Protein AF-0000000074750709 (afdb_homodimer)

InterPro domains:
  IPR011761 ATP-grasp fold [PS50975] (80-317)
  IPR013815 ATP-grasp fold, subdomain 1 [G3DSA:3.30.1490.20] (66-162)

Nearest PDB structures (foldseek):
  7txv-assembly1_A  TM=6.844E-01  e=3.856E-15  Synechocystis sp. PCC 6714
  3q1k-assembly1_A  TM=7.632E-01  e=1.292E-10  Salmonella enterica subsp. enterica serovar Typhimurium
  3v4z-assembly1_A  TM=7.269E-01  e=1.292E-10  Yersinia pestis CO92
  7u9k-assembly1_A  TM=7.324E-01  e=1.849E-09  Staphylococcus aureus subsp. aureus NCTC 8325
  3i12-assembly2_C  TM=7.316E-01  e=2.191E-09  Salmonella enterica subsp. enterica serovar Typhimurium

Secondary structure (DSSP, 8-state):
--HHHHTHHHHHHHHHHHHHTT-EEEEETTTTEEEEE-TTT--EEEEETTEETTSBHHHHHHHHSHHHHHHHHGGGB---EEEE-TTSHHHHTTS-TT-SHHHHHHHHHHH-SSEEEEESS-STTTT-EEESSHHHHHHHHHHHHTT-SEEEEEE---EEEEEEEEEETTEEEEEEEEEPPEEE--SSS-HHHHHHHHHHHS-HHHHHHHHHHHTT--HHHHH--PPTT-EEES-S---GGGT-EEE----HHHHHHHHHHHHHHHHHHT-SEEEEEEEEETTTEEEEEEEESB---HHHHHHHTHHHHHHHHHHHHHHHHHHTT-/--HHHHTHHHHHHHHHHHHHTT-EEEEETTTTEEEEE-TTT--EEEEETTEETTSBHHHHHHHH-HHHHHHHHGGGB---EEEE-TTSHHHHTTS-TT-SHHHHHHHHHHH-SSEEEEESS-STTTT-EEESSHHHHHHHHHHHHTT-SEEEEEE---EEEEEEEEEETTEEEEEEEEEPPEEE--SSS-HHHHHHHHHHHS-HHHHHHHHHHHTT--HHHHH--PPTT-EEES-S---GGGT-EEE----HHHHHHHHHHHHHHHHHHT-SEEEEEEEEETTTEEEEEEEESB---HHHHHHHTHHHHHHHHHHHHHHHHHHTT-

Organism: NCBI:txid2562239

Radius of gyration: 26.51 Å; Cα contacts (8 Å, |Δi|>4): 1324; chains: 2; bounding box: 54×86×64 Å

pLDDT: mean 90.53, std 8.43, range [32.75, 98.56]

Structure (mmCIF, N/CA/C/O backbone):
data_AF-0000000074750709-model_v1
#
loop_
_entity.id
_entity.type
_entity.pdbx_description
1 polymer 'ATP-grasp domain-containing protein'
#
loop_
_atom_site.group_PDB
_atom_site.id
_atom_site.type_symbol
_atom_site.label_atom_id
_atom_site.label_alt_id
_atom_site.label_comp_id
_atom_site.label_asym_id
_atom_site.label_entity_id
_atom_site.label_seq_id
_atom_site.pdbx_PDB_ins_code
_atom_site.Cartn_x
_atom_site.Cartn_y
_atom_site.Cartn_z
_atom_site.occupancy
_atom_site.B_iso_or_equiv
_atom_site.auth_seq_id
_atom_site.auth_comp_id
_atom_site.auth_asym_id
_atom_site.auth_atom_id
_atom_site.pdbx_PDB_model_num
ATOM 1 N N . MET A 1 1 ? 17.312 18.312 -7.789 1 32.75 1 MET A N 1
ATOM 2 C CA . MET A 1 1 ? 18.125 17.594 -6.82 1 32.75 1 MET A CA 1
ATOM 3 C C . MET A 1 1 ? 18.172 16.094 -7.16 1 32.75 1 MET A C 1
ATOM 5 O O . MET A 1 1 ? 17.188 15.531 -7.621 1 32.75 1 MET A O 1
ATOM 9 N N . ALA A 1 2 ? 19.234 15.516 -7.309 1 42.94 2 ALA A N 1
ATOM 10 C CA . ALA A 1 2 ? 19.391 14.094 -7.578 1 42.94 2 ALA A CA 1
ATOM 11 C C . ALA A 1 2 ? 18.531 13.258 -6.637 1 42.94 2 ALA A C 1
ATOM 13 O O . ALA A 1 2 ? 18.344 13.617 -5.473 1 42.94 2 ALA A O 1
ATOM 14 N N . PRO A 1 3 ? 17.562 12.281 -7.137 1 49.88 3 PRO A N 1
ATOM 15 C CA . PRO A 1 3 ? 16.719 11.406 -6.32 1 49.88 3 PRO A CA 1
ATOM 16 C C . PRO A 1 3 ? 17.312 11.125 -4.945 1 49.88 3 PRO A C 1
ATOM 18 O O . PRO A 1 3 ? 16.594 11.086 -3.947 1 49.88 3 PRO A O 1
ATOM 21 N N . GLN A 1 4 ? 18.734 11.031 -4.953 1 53.09 4 GLN A N 1
ATOM 22 C CA . GLN A 1 4 ? 19.516 10.68 -3.771 1 53.09 4 GLN A CA 1
ATOM 23 C C . GLN A 1 4 ? 19.516 11.812 -2.752 1 53.09 4 GLN A C 1
ATOM 25 O O . GLN A 1 4 ? 19.656 11.57 -1.551 1 53.09 4 GLN A O 1
ATOM 30 N N . GLU A 1 5 ? 18.906 12.922 -3.182 1 63.31 5 GLU A N 1
ATOM 31 C CA . GLU A 1 5 ? 19.125 14.047 -2.279 1 63.31 5 GLU A CA 1
ATOM 32 C C . GLU A 1 5 ? 17.891 14.289 -1.409 1 63.31 5 GLU A C 1
ATOM 34 O O . GLU A 1 5 ? 18 14.789 -0.289 1 63.31 5 GLU A O 1
ATOM 39 N N . ALA A 1 6 ? 16.812 13.805 -1.814 1 67 6 ALA A N 1
ATOM 40 C CA . ALA A 1 6 ? 15.594 14.219 -1.112 1 67 6 ALA A CA 1
ATOM 41 C C . ALA A 1 6 ? 15.508 13.555 0.259 1 67 6 ALA A C 1
ATOM 43 O O . ALA A 1 6 ? 15.031 14.164 1.221 1 67 6 ALA A O 1
ATOM 44 N N . ARG A 1 7 ? 16 12.398 0.382 1 84.12 7 ARG A N 1
ATOM 45 C CA . ARG A 1 7 ? 15.891 11.68 1.646 1 84.12 7 ARG A CA 1
ATOM 46 C C . ARG A 1 7 ? 17.25 11.555 2.318 1 84.12 7 ARG A C 1
ATOM 48 O O . ARG A 1 7 ? 17.469 10.664 3.148 1 84.12 7 ARG A O 1
ATOM 55 N N . ARG A 1 8 ? 18.109 12.445 1.964 1 87.5 8 ARG A N 1
ATOM 56 C CA . ARG A 1 8 ? 19.484 12.32 2.426 1 87.5 8 ARG A CA 1
ATOM 57 C C . ARG A 1 8 ? 19.562 12.414 3.947 1 87.5 8 ARG A C 1
ATOM 59 O O . ARG A 1 8 ? 20.219 11.586 4.59 1 87.5 8 ARG A O 1
ATOM 66 N N . ASN A 1 9 ? 18.859 13.445 4.488 1 92.94 9 ASN A N 1
ATOM 67 C CA . ASN A 1 9 ? 18.906 13.617 5.938 1 92.94 9 ASN A CA 1
ATOM 68 C C . ASN A 1 9 ? 18.312 12.414 6.668 1 92.94 9 ASN A C 1
ATOM 70 O O . ASN A 1 9 ? 18.859 11.977 7.684 1 92.94 9 ASN A O 1
ATOM 74 N N . PHE A 1 10 ? 17.281 11.875 6.18 1 95.81 10 PHE A N 1
ATOM 75 C CA . PHE A 1 10 ? 16.641 10.703 6.77 1 95.81 10 PHE A CA 1
ATOM 76 C C . PHE A 1 10 ? 17.578 9.508 6.75 1 95.81 10 PHE A C 1
ATOM 78 O O . PHE A 1 10 ? 17.797 8.867 7.781 1 95.81 10 PHE A O 1
ATOM 85 N N . VAL A 1 11 ? 18.141 9.219 5.566 1 96.12 11 VAL A N 1
ATOM 86 C CA . VAL A 1 11 ? 19 8.055 5.371 1 96.12 11 VAL A CA 1
ATOM 87 C C . VAL A 1 11 ? 20.25 8.18 6.242 1 96.12 11 VAL A C 1
ATOM 89 O O . VAL A 1 11 ? 20.656 7.219 6.902 1 96.12 11 VAL A O 1
ATOM 92 N N . GLN A 1 12 ? 20.781 9.359 6.262 1 96.06 12 GLN A N 1
ATOM 93 C CA . GLN A 1 12 ? 21.969 9.594 7.078 1 96.06 12 GLN A CA 1
ATOM 94 C C . GLN A 1 12 ? 21.672 9.406 8.562 1 96.06 12 GLN A C 1
ATOM 96 O O . GLN A 1 12 ? 22.5 8.898 9.312 1 96.06 12 GLN A O 1
ATOM 101 N N . THR A 1 13 ? 20.5 9.859 8.953 1 97.69 13 THR A N 1
ATOM 102 C CA . THR A 1 13 ? 20.094 9.711 10.352 1 97.69 13 THR A CA 1
ATOM 103 C C . THR A 1 13 ? 19.984 8.234 10.727 1 97.69 13 THR A C 1
ATOM 105 O O . THR A 1 13 ? 20.469 7.816 11.781 1 97.69 13 THR A O 1
ATOM 108 N N . ILE A 1 14 ? 19.375 7.41 9.883 1 97.94 14 ILE A N 1
ATOM 109 C CA . ILE A 1 14 ? 19.203 5.984 10.156 1 97.94 14 ILE A CA 1
ATOM 110 C C . ILE A 1 14 ? 20.578 5.312 10.188 1 97.94 14 ILE A C 1
ATOM 112 O O . ILE A 1 14 ? 20.844 4.465 11.039 1 97.94 14 ILE A O 1
ATOM 116 N N . ALA A 1 15 ? 21.469 5.695 9.258 1 97.81 15 ALA A N 1
ATOM 117 C CA . ALA A 1 15 ? 22.828 5.16 9.227 1 97.81 15 ALA A CA 1
ATOM 118 C C . ALA A 1 15 ? 23.578 5.484 10.516 1 97.81 15 ALA A C 1
ATOM 120 O O . ALA A 1 15 ? 24.297 4.637 11.047 1 97.81 15 ALA A O 1
ATOM 121 N N . SER A 1 16 ? 23.391 6.695 10.945 1 98 16 SER A N 1
ATOM 122 C CA . SER A 1 16 ? 24.047 7.117 12.188 1 98 16 SER A CA 1
ATOM 123 C C . SER A 1 16 ? 23.516 6.32 13.383 1 98 16 SER A C 1
ATOM 125 O O . SER A 1 16 ? 24.281 5.984 14.289 1 98 16 SER A O 1
ATOM 127 N N . VAL A 1 17 ? 22.219 6.055 13.398 1 97.94 17 VAL A N 1
ATOM 128 C CA . VAL A 1 17 ? 21.625 5.227 14.445 1 97.94 17 VAL A CA 1
ATOM 129 C C . VAL A 1 17 ? 22.25 3.832 14.414 1 97.94 17 VAL A C 1
ATOM 131 O O . VAL A 1 17 ? 22.625 3.289 15.461 1 97.94 17 VAL A O 1
ATOM 134 N N . ALA A 1 18 ? 22.344 3.25 13.227 1 98 18 ALA A N 1
ATOM 135 C CA . ALA A 1 18 ? 22.938 1.929 13.078 1 98 18 ALA A CA 1
ATOM 136 C C . ALA A 1 18 ? 24.375 1.921 13.586 1 98 18 ALA A C 1
ATOM 138 O O . ALA A 1 18 ? 24.781 1.006 14.312 1 98 18 ALA A O 1
ATOM 139 N N . GLU A 1 19 ? 25.125 2.955 13.25 1 97.5 19 GLU A N 1
ATOM 140 C CA . GLU A 1 19 ? 26.516 3.072 13.68 1 97.5 19 GLU A CA 1
ATOM 141 C C . GLU A 1 19 ? 26.625 3.174 15.195 1 97.5 19 GLU A C 1
ATOM 143 O O . GLU A 1 19 ? 27.438 2.488 15.812 1 97.5 19 GLU A O 1
ATOM 148 N N . LYS A 1 20 ? 25.844 4 15.766 1 97.69 20 LYS A N 1
ATOM 149 C CA . LYS A 1 20 ? 25.844 4.215 17.203 1 97.69 20 LYS A CA 1
ATOM 150 C C . LYS A 1 20 ? 25.641 2.906 17.953 1 97.69 20 LYS A C 1
ATOM 152 O O . LYS A 1 20 ? 26.203 2.699 19.031 1 97.69 20 LYS A O 1
ATOM 157 N N . HIS A 1 21 ? 24.891 1.977 17.406 1 97.25 21 HIS A N 1
ATOM 158 C CA . HIS A 1 21 ? 24.5 0.77 18.125 1 97.25 21 HIS A CA 1
ATOM 159 C C . HIS A 1 21 ? 25.219 -0.457 17.562 1 97.25 21 HIS A C 1
ATOM 161 O O . HIS A 1 21 ? 24.859 -1.591 17.906 1 97.25 21 HIS A O 1
ATOM 167 N N . GLY A 1 22 ? 26.109 -0.248 16.609 1 96.44 22 GLY A N 1
ATOM 168 C CA . GLY A 1 22 ? 26.875 -1.342 16.047 1 96.44 22 GLY A CA 1
ATOM 169 C C . GLY A 1 22 ? 26.062 -2.27 15.18 1 96.44 22 GLY A C 1
ATOM 170 O O . GLY A 1 22 ? 26.266 -3.484 15.188 1 96.44 22 GLY A O 1
ATOM 171 N N . LEU A 1 23 ? 25.109 -1.728 14.547 1 96.81 23 LEU A N 1
ATOM 172 C CA . LEU A 1 23 ? 24.234 -2.506 13.672 1 96.81 23 LEU A CA 1
ATOM 173 C C . LEU A 1 23 ? 24.719 -2.432 12.219 1 96.81 23 LEU A C 1
ATOM 175 O O . LEU A 1 23 ? 25.328 -1.446 11.82 1 96.81 23 LEU A O 1
ATOM 179 N N . GLU A 1 24 ? 24.438 -3.473 11.484 1 96.81 24 GLU A N 1
ATOM 180 C CA . GLU A 1 24 ? 24.719 -3.457 10.055 1 96.81 24 GLU A CA 1
ATOM 181 C C . GLU A 1 24 ? 23.641 -2.68 9.297 1 96.81 24 GLU A C 1
ATOM 183 O O . GLU A 1 24 ? 22.438 -2.871 9.531 1 96.81 24 GLU A O 1
ATOM 188 N N . PHE A 1 25 ? 24.094 -1.83 8.461 1 96.81 25 PHE A N 1
ATOM 189 C CA . PHE A 1 25 ? 23.188 -0.99 7.688 1 96.81 25 PHE A CA 1
ATOM 190 C C . PHE A 1 25 ? 23.344 -1.271 6.195 1 96.81 25 PHE A C 1
ATOM 192 O O . PHE A 1 25 ? 24.453 -1.35 5.68 1 96.81 25 PHE A O 1
ATOM 199 N N . SER A 1 26 ? 22.188 -1.518 5.473 1 94.06 26 SER A N 1
ATOM 200 C CA . SER A 1 26 ? 22.188 -1.658 4.02 1 94.06 26 SER A CA 1
ATOM 201 C C . SER A 1 26 ? 21.062 -0.844 3.389 1 94.06 26 SER A C 1
ATOM 203 O O . SER A 1 26 ? 20.047 -0.577 4.031 1 94.06 26 SER A O 1
ATOM 205 N N . SER A 1 27 ? 21.297 -0.394 2.209 1 92.56 27 SER A N 1
ATOM 206 C CA . SER A 1 27 ? 20.359 0.423 1.447 1 92.56 27 SER A CA 1
ATOM 207 C C . SER A 1 27 ? 20.156 -0.131 0.041 1 92.56 27 SER A C 1
ATOM 209 O O . SER A 1 27 ? 21.125 -0.532 -0.617 1 92.56 27 SER A O 1
ATOM 211 N N . HIS A 1 28 ? 18.891 -0.271 -0.298 1 87.06 28 HIS A N 1
ATOM 212 C CA . HIS A 1 28 ? 18.531 -0.757 -1.625 1 87.06 28 HIS A CA 1
ATOM 213 C C . HIS A 1 28 ? 17.578 0.213 -2.328 1 87.06 28 HIS A C 1
ATOM 215 O O . HIS A 1 28 ? 17 1.094 -1.69 1 87.06 28 HIS A O 1
ATOM 221 N N . SER A 1 29 ? 17.484 0.107 -3.701 1 84.81 29 SER A N 1
ATOM 222 C CA . SER A 1 29 ? 16.531 0.856 -4.52 1 84.81 29 SER A CA 1
ATOM 223 C C . SER A 1 29 ? 16.672 2.357 -4.293 1 84.81 29 SER A C 1
ATOM 225 O O . SER A 1 29 ? 15.703 3.035 -3.957 1 84.81 29 SER A O 1
ATOM 227 N N . HIS A 1 30 ? 17.891 2.885 -4.41 1 81.62 30 HIS A N 1
ATOM 228 C CA . HIS A 1 30 ? 18.188 4.305 -4.246 1 81.62 30 HIS A CA 1
ATOM 229 C C . HIS A 1 30 ? 17.734 4.809 -2.879 1 81.62 30 HIS A C 1
ATOM 231 O O . HIS A 1 30 ? 17.062 5.832 -2.783 1 81.62 30 HIS A O 1
ATOM 237 N N . ASP A 1 31 ? 17.891 3.998 -1.829 1 87.19 31 ASP A N 1
ATOM 238 C CA . ASP A 1 31 ? 17.719 4.332 -0.419 1 87.19 31 ASP A CA 1
ATOM 239 C C . ASP A 1 31 ? 16.25 4.277 -0.015 1 87.19 31 ASP A C 1
ATOM 241 O O . ASP A 1 31 ? 15.883 4.742 1.066 1 87.19 31 ASP A O 1
ATOM 245 N N . TRP A 1 32 ? 15.445 3.693 -0.905 1 89.38 32 TRP A N 1
ATOM 246 C CA . TRP A 1 32 ? 14.039 3.598 -0.542 1 89.38 32 TRP A CA 1
ATOM 247 C C . TRP A 1 32 ? 13.797 2.424 0.399 1 89.38 32 TRP A C 1
ATOM 249 O O . TRP A 1 32 ? 12.805 2.404 1.138 1 89.38 32 TRP A O 1
ATOM 259 N N . ILE A 1 33 ? 14.68 1.478 0.326 1 92.75 33 ILE A N 1
ATOM 260 C CA . ILE A 1 33 ? 14.641 0.341 1.24 1 92.75 33 ILE A CA 1
ATOM 261 C C . ILE A 1 33 ? 15.883 0.353 2.131 1 92.75 33 ILE A C 1
ATOM 263 O O . ILE A 1 33 ? 17.016 0.261 1.638 1 92.75 33 ILE A O 1
ATOM 267 N N . LEU A 1 34 ? 15.672 0.489 3.391 1 95.94 34 LEU A N 1
ATOM 268 C CA . LEU A 1 34 ? 16.766 0.416 4.359 1 95.94 34 LEU A CA 1
ATOM 269 C C . LEU A 1 34 ? 16.609 -0.812 5.254 1 95.94 34 LEU A C 1
ATOM 271 O O . LEU A 1 34 ? 15.5 -1.152 5.668 1 95.94 34 LEU A O 1
ATOM 275 N N . GLN A 1 35 ? 17.625 -1.505 5.445 1 95.25 35 GLN A N 1
ATOM 276 C CA . GLN A 1 35 ? 17.625 -2.643 6.359 1 95.25 35 GLN A CA 1
ATOM 277 C C . GLN A 1 35 ? 18.688 -2.484 7.434 1 95.25 35 GLN A C 1
ATOM 279 O O . GLN A 1 35 ? 19.797 -2.006 7.156 1 95.25 35 GLN A O 1
ATOM 284 N N . VAL A 1 36 ? 18.344 -2.707 8.609 1 96.38 36 VAL A N 1
ATOM 285 C CA . VAL A 1 36 ? 19.219 -2.668 9.781 1 96.38 36 VAL A CA 1
ATOM 286 C C . VAL A 1 36 ? 19.234 -4.031 10.469 1 96.38 36 VAL A C 1
ATOM 288 O O . VAL A 1 36 ? 18.172 -4.582 10.773 1 96.38 36 VAL A O 1
ATOM 291 N N . ARG A 1 37 ? 20.406 -4.543 10.742 1 94.94 37 ARG A N 1
ATOM 292 C CA . ARG A 1 37 ? 20.531 -5.891 11.289 1 94.94 37 ARG A CA 1
ATOM 293 C C . ARG A 1 37 ? 21.438 -5.914 12.508 1 94.94 37 ARG A C 1
ATOM 295 O O . ARG A 1 37 ? 22.484 -5.266 12.508 1 94.94 37 ARG A O 1
ATOM 302 N N . ASP A 1 38 ? 20.969 -6.578 13.5 1 94.56 38 ASP A N 1
ATOM 303 C CA . ASP A 1 38 ? 21.812 -6.879 14.664 1 94.56 38 ASP A CA 1
ATOM 304 C C . ASP A 1 38 ? 22.547 -8.203 14.484 1 94.56 38 ASP A C 1
ATOM 306 O O . ASP A 1 38 ? 21.953 -9.273 14.648 1 94.56 38 ASP A O 1
ATOM 310 N N . LYS A 1 39 ? 23.766 -8.188 14.336 1 90.81 39 LYS A N 1
ATOM 311 C CA . LYS A 1 39 ? 24.547 -9.398 14.062 1 90.81 39 LYS A CA 1
ATOM 312 C C . LYS A 1 39 ? 24.562 -10.328 15.273 1 90.81 39 LYS A C 1
ATOM 314 O O . LYS A 1 39 ? 24.688 -11.539 15.125 1 90.81 39 LYS A O 1
ATOM 319 N N . VAL A 1 40 ? 24.453 -9.719 16.406 1 91.44 40 VAL A N 1
ATOM 320 C CA . VAL A 1 40 ? 24.547 -10.5 17.625 1 91.44 40 VAL A CA 1
ATOM 321 C C . VAL A 1 40 ? 23.281 -11.336 17.797 1 91.44 40 VAL A C 1
ATOM 323 O O . VAL A 1 40 ? 23.344 -12.555 17.969 1 91.44 40 VAL A O 1
ATOM 326 N N . SER A 1 41 ? 22.109 -10.789 17.656 1 89.81 41 SER A N 1
ATOM 327 C CA . SER A 1 41 ? 20.828 -11.484 17.844 1 89.81 41 SER A CA 1
ATOM 328 C C . SER A 1 41 ? 20.344 -12.109 16.547 1 89.81 41 SER A C 1
ATOM 330 O O . SER A 1 41 ? 19.5 -13.008 16.562 1 89.81 41 SER A O 1
ATOM 332 N N . GLY A 1 42 ? 20.844 -11.555 15.461 1 88.94 42 GLY A N 1
ATOM 333 C CA . GLY A 1 42 ? 20.375 -12.008 14.164 1 88.94 42 GLY A CA 1
ATOM 334 C C . GLY A 1 42 ? 19.094 -11.32 13.719 1 88.94 42 GLY A C 1
ATOM 335 O O . GLY A 1 42 ? 18.625 -11.523 12.594 1 88.94 42 GLY A O 1
ATOM 336 N N . LYS A 1 43 ? 18.578 -10.477 14.516 1 91.06 43 LYS A N 1
ATOM 337 C CA . LYS A 1 43 ? 17.328 -9.781 14.195 1 91.06 43 LYS A CA 1
ATOM 338 C C . LYS A 1 43 ? 17.562 -8.695 13.148 1 91.06 43 LYS A C 1
ATOM 340 O O . LYS A 1 43 ? 18.594 -8.016 13.172 1 91.06 43 LYS A O 1
ATOM 345 N N . GLN A 1 44 ? 16.641 -8.609 12.25 1 92.81 44 GLN A N 1
ATOM 346 C CA . GLN A 1 44 ? 16.703 -7.613 11.18 1 92.81 44 GLN A CA 1
ATOM 347 C C . GLN A 1 44 ? 15.367 -6.887 11.039 1 92.81 44 GLN A C 1
ATOM 349 O O . GLN A 1 44 ? 14.305 -7.48 11.234 1 92.81 44 GLN A O 1
ATOM 354 N N . CYS A 1 45 ? 15.461 -5.598 10.75 1 94.94 45 CYS A N 1
ATOM 355 C CA . CYS A 1 45 ? 14.258 -4.836 10.422 1 94.94 45 CYS A CA 1
ATOM 356 C C . CYS A 1 45 ? 14.469 -4.012 9.156 1 94.94 45 CYS A C 1
ATOM 358 O O . CYS A 1 45 ? 15.602 -3.805 8.727 1 94.94 45 CYS A O 1
ATOM 360 N N . SER A 1 46 ? 13.367 -3.674 8.625 1 96.94 46 SER A N 1
ATOM 361 C CA . SER A 1 46 ? 13.398 -2.867 7.406 1 96.94 46 SER A CA 1
ATOM 362 C C . SER A 1 46 ? 12.633 -1.561 7.59 1 96.94 46 SER A C 1
ATOM 364 O O . SER A 1 46 ? 11.812 -1.437 8.508 1 96.94 46 SER A O 1
ATOM 366 N N . ILE A 1 47 ? 13.062 -0.627 6.836 1 97.44 47 ILE A N 1
ATOM 367 C CA . ILE A 1 47 ? 12.312 0.602 6.598 1 97.44 47 ILE A CA 1
ATOM 368 C C . ILE A 1 47 ? 12.039 0.761 5.105 1 97.44 47 ILE A C 1
ATOM 370 O O . ILE A 1 47 ? 12.961 0.746 4.293 1 97.44 47 ILE A O 1
ATOM 374 N N . PHE A 1 48 ? 10.836 0.829 4.73 1 96 48 PHE A N 1
ATOM 375 C CA . PHE A 1 48 ? 10.43 1.085 3.355 1 96 48 PHE A CA 1
ATOM 376 C C . PHE A 1 48 ? 9.883 2.502 3.207 1 96 48 PHE A C 1
ATOM 378 O O . PHE A 1 48 ? 8.797 2.812 3.707 1 96 48 PHE A O 1
ATOM 385 N N . GLY A 1 49 ? 10.617 3.346 2.473 1 92.56 49 GLY A N 1
ATOM 386 C CA . GLY A 1 49 ? 10.312 4.766 2.535 1 92.56 49 GLY A CA 1
ATOM 387 C C . GLY A 1 49 ? 10.508 5.359 3.918 1 92.56 49 GLY A C 1
ATOM 388 O O . GLY A 1 49 ? 11.648 5.535 4.371 1 92.56 49 GLY A O 1
ATOM 389 N N . TYR A 1 50 ? 9.328 5.586 4.598 1 95.62 50 TYR A N 1
ATOM 390 C CA . TYR A 1 50 ? 9.367 6.094 5.965 1 95.62 50 TYR A CA 1
ATOM 391 C C . TYR A 1 50 ? 8.602 5.172 6.906 1 95.62 50 TYR A C 1
ATOM 393 O O . TYR A 1 50 ? 8.336 5.531 8.055 1 95.62 50 TYR A O 1
ATOM 401 N N . THR A 1 51 ? 8.195 3.99 6.363 1 96.88 51 THR A N 1
ATOM 402 C CA . THR A 1 51 ? 7.445 3.002 7.129 1 96.88 51 THR A CA 1
ATOM 403 C C . THR A 1 51 ? 8.391 2.037 7.84 1 96.88 51 THR A C 1
ATOM 405 O O . THR A 1 51 ? 9.172 1.334 7.191 1 96.88 51 THR A O 1
ATOM 408 N N . PHE A 1 52 ? 8.312 1.982 9.156 1 97.94 52 PHE A N 1
ATOM 409 C CA . PHE A 1 52 ? 9.195 1.155 9.961 1 97.94 52 PHE A CA 1
ATOM 410 C C . PHE A 1 52 ? 8.547 -0.188 10.273 1 97.94 52 PHE A C 1
ATOM 412 O O . PHE A 1 52 ? 7.336 -0.259 10.508 1 97.94 52 PHE A O 1
ATOM 419 N N . ASP A 1 53 ? 9.312 -1.222 10.383 1 97.38 53 ASP A N 1
ATOM 420 C CA . ASP A 1 53 ? 8.852 -2.547 10.789 1 97.38 53 ASP A CA 1
ATOM 421 C C . ASP A 1 53 ? 8.367 -2.533 12.242 1 97.38 53 ASP A C 1
ATOM 423 O O . ASP A 1 53 ? 7.766 -3.506 12.703 1 97.38 53 ASP A O 1
ATOM 427 N N . ALA A 1 54 ? 8.539 -1.433 12.914 1 96.25 54 ALA A N 1
ATOM 428 C CA . ALA A 1 54 ? 7.973 -1.302 14.258 1 96.25 54 ALA A CA 1
ATOM 429 C C . ALA A 1 54 ? 6.449 -1.385 14.211 1 96.25 54 ALA A C 1
ATOM 431 O O . ALA A 1 54 ? 5.809 -1.714 15.219 1 96.25 54 ALA A O 1
ATOM 432 N N . ASN A 1 55 ? 5.836 -1.102 13.062 1 97.38 55 ASN A N 1
ATOM 433 C CA . ASN A 1 55 ? 4.387 -1.09 12.922 1 97.38 55 ASN A CA 1
ATOM 434 C C . ASN A 1 55 ? 3.869 -2.406 12.352 1 97.38 55 ASN A C 1
ATOM 436 O O . ASN A 1 55 ? 4.52 -3.018 11.5 1 97.38 55 ASN A O 1
ATOM 440 N N . PRO A 1 56 ? 2.668 -2.822 12.852 1 96.31 56 PRO A N 1
ATOM 441 C CA . PRO A 1 56 ? 1.996 -3.951 12.203 1 96.31 56 PRO A CA 1
ATOM 442 C C . PRO A 1 56 ? 1.502 -3.613 10.797 1 96.31 56 PRO A C 1
ATOM 444 O O . PRO A 1 56 ? 1.063 -2.488 10.547 1 96.31 56 PRO A O 1
ATOM 447 N N . ALA A 1 57 ? 1.484 -4.562 9.953 1 97.12 57 ALA A N 1
ATOM 448 C CA . ALA A 1 57 ? 1.253 -4.355 8.531 1 97.12 57 ALA A CA 1
ATOM 449 C C . ALA A 1 57 ? -0.174 -3.881 8.266 1 97.12 57 ALA A C 1
ATOM 451 O O . ALA A 1 57 ? -0.388 -2.916 7.527 1 97.12 57 ALA A O 1
ATOM 452 N N . ALA A 1 58 ? -1.158 -4.547 8.844 1 96.69 58 ALA A N 1
ATOM 453 C CA . ALA A 1 58 ? -2.547 -4.18 8.578 1 96.69 58 ALA A CA 1
ATOM 454 C C . ALA A 1 58 ? -2.861 -2.789 9.125 1 96.69 58 ALA A C 1
ATOM 456 O O . ALA A 1 58 ? -3.629 -2.039 8.516 1 96.69 58 ALA A O 1
ATOM 457 N N . ALA A 1 59 ? -2.273 -2.459 10.234 1 96 59 ALA A N 1
ATOM 458 C CA . ALA A 1 59 ? -2.457 -1.131 10.812 1 96 59 ALA A CA 1
ATOM 459 C C . ALA A 1 59 ? -1.964 -0.043 9.867 1 96 59 ALA A C 1
ATOM 461 O O . ALA A 1 59 ? -2.637 0.973 9.672 1 96 59 ALA A O 1
ATOM 462 N N . VAL A 1 60 ? -0.818 -0.298 9.281 1 96.69 60 VAL A N 1
ATOM 463 C CA . VAL A 1 60 ? -0.275 0.678 8.344 1 96.69 60 VAL A CA 1
ATOM 464 C C . VAL A 1 60 ? -1.187 0.783 7.121 1 96.69 60 VAL A C 1
ATOM 466 O O . VAL A 1 60 ? -1.397 1.876 6.59 1 96.69 60 VAL A O 1
ATOM 469 N N . GLU A 1 61 ? -1.698 -0.34 6.68 1 95.31 61 GLU A N 1
ATOM 470 C CA . GLU A 1 61 ? -2.621 -0.314 5.547 1 95.31 61 GLU A CA 1
ATOM 471 C C . GLU A 1 61 ? -3.863 0.513 5.867 1 95.31 61 GLU A C 1
ATOM 473 O O . GLU A 1 61 ? -4.359 1.252 5.016 1 95.31 61 GLU A O 1
ATOM 478 N N . ILE A 1 62 ? -4.355 0.393 7.055 1 94.12 62 ILE A N 1
ATOM 479 C CA . ILE A 1 62 ? -5.496 1.187 7.5 1 94.12 62 ILE A CA 1
ATOM 480 C C . ILE A 1 62 ? -5.148 2.672 7.438 1 94.12 62 ILE A C 1
ATOM 482 O O . ILE A 1 62 ? -5.922 3.477 6.918 1 94.12 62 ILE A O 1
ATOM 486 N N . CYS A 1 63 ? -3.971 3.018 7.84 1 94.62 63 CYS A N 1
ATOM 487 C CA . CYS A 1 63 ? -3.549 4.414 7.902 1 94.62 63 CYS A CA 1
ATOM 488 C C . CYS A 1 63 ? -3.383 4.992 6.504 1 94.62 63 CYS A C 1
ATOM 490 O O . CYS A 1 63 ? -3.527 6.199 6.305 1 94.62 63 CYS A O 1
ATOM 492 N N . LYS A 1 64 ? -3.119 4.148 5.562 1 92.62 64 LYS A N 1
ATOM 493 C CA . LYS A 1 64 ? -2.885 4.617 4.199 1 92.62 64 LYS A CA 1
ATOM 494 C C . LYS A 1 64 ? -4.188 5.051 3.537 1 92.62 64 LYS A C 1
ATOM 496 O O . LYS A 1 64 ? -4.176 5.844 2.59 1 92.62 64 LYS A O 1
ATOM 501 N N . GLU A 1 65 ? -5.254 4.547 4.035 1 90.31 65 GLU A N 1
ATOM 502 C CA . GLU A 1 65 ? -6.555 4.887 3.465 1 90.31 65 GLU A CA 1
ATOM 503 C C . GLU A 1 65 ? -7.352 5.781 4.406 1 90.31 65 GLU A C 1
ATOM 505 O O . GLU A 1 65 ? -7.84 5.324 5.441 1 90.31 65 GLU A O 1
ATOM 510 N N . LYS A 1 66 ? -7.621 6.969 3.98 1 87.69 66 LYS A N 1
ATOM 511 C CA . LYS A 1 66 ? -8.273 7.977 4.812 1 87.69 66 LYS A CA 1
ATOM 512 C C . LYS A 1 66 ? -9.641 7.496 5.289 1 87.69 66 LYS A C 1
ATOM 514 O O . LYS A 1 66 ? -9.992 7.688 6.453 1 87.69 66 LYS A O 1
ATOM 519 N N . ALA A 1 67 ? -10.375 6.859 4.457 1 87.5 67 ALA A N 1
ATOM 520 C CA . ALA A 1 67 ? -11.703 6.375 4.832 1 87.5 67 ALA A CA 1
ATOM 521 C C . ALA A 1 67 ? -11.602 5.223 5.828 1 87.5 67 ALA A C 1
ATOM 523 O O . ALA A 1 67 ? -12.398 5.137 6.766 1 87.5 67 ALA A O 1
ATOM 524 N N . ALA A 1 68 ? -10.641 4.34 5.605 1 91.38 68 ALA A N 1
ATOM 525 C CA . ALA A 1 68 ? -10.438 3.242 6.547 1 91.38 68 ALA A CA 1
ATOM 526 C C . ALA A 1 68 ? -10.07 3.768 7.934 1 91.38 68 ALA A C 1
ATOM 528 O O . ALA A 1 68 ? -10.602 3.295 8.945 1 91.38 68 ALA A O 1
ATOM 529 N N . THR A 1 69 ? -9.18 4.754 7.934 1 91.5 69 THR A N 1
ATOM 530 C CA . THR A 1 69 ? -8.773 5.371 9.188 1 91.5 69 THR A CA 1
ATOM 531 C C . THR A 1 69 ? -9.984 5.969 9.914 1 91.5 69 THR A C 1
ATOM 533 O O . THR A 1 69 ? -10.18 5.723 11.102 1 91.5 69 THR A O 1
ATOM 536 N N . SER A 1 70 ? -10.797 6.699 9.203 1 89.75 70 SER A N 1
ATOM 537 C CA . SER A 1 70 ? -11.969 7.348 9.789 1 89.75 70 SER A CA 1
ATOM 538 C C . SER A 1 70 ? -12.945 6.324 10.344 1 89.75 70 SER A C 1
ATOM 540 O O . SER A 1 70 ? -13.539 6.535 11.398 1 89.75 70 SER A O 1
ATOM 542 N N . LEU A 1 71 ? -13.094 5.246 9.68 1 88.75 71 LEU A N 1
ATOM 543 C CA . LEU A 1 71 ? -14.016 4.199 10.117 1 88.75 71 LEU A CA 1
ATOM 544 C C . LEU A 1 71 ? -13.547 3.572 11.422 1 88.75 71 LEU A C 1
ATOM 546 O O . LEU A 1 71 ? -14.352 3.336 12.328 1 88.75 71 LEU A O 1
ATOM 550 N N . VAL A 1 72 ? -12.25 3.322 11.492 1 90.62 72 VAL A N 1
ATOM 551 C CA . VAL A 1 72 ? -11.695 2.674 12.68 1 90.62 72 VAL A CA 1
ATOM 552 C C . VAL A 1 72 ? -11.711 3.646 13.852 1 90.62 72 VAL A C 1
ATOM 554 O O . VAL A 1 72 ? -11.945 3.242 15 1 90.62 72 VAL A O 1
ATOM 557 N N . LEU A 1 73 ? -11.516 4.949 13.469 1 90.12 73 LEU A N 1
ATOM 558 C CA . LEU A 1 73 ? -11.484 5.961 14.516 1 90.12 73 LEU A CA 1
ATOM 559 C C . LEU A 1 73 ? -12.898 6.363 14.93 1 90.12 73 LEU A C 1
ATOM 561 O O . LEU A 1 73 ? -13.094 6.977 15.984 1 90.12 73 LEU A O 1
ATOM 565 N N . ASP A 1 74 ? -13.867 5.91 14.125 1 73.88 74 ASP A N 1
ATOM 566 C CA . ASP A 1 74 ? -15.273 6.215 14.367 1 73.88 74 ASP A CA 1
ATOM 567 C C . ASP A 1 74 ? -15.477 7.707 14.609 1 73.88 74 ASP A C 1
ATOM 569 O O . ASP A 1 74 ? -15.125 8.531 13.766 1 73.88 74 ASP A O 1
ATOM 573 N N . SER A 1 75 ? -15.789 8.008 15.867 1 65.5 75 SER A N 1
ATOM 574 C CA . SER A 1 75 ? -16.25 9.359 16.172 1 65.5 75 SER A CA 1
ATOM 575 C C . SER A 1 75 ? -15.078 10.297 16.438 1 65.5 75 SER A C 1
ATOM 577 O O . SER A 1 75 ? -15.258 11.508 16.578 1 65.5 75 SER A O 1
ATOM 579 N N . HIS A 1 76 ? -13.922 9.836 16.297 1 73.38 76 HIS A N 1
ATOM 580 C CA . HIS A 1 76 ? -12.836 10.734 16.688 1 73.38 76 HIS A CA 1
ATOM 581 C C . HIS A 1 76 ? -12.141 11.32 15.469 1 73.38 76 HIS A C 1
ATOM 583 O O . HIS A 1 76 ? -11.281 12.195 15.602 1 73.38 76 HIS A O 1
ATOM 589 N N . GLY A 1 77 ? -12.555 10.891 14.328 1 75.62 77 GLY A N 1
ATOM 590 C CA . GLY A 1 77 ? -11.93 11.414 13.125 1 75.62 77 GLY A CA 1
ATOM 591 C C . GLY A 1 77 ? -12.883 12.195 12.242 1 75.62 77 GLY A C 1
ATOM 592 O O . GLY A 1 77 ? -14.094 12.164 12.453 1 75.62 77 GLY A O 1
ATOM 593 N N . VAL A 1 78 ? -12.336 13.078 11.406 1 81.75 78 VAL A N 1
ATOM 594 C CA . VAL A 1 78 ? -13.148 13.656 10.344 1 81.75 78 VAL A CA 1
ATOM 595 C C . VAL A 1 78 ? -13.805 12.531 9.531 1 81.75 78 VAL A C 1
ATOM 597 O O . VAL A 1 78 ? -13.141 11.562 9.156 1 81.75 78 V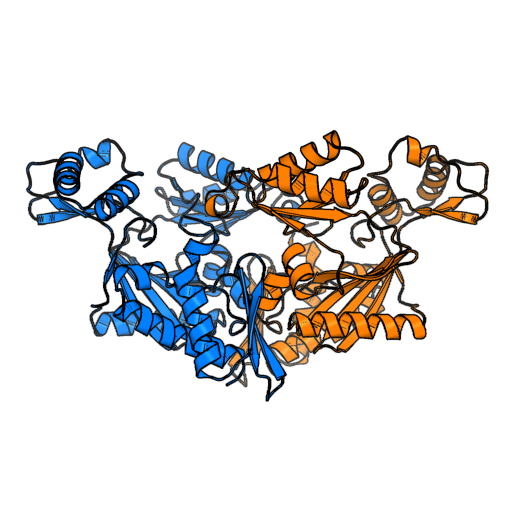AL A O 1
ATOM 600 N N . ALA A 1 79 ? -15.07 12.664 9.352 1 80.31 79 ALA A N 1
ATOM 601 C CA . ALA A 1 79 ? -15.812 11.625 8.648 1 80.31 79 ALA A CA 1
ATOM 602 C C . ALA A 1 79 ? -15.43 11.586 7.172 1 80.31 79 ALA A C 1
ATOM 604 O O . ALA A 1 79 ? -15.688 12.531 6.43 1 80.31 79 ALA A O 1
ATOM 605 N N . HIS A 1 80 ? -14.844 10.562 6.73 1 88 80 HIS A N 1
ATOM 606 C CA . HIS A 1 80 ? -14.531 10.312 5.328 1 88 80 HIS A CA 1
ATOM 607 C C . HIS A 1 80 ? -15.391 9.195 4.754 1 88 80 HIS A C 1
ATOM 609 O O . HIS A 1 80 ? -15.531 8.133 5.371 1 88 80 HIS A O 1
ATOM 615 N N . HIS A 1 81 ? -15.953 9.477 3.605 1 88.19 81 HIS A N 1
ATOM 616 C CA . HIS A 1 81 ? -16.766 8.477 2.914 1 88.19 81 HIS A CA 1
ATOM 617 C C . HIS A 1 81 ? -16.031 7.93 1.69 1 88.19 81 HIS A C 1
ATOM 619 O O . HIS A 1 81 ? -15.531 8.695 0.863 1 88.19 81 HIS A O 1
ATOM 625 N N . VAL A 1 82 ? -16.094 6.66 1.568 1 89.25 82 VAL A N 1
ATOM 626 C CA . VAL A 1 82 ? -15.32 6.008 0.516 1 89.25 82 VAL A CA 1
ATOM 627 C C . VAL A 1 82 ? -16.234 5.68 -0.666 1 89.25 82 VAL A C 1
ATOM 629 O O . VAL A 1 82 ? -17.375 5.25 -0.479 1 89.25 82 VAL A O 1
ATOM 632 N N . PHE A 1 83 ? -15.742 5.91 -1.789 1 89.12 83 PHE A N 1
ATOM 633 C CA . PHE A 1 83 ? -16.391 5.516 -3.031 1 89.12 83 PHE A CA 1
ATOM 634 C C . PHE A 1 83 ? -15.406 4.832 -3.971 1 89.12 83 PHE A C 1
ATOM 636 O O . PHE A 1 83 ? -14.258 5.262 -4.09 1 89.12 83 PHE A O 1
ATOM 643 N N . LEU A 1 84 ? -15.836 3.762 -4.598 1 88.94 84 LEU A N 1
ATOM 644 C CA . LEU A 1 84 ? -14.961 2.949 -5.441 1 88.94 84 LEU A CA 1
ATOM 645 C C . LEU A 1 84 ? -15.266 3.18 -6.918 1 88.94 84 LEU A C 1
ATOM 647 O O . LEU A 1 84 ? -16.406 3.449 -7.289 1 88.94 84 LEU A O 1
ATOM 651 N N . SER A 1 85 ? -14.266 3.045 -7.672 1 87.81 85 SER A N 1
ATOM 652 C CA . SER A 1 85 ? -14.414 3.24 -9.109 1 87.81 85 SER A CA 1
ATOM 653 C C . SER A 1 85 ? -15.117 2.055 -9.758 1 87.81 85 SER A C 1
ATOM 655 O O . SER A 1 85 ? -14.68 0.912 -9.617 1 87.81 85 SER A O 1
ATOM 657 N N . PRO A 1 86 ? -16.141 2.309 -10.484 1 86 86 PRO A N 1
ATOM 658 C CA . PRO A 1 86 ? -16.781 1.22 -11.219 1 86 86 PRO A CA 1
ATOM 659 C C . PRO A 1 86 ? -15.945 0.728 -12.398 1 86 86 PRO A C 1
ATOM 661 O O . PRO A 1 86 ? -16.234 -0.323 -12.977 1 86 86 PRO A O 1
ATOM 664 N N . ALA A 1 87 ? -14.961 1.486 -12.773 1 78.75 87 ALA A N 1
ATOM 665 C CA . ALA A 1 87 ? -14.164 1.171 -13.953 1 78.75 87 ALA A CA 1
ATOM 666 C C . ALA A 1 87 ? -13.055 0.185 -13.617 1 78.75 87 ALA A C 1
ATOM 668 O O . ALA A 1 87 ? -12.469 -0.43 -14.508 1 78.75 87 ALA A O 1
ATOM 669 N N . ASN A 1 88 ? -12.773 0.055 -12.344 1 77.25 88 ASN A N 1
ATOM 670 C CA . ASN A 1 88 ? -11.75 -0.89 -11.914 1 77.25 88 ASN A CA 1
ATOM 671 C C . ASN A 1 88 ? -12.32 -2.295 -11.742 1 77.25 88 ASN A C 1
ATOM 673 O O . ASN A 1 88 ? -13.289 -2.49 -11.008 1 77.25 88 ASN A O 1
ATOM 677 N N . PRO A 1 89 ? -11.695 -3.283 -12.43 1 73 89 PRO A N 1
ATOM 678 C CA . PRO A 1 89 ? -12.273 -4.629 -12.398 1 73 89 PRO A CA 1
ATOM 679 C C . PRO A 1 89 ? -12.312 -5.223 -10.992 1 73 89 PRO A C 1
ATOM 681 O O . PRO A 1 89 ? -13.18 -6.043 -10.688 1 73 89 PRO A O 1
ATOM 684 N N . PHE A 1 90 ? -11.453 -4.832 -10.164 1 71.69 90 PHE A N 1
ATOM 685 C CA . PHE A 1 90 ? -11.406 -5.375 -8.812 1 71.69 90 PHE A CA 1
ATOM 686 C C . PHE A 1 90 ? -12.469 -4.723 -7.93 1 71.69 90 PHE A C 1
ATOM 688 O O . PHE A 1 90 ? -13.164 -5.406 -7.176 1 71.69 90 PHE A O 1
ATOM 695 N N . THR A 1 91 ? -12.641 -3.428 -8.141 1 77.69 91 THR A N 1
ATOM 696 C CA . THR A 1 91 ? -13.555 -2.711 -7.262 1 77.69 91 THR A CA 1
ATOM 697 C C . THR A 1 91 ? -14.969 -2.719 -7.824 1 77.69 91 THR A C 1
ATOM 699 O O . THR A 1 91 ? -15.938 -2.535 -7.086 1 77.69 91 THR A O 1
ATOM 702 N N . ALA A 1 92 ? -15.086 -3.021 -9.086 1 77.69 92 ALA A N 1
ATOM 703 C CA . ALA A 1 92 ? -16.391 -2.992 -9.742 1 77.69 92 ALA A CA 1
ATOM 704 C C . ALA A 1 92 ? -17.391 -3.904 -9.023 1 77.69 92 ALA A C 1
ATOM 706 O O . ALA A 1 92 ? -18.562 -3.568 -8.898 1 77.69 92 ALA A O 1
ATOM 707 N N . ASN A 1 93 ? -16.891 -4.977 -8.516 1 74.25 93 ASN A N 1
ATOM 708 C CA . ASN A 1 93 ? -17.766 -5.957 -7.871 1 74.25 93 ASN A CA 1
ATOM 709 C C . ASN A 1 93 ? -18.266 -5.457 -6.52 1 74.25 93 ASN A C 1
ATOM 711 O O . ASN A 1 93 ? -19.234 -5.996 -5.973 1 74.25 93 ASN A O 1
ATOM 715 N N . TYR A 1 94 ? -17.625 -4.395 -6.055 1 76.06 94 TYR A N 1
ATOM 716 C CA . TYR A 1 94 ? -18 -3.85 -4.754 1 76.06 94 TYR A CA 1
ATOM 717 C C . TYR A 1 94 ? -18.891 -2.613 -4.914 1 76.06 94 TYR A C 1
ATOM 719 O O . TYR A 1 94 ? -19.391 -2.08 -3.928 1 76.06 94 TYR A O 1
ATOM 727 N N . VAL A 1 95 ? -19.047 -2.193 -6.129 1 80.44 95 VAL A N 1
ATOM 728 C CA . VAL A 1 95 ? -19.875 -1.028 -6.414 1 80.44 95 VAL A CA 1
ATOM 729 C C . VAL A 1 95 ? -21.328 -1.468 -6.641 1 80.44 95 VAL A C 1
ATOM 731 O O . VAL A 1 95 ? -21.594 -2.379 -7.43 1 80.44 95 VAL A O 1
ATOM 734 N N . PRO A 1 96 ? -22.219 -0.867 -5.949 1 77.62 96 PRO A N 1
ATOM 735 C CA . PRO A 1 96 ? -23.625 -1.224 -6.16 1 77.62 96 PRO A CA 1
ATOM 736 C C . PRO A 1 96 ? -24.078 -1.029 -7.609 1 77.62 96 PRO A C 1
ATOM 738 O O . PRO A 1 96 ? -23.5 -0.218 -8.336 1 77.62 96 PRO A O 1
ATOM 741 N N . LYS A 1 97 ? -25.172 -1.755 -7.973 1 82.81 97 LYS A N 1
ATOM 742 C CA . LYS A 1 97 ? -25.734 -1.665 -9.32 1 82.81 97 LYS A CA 1
ATOM 743 C C . LYS A 1 97 ? -26.219 -0.252 -9.617 1 82.81 97 LYS A C 1
ATOM 745 O O . LYS A 1 97 ? -26.25 0.171 -10.773 1 82.81 97 LYS A O 1
ATOM 750 N N . GLY A 1 98 ? -26.578 0.488 -8.57 1 80.94 98 GLY A N 1
ATOM 751 C CA . GLY A 1 98 ? -27.047 1.854 -8.742 1 80.94 98 GLY A CA 1
ATOM 752 C C . GLY A 1 98 ? -25.922 2.846 -8.977 1 80.94 98 GLY A C 1
ATOM 753 O O . GLY A 1 98 ? -26.172 4.012 -9.289 1 80.94 98 GLY A O 1
ATOM 754 N N . GLY A 1 99 ? -24.781 2.363 -8.906 1 82.81 99 GLY A N 1
ATOM 755 C CA . GLY A 1 99 ? -23.625 3.205 -9.18 1 82.81 99 GLY A CA 1
ATOM 756 C C . GLY A 1 99 ? -23.125 3.943 -7.957 1 82.81 99 GLY A C 1
ATOM 757 O O . GLY A 1 99 ? -23.578 3.682 -6.84 1 82.81 99 GLY A O 1
ATOM 758 N N . MET A 1 100 ? -22.141 4.758 -8.188 1 83.81 100 MET A N 1
ATOM 759 C CA . MET A 1 100 ? -21.469 5.418 -7.074 1 83.81 100 MET A CA 1
ATOM 760 C C . MET A 1 100 ? -21.969 6.848 -6.906 1 83.81 100 MET A C 1
ATOM 762 O O . MET A 1 100 ? -21.828 7.438 -5.836 1 83.81 100 MET A O 1
ATOM 766 N N . TRP A 1 101 ? -22.656 7.355 -7.844 1 87.25 101 TRP A N 1
ATOM 767 C CA . TRP A 1 101 ? -22.953 8.781 -7.828 1 87.25 101 TRP A CA 1
ATOM 768 C C . TRP A 1 101 ? -24.078 9.094 -6.836 1 87.25 101 TRP A C 1
ATOM 770 O O . TRP A 1 101 ? -24.031 10.117 -6.152 1 87.25 101 TRP A O 1
ATOM 780 N N . ALA A 1 102 ? -25.047 8.234 -6.719 1 87.06 102 ALA A N 1
ATOM 781 C CA . ALA A 1 102 ? -26.141 8.469 -5.762 1 87.06 102 ALA A CA 1
ATOM 782 C C . ALA A 1 102 ? -25.594 8.555 -4.336 1 87.06 102 ALA A C 1
ATOM 784 O O . ALA A 1 102 ? -25.891 9.508 -3.613 1 87.06 102 ALA A O 1
ATOM 785 N N . PRO A 1 103 ? -24.781 7.648 -4.004 1 86.56 103 PRO A N 1
ATOM 786 C CA . PRO A 1 103 ? -24.188 7.766 -2.676 1 86.56 103 PRO A CA 1
ATOM 787 C C . PRO A 1 103 ? -23.328 9.031 -2.521 1 86.56 103 PRO A C 1
ATOM 789 O O . PRO A 1 103 ? -23.312 9.633 -1.445 1 86.56 103 PRO A O 1
ATOM 792 N N . VAL A 1 104 ? -22.672 9.445 -3.508 1 87.44 104 VAL A N 1
ATOM 793 C CA . VAL A 1 104 ? -21.891 10.68 -3.463 1 87.44 104 VAL A CA 1
ATOM 794 C C . VAL A 1 104 ? -22.812 11.875 -3.25 1 87.44 104 VAL A C 1
ATOM 796 O O . VAL A 1 104 ? -22.531 12.742 -2.422 1 87.44 104 VAL A O 1
ATOM 799 N N . GLN A 1 105 ? -23.875 11.789 -3.947 1 90 105 GLN A N 1
ATOM 800 C CA . GLN A 1 105 ? -24.844 12.859 -3.816 1 90 105 GLN A CA 1
ATOM 801 C C . GLN A 1 105 ? -25.422 12.906 -2.406 1 90 105 GLN A C 1
ATOM 803 O O . GLN A 1 105 ? -25.625 13.984 -1.847 1 90 105 GLN A O 1
ATOM 808 N N . GLU A 1 106 ? -25.672 11.805 -1.937 1 90.75 106 GLU A N 1
ATOM 809 C CA . GLU A 1 106 ? -26.203 11.734 -0.581 1 90.75 106 GLU A CA 1
ATOM 810 C C . GLU A 1 106 ? -25.25 12.375 0.425 1 90.75 106 GLU A C 1
ATOM 812 O O . GLU A 1 106 ? -25.672 13.133 1.297 1 90.75 106 GLU A O 1
ATOM 817 N N . VAL A 1 107 ? -24.031 12.125 0.276 1 88.94 107 VAL A N 1
ATOM 818 C CA . VAL A 1 107 ? -23.016 12.656 1.178 1 88.94 107 VAL A CA 1
ATOM 819 C C . VAL A 1 107 ? -22.922 14.172 1.002 1 88.94 107 VAL A C 1
ATOM 821 O O . VAL A 1 107 ? -22.875 14.914 1.984 1 88.94 107 VAL A O 1
ATOM 824 N N . VAL A 1 108 ? -22.922 14.578 -0.179 1 90.44 108 VAL A N 1
ATOM 825 C CA . VAL A 1 108 ? -22.812 16 -0.469 1 90.44 108 VAL A CA 1
ATOM 826 C C . VAL A 1 108 ? -24.047 16.734 0.042 1 90.44 108 VAL A C 1
ATOM 828 O O . VAL A 1 108 ? -23.938 17.828 0.624 1 90.44 108 VAL A O 1
ATOM 831 N N . ASN A 1 109 ? -25.141 16.109 -0.142 1 90.88 109 ASN A N 1
ATOM 832 C CA . ASN A 1 109 ? -26.391 16.734 0.314 1 90.88 109 ASN A CA 1
ATOM 833 C C . ASN A 1 109 ? -26.453 16.812 1.837 1 90.88 109 ASN A C 1
ATOM 835 O O . ASN A 1 109 ? -26.984 17.766 2.393 1 90.88 109 ASN A O 1
ATOM 839 N N . LYS A 1 110 ? -25.969 15.844 2.41 1 91.62 110 LYS A N 1
ATOM 840 C CA . LYS A 1 110 ? -25.953 15.797 3.871 1 91.62 110 LYS A CA 1
ATOM 841 C C . LYS A 1 110 ? -25.062 16.891 4.453 1 91.62 110 LYS A C 1
ATOM 843 O O . LYS A 1 110 ? -25.422 17.531 5.441 1 91.62 110 LYS A O 1
ATOM 848 N N . HIS A 1 111 ? -23.953 17.172 3.898 1 90.88 111 HIS A N 1
ATOM 849 C CA . HIS A 1 111 ? -22.953 18.062 4.473 1 90.88 111 HIS A CA 1
ATOM 850 C C . HIS A 1 111 ? -23.031 19.453 3.83 1 90.88 111 HIS A C 1
ATOM 852 O O . HIS A 1 111 ? -22.625 20.438 4.441 1 90.88 111 HIS A O 1
ATOM 858 N N . GLY A 1 112 ? -23.453 19.484 2.57 1 93.44 112 GLY A N 1
ATOM 859 C CA . GLY A 1 112 ? -23.438 20.719 1.815 1 93.44 112 GLY A CA 1
ATOM 860 C C . GLY A 1 112 ? -22.047 21.094 1.312 1 93.44 112 GLY A C 1
ATOM 861 O O . GLY A 1 112 ? -21.062 20.5 1.74 1 93.44 112 GLY A O 1
ATOM 862 N N . PHE A 1 113 ? -22.031 22.047 0.434 1 94.06 113 PHE A N 1
ATOM 863 C CA . PHE A 1 113 ? -20.75 22.562 -0.066 1 94.06 113 PHE A CA 1
ATOM 864 C C . PHE A 1 113 ? -20.172 23.594 0.896 1 94.06 113 PHE A C 1
ATOM 866 O O . PHE A 1 113 ? -20.906 24.281 1.604 1 94.06 113 PHE A O 1
ATOM 873 N N . PRO A 1 114 ? -18.875 23.766 0.984 1 94.25 114 PRO A N 1
ATOM 874 C CA . PRO A 1 114 ? -17.875 23.047 0.207 1 94.25 114 PRO A CA 1
ATOM 875 C C . PRO A 1 114 ? -17.578 21.656 0.774 1 94.25 114 PRO A C 1
ATOM 877 O O . PRO A 1 114 ? -17.781 21.422 1.967 1 94.25 114 PRO A O 1
ATOM 880 N N . ILE A 1 115 ? -17.141 20.734 -0.086 1 95.31 115 ILE A N 1
ATOM 881 C CA . ILE A 1 115 ? -16.656 19.406 0.3 1 95.31 115 ILE A CA 1
ATOM 882 C C . ILE A 1 115 ? -15.227 19.219 -0.185 1 95.31 115 ILE A C 1
ATOM 884 O O . ILE A 1 115 ? -14.734 19.984 -1.02 1 95.31 115 ILE A O 1
ATOM 888 N N . VAL A 1 116 ? -14.594 18.281 0.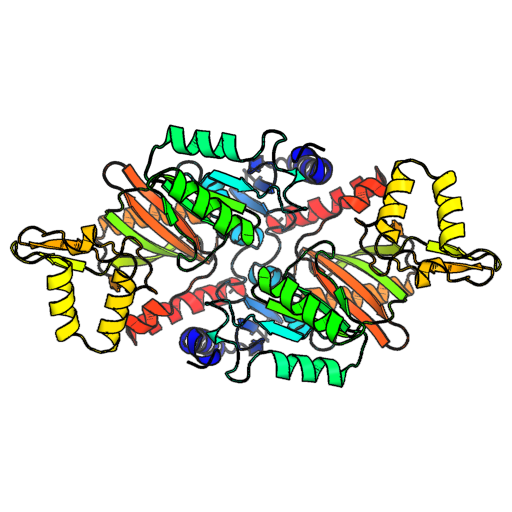39 1 94.94 116 VAL A N 1
ATOM 889 C CA . VAL A 1 116 ? -13.25 17.906 -0.045 1 94.94 116 VAL A CA 1
ATOM 890 C C . VAL A 1 116 ? -13.281 16.531 -0.699 1 94.94 116 VAL A C 1
ATOM 892 O O . VAL A 1 116 ? -13.82 15.578 -0.133 1 94.94 116 VAL A O 1
ATOM 895 N N . VAL A 1 117 ? -12.805 16.438 -1.912 1 95.06 117 VAL A N 1
ATOM 896 C CA . VAL A 1 117 ? -12.648 15.18 -2.646 1 95.06 117 VAL A CA 1
ATOM 897 C C . VAL A 1 117 ? -11.164 14.836 -2.764 1 95.06 117 VAL A C 1
ATOM 899 O O . VAL A 1 117 ? -10.352 15.664 -3.178 1 95.06 117 VAL A O 1
ATOM 902 N N . LYS A 1 118 ? -10.812 13.656 -2.359 1 93.88 118 LYS A N 1
ATOM 903 C CA . LYS A 1 118 ? -9.398 13.297 -2.346 1 93.88 118 LYS A CA 1
ATOM 904 C C . LYS A 1 118 ? -9.195 11.812 -2.617 1 93.88 118 LYS A C 1
ATOM 906 O O . LYS A 1 118 ? -10.109 11.008 -2.396 1 93.88 118 LYS A O 1
ATOM 911 N N . PRO A 1 119 ? -8.055 11.453 -3.186 1 92.19 119 PRO A N 1
ATOM 912 C CA . PRO A 1 119 ? -7.766 10.023 -3.328 1 92.19 119 PRO A CA 1
ATOM 913 C C . PRO A 1 119 ? -7.754 9.289 -1.991 1 92.19 119 PRO A C 1
ATOM 915 O O . PRO A 1 119 ? -7.512 9.898 -0.947 1 92.19 119 PRO A O 1
ATOM 918 N N . LEU A 1 120 ? -8.047 7.965 -2.086 1 88.38 120 LEU A N 1
ATOM 919 C CA . LEU A 1 120 ? -8.039 7.168 -0.865 1 88.38 120 LEU A CA 1
ATOM 920 C C . LEU A 1 120 ? -6.637 7.121 -0.258 1 88.38 120 LEU A C 1
ATOM 922 O O . LEU A 1 120 ? -6.48 7.211 0.962 1 88.38 120 LEU A O 1
ATOM 926 N N . LYS A 1 121 ? -5.777 6.934 -1.282 1 85.19 121 LYS A N 1
ATOM 927 C CA . LYS A 1 121 ? -4.367 6.898 -0.907 1 85.19 121 LYS A CA 1
ATOM 928 C C . LYS A 1 121 ? -3.613 8.094 -1.487 1 85.19 121 LYS A C 1
ATOM 930 O O . LYS A 1 121 ? -3.965 8.594 -2.557 1 85.19 121 LYS A O 1
ATOM 935 N N . GLY A 1 122 ? -2.777 8.742 -0.758 1 78.75 122 GLY A N 1
ATOM 936 C CA . GLY A 1 122 ? -1.998 9.852 -1.28 1 78.75 122 GLY A CA 1
ATOM 937 C C . GLY A 1 122 ? -1.206 10.586 -0.21 1 78.75 122 GLY A C 1
ATOM 938 O O . GLY A 1 122 ? -1.447 10.398 0.984 1 78.75 122 GLY A O 1
ATOM 939 N N . THR A 1 123 ? -0.268 11.297 -0.79 1 72.31 123 THR A N 1
ATOM 940 C CA . THR A 1 123 ? 0.627 12.047 0.084 1 72.31 123 THR A CA 1
ATOM 941 C C . THR A 1 123 ? 0.776 13.484 -0.402 1 72.31 123 THR A C 1
ATOM 943 O O . THR A 1 123 ? 0.575 13.766 -1.584 1 72.31 123 THR A O 1
ATOM 946 N N . GLY A 1 124 ? 0.963 14.398 0.501 1 74.56 124 GLY A N 1
ATOM 947 C CA . GLY A 1 124 ? 1.355 15.758 0.155 1 74.56 124 GLY A CA 1
ATOM 948 C C . GLY A 1 124 ? 0.207 16.594 -0.377 1 74.56 124 GLY A C 1
ATOM 949 O O . GLY A 1 124 ? 0.426 17.609 -1.027 1 74.56 124 GLY A O 1
ATOM 950 N N . GLY A 1 125 ? -0.991 16.047 -0.325 1 78.56 125 GLY A N 1
ATOM 951 C CA . GLY A 1 125 ? -2.143 16.812 -0.774 1 78.56 125 GLY A CA 1
ATOM 952 C C . GLY A 1 125 ? -2.365 16.734 -2.271 1 78.56 125 GLY A C 1
ATOM 953 O O . GLY A 1 125 ? -3.215 17.438 -2.818 1 78.56 125 GLY A O 1
ATOM 954 N N . LEU A 1 126 ? -1.633 15.883 -2.893 1 77.44 126 LEU A N 1
ATOM 955 C CA . LEU A 1 126 ? -1.798 15.711 -4.332 1 77.44 126 LEU A CA 1
ATOM 956 C C . LEU A 1 126 ? -3.205 15.227 -4.664 1 77.44 126 LEU A C 1
ATOM 958 O O . LEU A 1 126 ? -3.709 14.289 -4.039 1 77.44 126 LEU A O 1
ATOM 962 N N . ASP A 1 127 ? -3.891 15.906 -5.527 1 87.38 127 ASP A N 1
ATOM 963 C CA . ASP A 1 127 ? -5.207 15.594 -6.074 1 87.38 127 ASP A CA 1
ATOM 964 C C . ASP A 1 127 ? -6.301 15.797 -5.027 1 87.38 127 ASP A C 1
ATOM 966 O O . ASP A 1 127 ? -7.379 15.211 -5.129 1 87.38 127 ASP A O 1
ATOM 970 N N . VAL A 1 128 ? -5.91 16.5 -3.992 1 90.31 128 VAL A N 1
ATOM 971 C CA . VAL A 1 128 ? -6.934 16.922 -3.039 1 90.31 128 VAL A CA 1
ATOM 972 C C . VAL A 1 128 ? -7.637 18.172 -3.555 1 90.31 128 VAL A C 1
ATOM 974 O O . VAL A 1 128 ? -6.988 19.188 -3.826 1 90.31 128 VAL A O 1
ATOM 977 N N . THR A 1 129 ? -8.969 18.125 -3.629 1 91.94 129 THR A N 1
ATOM 978 C CA . THR A 1 129 ? -9.727 19.219 -4.223 1 91.94 129 THR A CA 1
ATOM 979 C C . THR A 1 129 ? -10.812 19.703 -3.271 1 91.94 129 THR A C 1
ATOM 981 O O . THR A 1 129 ? -11.602 18.906 -2.762 1 91.94 129 THR A O 1
ATOM 984 N N . LYS A 1 130 ? -10.781 20.984 -3.021 1 92.94 130 LYS A N 1
ATOM 985 C CA . LYS A 1 130 ? -11.93 21.625 -2.391 1 92.94 130 LYS A CA 1
ATOM 986 C C . LYS A 1 130 ? -12.992 21.984 -3.424 1 92.94 130 LYS A C 1
ATOM 988 O O . LYS A 1 130 ? -12.805 22.922 -4.207 1 92.94 130 LYS A O 1
ATOM 993 N N . ALA A 1 131 ? -14.102 21.25 -3.406 1 94.31 131 ALA A N 1
ATOM 994 C CA . ALA A 1 131 ? -15.18 21.5 -4.359 1 94.31 131 ALA A CA 1
ATOM 995 C C . ALA A 1 131 ? -16.266 22.391 -3.75 1 94.31 131 ALA A C 1
ATOM 997 O O . ALA A 1 131 ? -16.781 22.094 -2.668 1 94.31 131 ALA A O 1
ATOM 998 N N . THR A 1 132 ? -16.625 23.453 -4.473 1 93.19 132 THR A N 1
ATOM 999 C CA . THR A 1 132 ? -17.594 24.406 -3.959 1 93.19 132 THR A CA 1
ATOM 1000 C C . THR A 1 132 ? -18.938 24.25 -4.68 1 93.19 132 THR A C 1
ATOM 1002 O O . THR A 1 132 ? -19.922 24.875 -4.312 1 93.19 132 THR A O 1
ATOM 1005 N N . CYS A 1 133 ? -18.953 23.438 -5.691 1 94 133 CYS A N 1
ATOM 1006 C CA . CYS A 1 133 ? -20.172 23.156 -6.449 1 94 133 CYS A CA 1
ATOM 1007 C C . CYS A 1 133 ? -20.078 21.781 -7.121 1 94 133 CYS A C 1
ATOM 1009 O O . CYS A 1 133 ? -19.047 21.125 -7.055 1 94 133 CYS A O 1
ATOM 1011 N N . TRP A 1 134 ? -21.156 21.406 -7.773 1 94.06 134 TRP A N 1
ATOM 1012 C CA . TRP A 1 134 ? -21.234 20.062 -8.367 1 94.06 134 TRP A CA 1
ATOM 1013 C C . TRP A 1 134 ? -20.266 19.922 -9.523 1 94.06 134 TRP A C 1
ATOM 1015 O O . TRP A 1 134 ? -19.656 18.875 -9.711 1 94.06 134 TRP A O 1
ATOM 1025 N N . ARG A 1 135 ? -20.109 20.922 -10.336 1 93.81 135 ARG A N 1
ATOM 1026 C CA . ARG A 1 135 ? -19.172 20.875 -11.445 1 93.81 135 ARG A CA 1
ATOM 1027 C C . ARG A 1 135 ? -17.766 20.531 -10.969 1 93.81 135 ARG A C 1
ATOM 1029 O O . ARG A 1 135 ? -17.094 19.672 -11.555 1 93.81 135 ARG A O 1
ATOM 1036 N N . GLU A 1 136 ? -17.359 21.172 -9.898 1 93.56 136 GLU A N 1
ATOM 1037 C CA . GLU A 1 136 ? -16.031 20.938 -9.328 1 93.56 136 GLU A CA 1
ATOM 1038 C C . GLU A 1 136 ? -15.938 19.547 -8.727 1 93.56 136 GLU A C 1
ATOM 1040 O O . GLU A 1 136 ? -14.922 18.859 -8.883 1 93.56 136 GLU A O 1
ATOM 1045 N N . ALA A 1 137 ? -17 19.125 -8.078 1 94.44 137 ALA A N 1
ATOM 1046 C CA . ALA A 1 137 ? -17.031 17.797 -7.473 1 94.44 137 ALA A CA 1
ATOM 1047 C C . ALA A 1 137 ? -16.938 16.703 -8.531 1 94.44 137 ALA A C 1
ATOM 1049 O O . ALA A 1 137 ? -16.141 15.766 -8.398 1 94.44 137 ALA A O 1
ATOM 1050 N N . GLU A 1 138 ? -17.688 16.891 -9.586 1 93.62 138 GLU A N 1
ATOM 1051 C CA . GLU A 1 138 ? -17.688 15.906 -10.664 1 93.62 138 GLU A CA 1
ATOM 1052 C C . GLU A 1 138 ? -16.328 15.844 -11.359 1 93.62 138 GLU A C 1
ATOM 1054 O O . GLU A 1 138 ? -15.844 14.766 -11.695 1 93.62 138 GLU A O 1
ATOM 1059 N N . ALA A 1 139 ? -15.766 16.969 -11.547 1 93.44 139 ALA A N 1
ATOM 1060 C CA . ALA A 1 139 ? -14.438 17.031 -12.164 1 93.44 139 ALA A CA 1
ATOM 1061 C C . ALA A 1 139 ? -13.398 16.312 -11.297 1 93.44 139 ALA A C 1
ATOM 1063 O O . ALA A 1 139 ? -12.562 15.57 -11.812 1 93.44 139 ALA A O 1
ATOM 1064 N N . ALA A 1 140 ? -13.461 16.547 -10.031 1 94.31 140 ALA A N 1
ATOM 1065 C CA . ALA A 1 140 ? -12.531 15.93 -9.102 1 94.31 140 ALA A CA 1
ATOM 1066 C C . ALA A 1 140 ? -12.688 14.406 -9.102 1 94.31 140 ALA A C 1
ATOM 1068 O O . ALA A 1 140 ? -11.703 13.672 -9.148 1 94.31 140 ALA A O 1
ATOM 1069 N N . VAL A 1 141 ? -13.914 13.969 -9.086 1 93.38 141 VAL A N 1
ATOM 1070 C CA . VAL A 1 141 ? -14.203 12.539 -9.086 1 93.38 141 VAL A CA 1
ATOM 1071 C C . VAL A 1 141 ? -13.648 11.898 -10.352 1 93.38 141 VAL A C 1
ATOM 1073 O O . VAL A 1 141 ? -12.961 10.875 -10.289 1 93.38 141 VAL A O 1
ATOM 1076 N N . GLN A 1 142 ? -13.906 12.539 -11.469 1 91.06 142 GLN A N 1
ATOM 1077 C CA . GLN A 1 142 ? -13.43 12.016 -12.742 1 91.06 142 GLN A CA 1
ATOM 1078 C C . GLN A 1 142 ? -11.906 11.961 -12.781 1 91.06 142 GLN A C 1
ATOM 1080 O O . GLN A 1 142 ? -11.32 10.969 -13.227 1 91.06 142 GLN A O 1
ATOM 1085 N N . HIS A 1 143 ? -11.359 12.984 -12.305 1 91.06 143 HIS A N 1
ATOM 1086 C CA . HIS A 1 143 ? -9.898 13.062 -12.289 1 91.06 143 HIS A CA 1
ATOM 1087 C C . HIS A 1 143 ? -9.297 11.969 -11.422 1 91.06 143 HIS A C 1
ATOM 1089 O O . HIS A 1 143 ? -8.391 11.25 -11.859 1 91.06 143 HIS A O 1
ATOM 1095 N N . ILE A 1 144 ? -9.781 11.797 -10.273 1 91.62 144 ILE A N 1
ATOM 1096 C CA . ILE A 1 144 ? -9.234 10.82 -9.336 1 91.62 144 ILE A CA 1
ATOM 1097 C C . ILE A 1 144 ? -9.484 9.406 -9.852 1 91.62 144 ILE A C 1
ATOM 1099 O O . ILE A 1 144 ? -8.578 8.57 -9.852 1 91.62 144 ILE A O 1
ATOM 1103 N N . PHE A 1 145 ? -10.648 9.141 -10.398 1 88.94 145 PHE A N 1
ATOM 1104 C CA . PHE A 1 145 ? -11 7.801 -10.852 1 88.94 145 PHE A CA 1
ATOM 1105 C C . PHE A 1 145 ? -10.25 7.453 -12.133 1 88.94 145 PHE A C 1
ATOM 1107 O O . PHE A 1 145 ? -10.195 6.285 -12.531 1 88.94 145 PHE A O 1
ATOM 1114 N N . SER A 1 146 ? -9.68 8.438 -12.75 1 85.25 146 SER A N 1
ATOM 1115 C CA . SER A 1 146 ? -8.875 8.148 -13.93 1 85.25 146 SER A CA 1
ATOM 1116 C C . SER A 1 146 ? -7.562 7.465 -13.547 1 85.25 146 SER A C 1
ATOM 1118 O O . SER A 1 146 ? -6.914 6.84 -14.383 1 85.25 146 SER A O 1
ATOM 1120 N N . ARG A 1 147 ? -7.277 7.512 -12.273 1 82.25 147 ARG A N 1
ATOM 1121 C CA . ARG A 1 147 ? -5.957 7.008 -11.898 1 82.25 147 ARG A CA 1
ATOM 1122 C C . ARG A 1 147 ? -6.043 6.109 -10.672 1 82.25 147 ARG A C 1
ATOM 1124 O O . ARG A 1 147 ? -5.145 5.301 -10.422 1 82.25 147 ARG A O 1
ATOM 1131 N N . GLU A 1 148 ? -7.121 6.328 -9.945 1 86.75 148 GLU A N 1
ATOM 1132 C CA . GLU A 1 148 ? -7.227 5.637 -8.664 1 86.75 148 GLU A CA 1
ATOM 1133 C C . GLU A 1 148 ? -8.445 4.723 -8.633 1 86.75 148 GLU A C 1
ATOM 1135 O O . GLU A 1 148 ? -9.445 4.984 -9.305 1 86.75 148 GLU A O 1
ATOM 1140 N N . TYR A 1 149 ? -8.391 3.73 -7.785 1 85.94 149 TYR A N 1
ATOM 1141 C CA . TYR A 1 149 ? -9.5 2.791 -7.68 1 85.94 149 TYR A CA 1
ATOM 1142 C C . TYR A 1 149 ? -10.562 3.305 -6.715 1 85.94 149 TYR A C 1
ATOM 1144 O O . TYR A 1 149 ? -11.672 2.777 -6.664 1 85.94 149 TYR A O 1
ATOM 1152 N N . GLY A 1 150 ? -10.219 4.273 -5.98 1 90.06 150 GLY A N 1
ATOM 1153 C CA . GLY A 1 150 ? -11.156 4.812 -5.008 1 90.06 150 GLY A CA 1
ATOM 1154 C C . GLY A 1 150 ? -10.859 6.254 -4.633 1 90.06 150 GLY A C 1
ATOM 1155 O O . GLY A 1 150 ? -9.789 6.777 -4.945 1 90.06 150 GLY A O 1
ATOM 1156 N N . LEU A 1 151 ? -11.898 6.871 -4.004 1 93.06 151 LEU A N 1
ATOM 1157 C CA . LEU A 1 151 ? -11.766 8.234 -3.506 1 93.06 151 LEU A CA 1
ATOM 1158 C C . LEU A 1 151 ? -12.523 8.414 -2.193 1 93.06 151 LEU A C 1
ATOM 1160 O O . LEU A 1 151 ? -13.297 7.539 -1.798 1 93.06 151 LEU A O 1
ATOM 1164 N N . ALA A 1 152 ? -12.188 9.453 -1.509 1 93.19 152 ALA A N 1
ATOM 1165 C CA . ALA A 1 152 ? -12.867 9.82 -0.269 1 93.19 152 ALA A CA 1
ATOM 1166 C C . ALA A 1 152 ? -13.492 11.211 -0.374 1 93.19 152 ALA A C 1
ATOM 1168 O O . ALA A 1 152 ? -12.906 12.109 -0.982 1 93.19 152 ALA A O 1
ATOM 1169 N N . VAL A 1 153 ? -14.656 11.352 0.194 1 93.94 153 VAL A N 1
ATOM 1170 C CA . VAL A 1 153 ? -15.344 12.633 0.293 1 93.94 153 VAL A CA 1
ATOM 1171 C C . VAL A 1 153 ? -15.578 12.984 1.761 1 93.94 153 VAL A C 1
ATOM 1173 O O . VAL A 1 153 ? -15.977 12.125 2.551 1 93.94 153 VAL A O 1
ATOM 1176 N N . CYS A 1 154 ? -15.227 14.164 2.107 1 92.62 154 CYS A N 1
ATOM 1177 C CA . CYS A 1 154 ? -15.516 14.664 3.447 1 92.62 154 CYS A CA 1
ATOM 1178 C C . CYS A 1 154 ? -15.922 16.125 3.41 1 92.62 154 CYS A C 1
ATOM 1180 O O . CYS A 1 154 ? -15.68 16.828 2.416 1 92.62 154 CYS A O 1
ATOM 1182 N N . PRO A 1 155 ? -16.672 16.594 4.426 1 92.31 155 PRO A N 1
ATOM 1183 C CA . PRO A 1 155 ? -16.953 18.031 4.477 1 92.31 155 PRO A CA 1
ATOM 1184 C C . PRO A 1 155 ? -15.711 18.891 4.664 1 92.31 155 PRO A C 1
ATOM 1186 O O . PRO A 1 155 ? -14.758 18.453 5.32 1 92.31 155 PRO A O 1
ATOM 1189 N N . TYR A 1 156 ? -15.75 20.016 4.027 1 91.81 156 TYR A N 1
ATOM 1190 C CA . TYR A 1 156 ? -14.711 20.984 4.359 1 91.81 156 TYR A CA 1
ATOM 1191 C C . TYR A 1 156 ? -14.891 21.5 5.777 1 91.81 156 TYR A C 1
ATOM 1193 O O . TYR A 1 156 ? -16 21.875 6.176 1 91.81 156 TYR A O 1
ATOM 1201 N N . LYS A 1 157 ? -13.828 21.484 6.555 1 89.94 157 LYS A N 1
ATOM 1202 C CA . LYS A 1 157 ? -13.852 22 7.926 1 89.94 157 LYS A CA 1
ATOM 1203 C C . LYS A 1 157 ? -13.07 23.297 8.047 1 89.94 157 LYS A C 1
ATOM 1205 O O . LYS A 1 157 ? -11.984 23.422 7.469 1 89.94 157 LYS A O 1
ATOM 1210 N N . PRO A 1 158 ? -13.664 24.281 8.695 1 88.94 158 PRO A N 1
ATOM 1211 C CA . PRO A 1 158 ? -12.898 25.5 8.977 1 88.94 158 PRO A CA 1
ATOM 1212 C C . PRO A 1 158 ? -11.797 25.281 10.008 1 88.94 158 PRO A C 1
ATOM 1214 O O . PRO A 1 158 ? -11.992 25.547 11.195 1 88.94 158 PRO A O 1
ATOM 1217 N N . VAL A 1 159 ? -10.688 24.953 9.586 1 90.12 159 VAL A N 1
ATOM 1218 C CA . VAL A 1 159 ? -9.57 24.578 10.445 1 90.12 159 VAL A CA 1
ATOM 1219 C C . VAL A 1 159 ? -8.898 25.828 11 1 90.12 159 VAL A C 1
ATOM 1221 O O . VAL A 1 159 ? -8.508 26.719 10.242 1 90.12 159 VAL A O 1
ATOM 1224 N N . VAL A 1 160 ? -8.805 25.875 12.305 1 88.19 160 VAL A N 1
ATOM 1225 C CA . VAL A 1 160 ? -8.094 26.938 12.992 1 88.19 160 VAL A CA 1
ATOM 1226 C C . VAL A 1 160 ? -6.59 26.656 12.977 1 88.19 160 VAL A C 1
ATOM 1228 O O . VAL A 1 160 ? -5.801 27.484 12.516 1 88.19 160 VAL A O 1
ATOM 1231 N N . ASP A 1 161 ? -6.227 25.484 13.438 1 92.5 161 ASP A N 1
ATOM 1232 C CA . ASP A 1 161 ? -4.836 25.062 13.477 1 92.5 161 ASP A CA 1
ATOM 1233 C C . ASP A 1 161 ? -4.719 23.562 13.195 1 92.5 161 ASP A C 1
ATOM 1235 O O . ASP A 1 161 ? -5.676 22.812 13.383 1 92.5 161 ASP A O 1
ATOM 1239 N N . GLU A 1 162 ? -3.615 23.188 12.688 1 95.44 162 GLU A N 1
ATOM 1240 C CA . GLU A 1 162 ? -3.264 21.781 12.516 1 95.44 162 GLU A CA 1
ATOM 1241 C C . GLU A 1 162 ? -1.988 21.438 13.281 1 95.44 162 GLU A C 1
ATOM 1243 O O . GLU A 1 162 ? -1.038 22.234 13.297 1 95.44 162 GLU A O 1
ATOM 1248 N N . TYR A 1 163 ? -2.039 20.391 13.945 1 97.56 163 TYR A N 1
ATOM 1249 C CA . TYR A 1 163 ? -0.916 19.891 14.727 1 97.56 163 TYR A CA 1
ATOM 1250 C C . TYR A 1 163 ? -0.5 18.5 14.266 1 97.56 163 TYR A C 1
ATOM 1252 O O . TYR A 1 163 ? -1.331 17.719 13.789 1 97.56 163 TYR A O 1
ATOM 1260 N N . ARG A 1 164 ? 0.733 18.25 14.391 1 97.75 164 ARG A N 1
ATOM 1261 C CA . ARG A 1 164 ? 1.233 16.891 14.219 1 97.75 164 ARG A CA 1
ATOM 1262 C C . ARG A 1 164 ? 1.818 16.344 15.523 1 97.75 164 ARG A C 1
ATOM 1264 O O . ARG A 1 164 ? 2.619 17.031 16.172 1 97.75 164 ARG A O 1
ATOM 1271 N N . CYS A 1 165 ? 1.368 15.211 15.906 1 98.44 165 CYS A N 1
ATOM 1272 C CA . CYS A 1 165 ? 1.884 14.484 17.062 1 98.44 165 CYS A CA 1
ATOM 1273 C C . CYS A 1 165 ? 2.598 13.211 16.625 1 98.44 165 CYS A C 1
ATOM 1275 O O . CYS A 1 165 ? 1.989 12.328 16 1 98.44 165 CYS A O 1
ATOM 1277 N N . ILE A 1 166 ? 3.854 13.086 16.922 1 98.56 166 ILE A N 1
ATOM 1278 C CA . ILE A 1 166 ? 4.582 11.852 16.656 1 98.56 166 ILE A CA 1
ATOM 1279 C C . ILE A 1 166 ? 4.492 10.922 17.859 1 98.56 166 ILE A C 1
ATOM 1281 O O . ILE A 1 166 ? 4.824 11.328 18.984 1 98.56 166 ILE A O 1
ATOM 1285 N N . CYS A 1 167 ? 4.02 9.75 17.594 1 98.19 167 CYS A N 1
ATOM 1286 C CA . CYS A 1 167 ? 3.752 8.797 18.672 1 98.19 167 CYS A CA 1
ATOM 1287 C C . CYS A 1 167 ? 4.684 7.598 18.578 1 98.19 167 CYS A C 1
ATOM 1289 O O . CYS A 1 167 ? 5.027 7.152 17.484 1 98.19 167 CYS A O 1
ATOM 1291 N N . LEU A 1 168 ? 5.082 7.098 19.688 1 97.81 168 LEU A N 1
ATOM 1292 C CA . LEU A 1 168 ? 5.75 5.816 19.859 1 97.81 168 LEU A CA 1
ATOM 1293 C C . LEU A 1 168 ? 5.098 5.02 20.984 1 97.81 168 LEU A C 1
ATOM 1295 O O . LEU A 1 168 ? 4.969 5.512 22.109 1 97.81 168 LEU A O 1
ATOM 1299 N N . GLU A 1 169 ? 4.621 3.811 20.672 1 95.56 169 GLU A N 1
ATOM 1300 C CA . GLU A 1 169 ? 3.934 2.963 21.641 1 95.56 169 GLU A CA 1
ATOM 1301 C C . GLU A 1 169 ? 2.791 3.713 22.328 1 95.56 169 GLU A C 1
ATOM 1303 O O . GLU A 1 169 ? 2.678 3.705 23.547 1 95.56 169 GLU A O 1
ATOM 1308 N N . HIS A 1 170 ? 2.121 4.48 21.594 1 94.81 170 HIS A N 1
ATOM 1309 C CA . HIS A 1 170 ? 0.878 5.156 21.953 1 94.81 170 HIS A CA 1
ATOM 1310 C C . HIS A 1 170 ? 1.141 6.352 22.859 1 94.81 170 HIS A C 1
ATOM 1312 O O . HIS A 1 170 ? 0.211 6.895 23.469 1 94.81 170 HIS A O 1
ATOM 1318 N N . GLU A 1 171 ? 2.406 6.73 22.938 1 97.62 171 GLU A N 1
ATOM 1319 C CA . GLU A 1 171 ? 2.766 7.938 23.672 1 97.62 171 GLU A CA 1
ATOM 1320 C C . GLU A 1 171 ? 3.318 9.008 22.75 1 97.62 171 GLU A C 1
ATOM 1322 O O . GLU A 1 171 ? 4.137 8.719 21.875 1 97.62 171 GLU A O 1
ATOM 1327 N N . VAL A 1 172 ? 2.857 10.219 22.969 1 98.38 172 VAL A N 1
ATOM 1328 C CA . VAL A 1 172 ? 3.309 11.32 22.141 1 98.38 172 VAL A CA 1
ATOM 1329 C C . VAL A 1 172 ? 4.734 11.719 22.516 1 98.38 172 VAL A C 1
ATOM 1331 O O . VAL A 1 172 ? 5.02 11.969 23.688 1 98.38 172 VAL A O 1
ATOM 1334 N N . GLN A 1 173 ? 5.566 11.75 21.562 1 98.25 173 GLN A N 1
ATOM 1335 C CA . GLN A 1 173 ? 6.973 12.07 21.781 1 98.25 173 GLN A CA 1
ATOM 1336 C C . GLN A 1 173 ? 7.281 13.5 21.344 1 98.25 173 GLN A C 1
ATOM 1338 O O . GLN A 1 173 ? 8.234 14.109 21.828 1 98.25 173 GLN A O 1
ATOM 1343 N N . LEU A 1 174 ? 6.598 13.984 20.438 1 98.06 174 LEU A N 1
ATOM 1344 C CA . LEU A 1 174 ? 6.793 15.32 19.875 1 98.06 174 LEU A CA 1
ATOM 1345 C C . LEU A 1 174 ? 5.484 15.875 19.328 1 98.06 174 LEU A C 1
ATOM 1347 O O . LEU A 1 174 ? 4.711 15.148 18.688 1 98.06 174 LEU A O 1
ATOM 1351 N N . THR A 1 175 ? 5.18 17.078 19.672 1 98.31 175 THR A N 1
ATOM 1352 C CA . THR A 1 175 ? 4.043 17.797 19.125 1 98.31 175 THR A CA 1
ATOM 1353 C C . THR A 1 175 ? 4.484 19.141 18.547 1 98.31 175 THR A C 1
ATOM 1355 O O . THR A 1 175 ? 5.293 19.844 19.156 1 98.31 175 THR A O 1
ATOM 1358 N N . TYR A 1 176 ? 4.055 19.422 17.375 1 97.81 176 TYR A N 1
ATOM 1359 C CA . TYR A 1 176 ? 4.289 20.766 16.844 1 97.81 176 TYR A CA 1
ATOM 1360 C C . TYR A 1 176 ? 3.098 21.234 16.031 1 97.81 176 TYR A C 1
ATOM 1362 O O . TYR A 1 176 ? 2.293 20.438 15.562 1 97.81 176 TYR A O 1
ATOM 1370 N N . ARG A 1 177 ? 2.969 22.5 15.945 1 97.25 177 ARG A N 1
ATOM 1371 C CA . ARG A 1 177 ? 1.945 23.156 15.141 1 97.25 177 ARG A CA 1
ATOM 1372 C C . ARG A 1 177 ? 2.453 23.422 13.727 1 97.25 177 ARG A C 1
ATOM 1374 O O . ARG A 1 177 ? 3.605 23.812 13.539 1 97.25 177 ARG A O 1
ATOM 1381 N N . LYS A 1 178 ? 1.592 23.156 12.711 1 94.69 178 LYS A N 1
ATOM 1382 C CA . LYS A 1 178 ? 1.873 23.531 11.328 1 94.69 178 LYS A CA 1
ATOM 1383 C C . LYS A 1 178 ? 1.276 24.891 11 1 94.69 178 LYS A C 1
ATOM 1385 O O . LYS A 1 178 ? 0.058 25.031 10.867 1 94.69 178 LYS A O 1
ATOM 1390 N N . VAL A 1 179 ? 2.129 25.812 10.781 1 92.12 179 VAL A N 1
ATOM 1391 C CA . VAL A 1 179 ? 1.664 27.188 10.617 1 92.12 179 VAL A CA 1
ATOM 1392 C C . VAL A 1 179 ? 1.662 27.562 9.133 1 92.12 179 VAL A C 1
ATOM 1394 O O . VAL A 1 179 ? 2.719 27.609 8.5 1 92.12 179 VAL A O 1
ATOM 1397 N N . ARG A 1 180 ? 0.509 27.844 8.664 1 90.69 180 ARG A N 1
ATOM 1398 C CA . ARG A 1 180 ? 0.375 28.25 7.27 1 90.69 180 ARG A CA 1
ATOM 1399 C C . ARG A 1 180 ? 1.05 29.594 7.02 1 90.69 180 ARG A C 1
ATOM 1401 O O . ARG A 1 180 ? 1.066 30.453 7.898 1 90.69 180 ARG A O 1
ATOM 1408 N N . SER A 1 181 ? 1.534 29.703 5.828 1 88.81 181 SER A N 1
ATOM 1409 C CA . SER A 1 181 ? 2.033 31.016 5.422 1 88.81 181 SER A CA 1
ATOM 1410 C C . SER A 1 181 ? 0.901 32.031 5.328 1 88.81 181 SER A C 1
ATOM 1412 O O . SER A 1 181 ? -0.214 31.688 4.926 1 88.81 181 SER A O 1
ATOM 1414 N N . SER A 1 182 ? 1.204 33.25 5.777 1 91.38 182 SER A N 1
ATOM 1415 C CA . SER A 1 182 ? 0.166 34.25 5.766 1 91.38 182 SER A CA 1
ATOM 1416 C C . SER A 1 182 ? 0.758 35.656 5.523 1 91.38 182 SER A C 1
ATOM 1418 O O . SER A 1 182 ? 1.977 35.812 5.582 1 91.38 182 SER A O 1
ATOM 1420 N N . VAL A 1 183 ? -0.125 36.469 5.074 1 92.25 183 VAL A N 1
ATOM 1421 C CA . VAL A 1 183 ? 0.191 37.906 5.043 1 92.25 183 VAL A CA 1
ATOM 1422 C C . VAL A 1 183 ? -0.648 38.656 6.086 1 92.25 183 VAL A C 1
ATOM 1424 O O . VAL A 1 183 ? -1.734 38.188 6.453 1 92.25 183 VAL A O 1
ATOM 1427 N N . THR A 1 184 ? -0.089 39.719 6.574 1 93.75 184 THR A N 1
ATOM 1428 C CA . THR A 1 184 ? -0.801 40.5 7.566 1 93.75 184 THR A CA 1
ATOM 1429 C C . THR A 1 184 ? -1.388 41.75 6.934 1 93.75 184 THR A C 1
ATOM 1431 O O . THR A 1 184 ? -0.664 42.562 6.32 1 93.75 184 THR A O 1
ATOM 1434 N N . GLY A 1 185 ? -2.674 41.844 7.203 1 94.5 185 GLY A N 1
ATOM 1435 C CA . GLY A 1 185 ? -3.361 42.969 6.633 1 94.5 185 GLY A CA 1
ATOM 1436 C C . GLY A 1 185 ? -2.939 44.312 7.258 1 94.5 185 GLY A C 1
ATOM 1437 O O . GLY A 1 185 ? -2.646 44.375 8.453 1 94.5 185 GLY A O 1
ATOM 1438 N N . ASP A 1 186 ? -2.951 45.344 6.434 1 95.06 186 ASP A N 1
ATOM 1439 C CA . ASP A 1 186 ? -2.725 46.688 6.918 1 95.06 186 ASP A CA 1
ATOM 1440 C C . ASP A 1 186 ? -3.975 47.562 6.754 1 95.06 186 ASP A C 1
ATOM 1442 O O . ASP A 1 186 ? -3.936 48.781 6.977 1 95.06 186 ASP A O 1
ATOM 1446 N N . GLY A 1 187 ? -5.035 46.875 6.273 1 95.25 187 GLY A N 1
ATOM 1447 C CA . GLY A 1 187 ? -6.312 47.562 6.121 1 95.25 187 GLY A CA 1
ATOM 1448 C C . GLY A 1 187 ? -6.453 48.281 4.797 1 95.25 187 GLY A C 1
ATOM 1449 O O . GLY A 1 187 ? -7.504 48.875 4.504 1 95.25 187 GLY A O 1
ATOM 1450 N N . GLU A 1 188 ? -5.527 48.312 4.027 1 96.44 188 GLU A N 1
ATOM 1451 C CA . GLU A 1 188 ? -5.547 49.094 2.795 1 96.44 188 GLU A CA 1
ATOM 1452 C C . GLU A 1 188 ? -5.195 48.219 1.59 1 96.44 188 GLU A C 1
ATOM 1454 O O . GLU A 1 188 ? -5.855 48.281 0.553 1 96.44 188 GLU A O 1
ATOM 1459 N N . ARG A 1 189 ? -4.191 47.375 1.693 1 95.12 189 ARG A N 1
ATOM 1460 C CA . ARG A 1 189 ? -3.67 46.594 0.572 1 95.12 189 ARG A CA 1
ATOM 1461 C C . ARG A 1 189 ? -4.355 45.25 0.48 1 95.12 189 ARG A C 1
ATOM 1463 O O . ARG A 1 189 ? -4.77 44.688 1.496 1 95.12 189 ARG A O 1
ATOM 1470 N N . SER A 1 190 ? -4.398 44.75 -0.736 1 96.69 190 SER A N 1
ATOM 1471 C CA . SER A 1 190 ? -4.969 43.438 -0.99 1 96.69 190 SER A CA 1
ATOM 1472 C C . SER A 1 190 ? -3.99 42.344 -0.614 1 96.69 190 SER A C 1
ATOM 1474 O O . SER A 1 190 ? -2.801 42.594 -0.42 1 96.69 190 SER A O 1
ATOM 1476 N N . VAL A 1 191 ? -4.473 41.156 -0.525 1 95.5 191 VAL A N 1
ATOM 1477 C CA . VAL A 1 191 ? -3.645 40 -0.255 1 95.5 191 VAL A CA 1
ATOM 1478 C C . VAL A 1 191 ? -2.553 39.875 -1.316 1 95.5 191 VAL A C 1
ATOM 1480 O O . VAL A 1 191 ? -1.396 39.594 -0.998 1 95.5 191 VAL A O 1
ATOM 1483 N N . GLY A 1 192 ? -2.938 40.156 -2.555 1 95.06 192 GLY A N 1
ATOM 1484 C CA . GLY A 1 192 ? -1.957 40.125 -3.629 1 95.06 192 GLY A CA 1
ATOM 1485 C C . GLY A 1 192 ? -0.833 41.125 -3.441 1 95.06 192 GLY A C 1
ATOM 1486 O O . GLY A 1 192 ? 0.338 40.781 -3.641 1 95.06 192 GLY A O 1
ATOM 1487 N N . ALA A 1 193 ? -1.271 42.25 -3.086 1 95.56 193 ALA A N 1
ATOM 1488 C CA . ALA A 1 193 ? -0.287 43.312 -2.875 1 95.56 193 ALA A CA 1
ATOM 1489 C C . ALA A 1 193 ? 0.618 43 -1.688 1 95.56 193 ALA A C 1
ATOM 1491 O O . ALA A 1 193 ? 1.826 43.25 -1.738 1 95.56 193 ALA A O 1
ATOM 1492 N N . LEU A 1 194 ? 0.016 42.531 -0.696 1 95.62 194 LEU A N 1
ATOM 1493 C CA . LEU A 1 194 ? 0.775 42.156 0.493 1 95.62 194 LEU A CA 1
ATOM 1494 C C . LEU A 1 194 ? 1.747 41.031 0.187 1 95.62 194 LEU A C 1
ATOM 1496 O O . LEU A 1 194 ? 2.881 41.031 0.671 1 95.62 194 LEU A O 1
ATOM 1500 N N . LEU A 1 195 ? 1.311 40.094 -0.585 1 94.25 195 LEU A N 1
ATOM 1501 C CA . LEU A 1 195 ? 2.166 39 -1.024 1 94.25 195 LEU A CA 1
ATOM 1502 C C . LEU A 1 195 ? 3.342 39.5 -1.844 1 94.25 195 LEU A C 1
ATOM 1504 O O . LEU A 1 195 ? 4.477 39.062 -1.665 1 94.25 195 LEU A O 1
ATOM 1508 N N . GLY A 1 196 ? 3.062 40.406 -2.715 1 94.06 196 GLY A N 1
ATOM 1509 C CA . GLY A 1 196 ? 4.121 41.031 -3.492 1 94.06 196 GLY A CA 1
ATOM 1510 C C . GLY A 1 196 ? 5.188 41.688 -2.633 1 94.06 196 GLY A C 1
ATOM 1511 O O . GLY A 1 196 ? 6.379 41.562 -2.922 1 94.06 196 GLY A O 1
ATOM 1512 N N . GLN A 1 197 ? 4.703 42.375 -1.662 1 93.5 197 GLN A N 1
ATOM 1513 C CA . GLN A 1 197 ? 5.629 43.031 -0.746 1 93.5 197 GLN A CA 1
ATOM 1514 C C . GLN A 1 197 ? 6.512 42.031 -0.03 1 93.5 197 GLN A C 1
ATOM 1516 O O . GLN A 1 197 ? 7.723 42.219 0.088 1 93.5 197 GLN A O 1
ATOM 1521 N N . ARG A 1 198 ? 5.914 40.938 0.453 1 91.5 198 ARG A N 1
ATOM 1522 C CA . ARG A 1 198 ? 6.676 39.906 1.135 1 91.5 198 ARG A CA 1
ATOM 1523 C C . ARG A 1 198 ? 7.676 39.25 0.188 1 91.5 198 ARG A C 1
ATOM 1525 O O . ARG A 1 198 ? 8.805 38.938 0.581 1 91.5 198 ARG A O 1
ATOM 1532 N N . LEU A 1 199 ? 7.254 39.062 -1.037 1 91.81 199 LEU A N 1
ATOM 1533 C CA . LEU A 1 199 ? 8.102 38.406 -2.035 1 91.81 199 LEU A CA 1
ATOM 1534 C C . LEU A 1 199 ? 9.32 39.281 -2.354 1 91.81 199 LEU A C 1
ATOM 1536 O O . LEU A 1 199 ? 10.414 38.75 -2.568 1 91.81 199 LEU A O 1
ATOM 1540 N N . SER A 1 200 ? 9.141 40.531 -2.332 1 92.81 200 SER A N 1
ATOM 1541 C CA . SER A 1 200 ? 10.195 41.469 -2.711 1 92.81 200 SER A CA 1
ATOM 1542 C C . SER A 1 200 ? 11.352 41.438 -1.712 1 92.81 200 SER A C 1
ATOM 1544 O O . SER A 1 200 ? 12.492 41.75 -2.062 1 92.81 200 SER A O 1
ATOM 1546 N N . SER A 1 201 ? 11.078 41.062 -0.495 1 91.56 201 SER A N 1
ATOM 1547 C CA . SER A 1 201 ? 12.102 41.062 0.542 1 91.56 201 SER A CA 1
ATOM 1548 C C . SER A 1 201 ? 12.5 39.656 0.938 1 91.56 201 SER A C 1
ATOM 1550 O O . SER A 1 201 ? 13.344 39.469 1.815 1 91.56 201 SER A O 1
ATOM 1552 N N . ALA A 1 202 ? 11.938 38.688 0.299 1 88.94 202 ALA A N 1
ATOM 1553 C CA . ALA A 1 202 ? 12.148 37.312 0.701 1 88.94 202 ALA A CA 1
ATOM 1554 C C . ALA A 1 202 ? 13.43 36.75 0.085 1 88.94 202 ALA A C 1
ATOM 1556 O O . ALA A 1 202 ? 13.828 37.156 -1.011 1 88.94 202 ALA A O 1
ATOM 1557 N N . SER A 1 203 ? 14.102 35.906 0.83 1 88.06 203 SER A N 1
ATOM 1558 C CA . SER A 1 203 ? 15.156 35.094 0.217 1 88.06 203 SER A CA 1
ATOM 1559 C C . SER A 1 203 ? 14.602 34.188 -0.869 1 88.06 203 SER A C 1
ATOM 1561 O O . SER A 1 203 ? 13.391 33.938 -0.923 1 88.06 203 SER A O 1
ATOM 1563 N N . PRO A 1 204 ? 15.422 33.781 -1.743 1 85.38 204 PRO A N 1
ATOM 1564 C CA . PRO A 1 204 ? 14.945 32.906 -2.795 1 85.38 204 PRO A CA 1
ATOM 1565 C C . PRO A 1 204 ? 14.219 31.672 -2.238 1 85.38 204 PRO A C 1
ATOM 1567 O O . PRO A 1 204 ? 13.203 31.25 -2.789 1 85.38 204 PRO A O 1
ATOM 1570 N N . GLN A 1 205 ? 14.664 31.109 -1.2 1 78.38 205 GLN A N 1
ATOM 1571 C CA . GLN A 1 205 ? 14.031 29.953 -0.589 1 78.38 205 GLN A CA 1
ATOM 1572 C C . GLN A 1 205 ? 12.656 30.312 -0.021 1 78.38 205 GLN A C 1
ATOM 1574 O O . GLN A 1 205 ? 11.688 29.578 -0.222 1 78.38 205 GLN A O 1
ATOM 1579 N N . GLU A 1 206 ? 12.695 31.422 0.59 1 79.75 206 GLU A N 1
ATOM 1580 C CA . GLU A 1 206 ? 11.43 31.891 1.148 1 79.75 206 GLU A CA 1
ATOM 1581 C C . GLU A 1 206 ? 10.422 32.219 0.045 1 79.75 206 GLU A C 1
ATOM 1583 O O . GLU A 1 206 ? 9.234 31.922 0.182 1 79.75 206 GLU A O 1
ATOM 1588 N N . ALA A 1 207 ? 10.906 32.781 -0.972 1 86.56 207 ALA A N 1
ATOM 1589 C CA . ALA A 1 207 ? 10.055 33.156 -2.098 1 86.56 207 ALA A CA 1
ATOM 1590 C C . ALA A 1 207 ? 9.422 31.922 -2.738 1 86.56 207 ALA A C 1
ATOM 1592 O O . ALA A 1 207 ? 8.242 31.938 -3.086 1 86.56 207 ALA A O 1
ATOM 1593 N N . ALA A 1 208 ? 10.203 30.969 -2.812 1 82.31 208 ALA A N 1
ATOM 1594 C CA . ALA A 1 208 ? 9.695 29.734 -3.383 1 82.31 208 ALA A CA 1
ATOM 1595 C C . ALA A 1 208 ? 8.562 29.156 -2.531 1 82.31 208 ALA A C 1
ATOM 1597 O O . ALA A 1 208 ? 7.551 28.688 -3.062 1 82.31 208 ALA A O 1
ATOM 1598 N N . GLY A 1 209 ? 8.734 29.172 -1.3 1 80.38 209 GLY A N 1
ATOM 1599 C CA . GLY A 1 209 ? 7.703 28.688 -0.393 1 80.38 209 GLY A CA 1
ATOM 1600 C C . GLY A 1 209 ? 6.422 29.5 -0.476 1 80.38 209 GLY A C 1
ATOM 1601 O O . GLY A 1 209 ? 5.324 28.938 -0.474 1 80.38 209 GLY A O 1
ATOM 1602 N N . LEU A 1 210 ? 6.594 30.766 -0.588 1 85.88 210 LEU A N 1
ATOM 1603 C CA . LEU A 1 210 ? 5.441 31.672 -0.679 1 85.88 210 LEU A CA 1
ATOM 1604 C C . LEU A 1 210 ? 4.664 31.422 -1.968 1 85.88 210 LEU A C 1
ATOM 1606 O O . LEU A 1 210 ? 3.432 31.391 -1.958 1 85.88 210 LEU A O 1
ATOM 1610 N N . VAL A 1 211 ? 5.418 31.234 -2.957 1 86.75 211 VAL A N 1
ATOM 1611 C CA . VAL A 1 211 ? 4.781 31 -4.25 1 86.75 211 VAL A CA 1
ATOM 1612 C C . VAL A 1 211 ? 4.027 29.672 -4.215 1 86.75 211 VAL A C 1
ATOM 1614 O O . VAL A 1 211 ? 2.895 29.578 -4.691 1 86.75 211 VAL A O 1
ATOM 1617 N N . ALA A 1 212 ? 4.66 28.734 -3.627 1 81.5 212 ALA A N 1
ATOM 1618 C CA . ALA A 1 212 ? 4.012 27.422 -3.508 1 81.5 212 ALA A CA 1
ATOM 1619 C C . ALA A 1 212 ? 2.736 27.516 -2.674 1 81.5 212 ALA A C 1
ATOM 1621 O O . ALA A 1 212 ? 1.709 26.938 -3.029 1 81.5 212 ALA A O 1
ATOM 1622 N N . ALA A 1 213 ? 2.785 28.25 -1.705 1 84.88 213 ALA A N 1
ATOM 1623 C CA . ALA A 1 213 ? 1.646 28.422 -0.808 1 84.88 213 ALA A CA 1
ATOM 1624 C C . ALA A 1 213 ? 0.492 29.125 -1.514 1 84.88 213 ALA A C 1
ATOM 1626 O O . ALA A 1 213 ? -0.669 28.734 -1.357 1 84.88 213 ALA A O 1
ATOM 1627 N N . ALA A 1 214 ? 0.813 30.078 -2.338 1 88.31 214 ALA A N 1
ATOM 1628 C CA . ALA A 1 214 ? -0.202 30.953 -2.934 1 88.31 214 ALA A CA 1
ATOM 1629 C C . ALA A 1 214 ? -0.709 30.375 -4.25 1 88.31 214 ALA A C 1
ATOM 1631 O O . ALA A 1 214 ? -1.596 30.953 -4.887 1 88.31 214 ALA A O 1
ATOM 1632 N N . ALA A 1 215 ? -0.146 29.25 -4.613 1 83.38 215 ALA A N 1
ATOM 1633 C CA . ALA A 1 215 ? -0.357 28.719 -5.957 1 83.38 215 ALA A CA 1
ATOM 1634 C C . ALA A 1 215 ? -1.834 28.422 -6.203 1 83.38 215 ALA A C 1
ATOM 1636 O O . ALA A 1 215 ? -2.305 28.484 -7.34 1 83.38 215 ALA A O 1
ATOM 1637 N N . GLU A 1 216 ? -2.568 28.219 -5.176 1 80.62 216 GLU A N 1
ATOM 1638 C CA . GLU A 1 216 ? -3.953 27.797 -5.359 1 80.62 216 GLU A CA 1
ATOM 1639 C C . GLU A 1 216 ? -4.918 28.953 -5.117 1 80.62 216 GLU A C 1
ATOM 1641 O O . GLU A 1 216 ? -6.137 28.781 -5.207 1 80.62 216 GLU A O 1
ATOM 1646 N N . LEU A 1 217 ? -4.426 30.094 -4.805 1 86.31 217 LEU A N 1
ATOM 1647 C CA . LEU A 1 217 ? -5.293 31.234 -4.574 1 86.31 217 LEU A CA 1
ATOM 1648 C C . LEU A 1 217 ? -5.957 31.688 -5.871 1 86.31 217 LEU A C 1
ATOM 1650 O O . LEU A 1 217 ? -5.336 31.656 -6.934 1 86.31 217 LEU A O 1
ATOM 1654 N N . ARG A 1 218 ? -7.285 32.188 -5.73 1 84.5 218 ARG A N 1
ATOM 1655 C CA . ARG A 1 218 ? -8.07 32.688 -6.852 1 84.5 218 ARG A CA 1
ATOM 1656 C C . ARG A 1 218 ? -8.023 34.219 -6.898 1 84.5 218 ARG A C 1
ATOM 1658 O O . ARG A 1 218 ? -7.629 34.875 -5.926 1 84.5 218 ARG A O 1
ATOM 1665 N N . PRO A 1 219 ? -8.359 34.688 -8 1 88.38 219 PRO A N 1
ATOM 1666 C CA . PRO A 1 219 ? -8.359 36.125 -8.125 1 88.38 219 PRO A CA 1
ATOM 1667 C C . PRO A 1 219 ? -9.148 36.812 -7.012 1 88.38 219 PRO A C 1
ATOM 1669 O O . PRO A 1 219 ? -8.734 37.875 -6.52 1 88.38 219 PRO A O 1
ATOM 1672 N N . GLU A 1 220 ? -10.188 36.188 -6.656 1 89.81 220 GLU A N 1
ATOM 1673 C CA . GLU A 1 220 ? -11.008 36.75 -5.594 1 89.81 220 GLU A CA 1
ATOM 1674 C C . GLU A 1 220 ? -10.273 36.75 -4.258 1 89.81 220 GLU A C 1
ATOM 1676 O O . GLU A 1 220 ? -10.43 37.656 -3.441 1 89.81 220 GLU A O 1
ATOM 1681 N N . ASP A 1 221 ? -9.477 35.719 -4.023 1 90.19 221 ASP A N 1
ATOM 1682 C CA . ASP A 1 221 ? -8.68 35.656 -2.807 1 90.19 221 ASP A CA 1
ATOM 1683 C C . ASP A 1 221 ? -7.605 36.719 -2.781 1 90.19 221 ASP A C 1
ATOM 1685 O O . ASP A 1 221 ? -7.375 37.344 -1.745 1 90.19 221 ASP A O 1
ATOM 1689 N N . LEU A 1 222 ? -6.984 36.969 -3.914 1 92.44 222 LEU A N 1
ATOM 1690 C CA . LEU A 1 222 ? -5.898 37.938 -4.043 1 92.44 222 LEU A CA 1
ATOM 1691 C C . LEU A 1 222 ? -6.422 39.375 -3.932 1 92.44 222 LEU A C 1
ATOM 1693 O O . LEU A 1 222 ? -5.699 40.25 -3.496 1 92.44 222 LEU A O 1
ATOM 1697 N N . ALA A 1 223 ? -7.719 39.5 -4.23 1 94.06 223 ALA A N 1
ATOM 1698 C CA . ALA A 1 223 ? -8.312 40.844 -4.25 1 94.06 223 ALA A C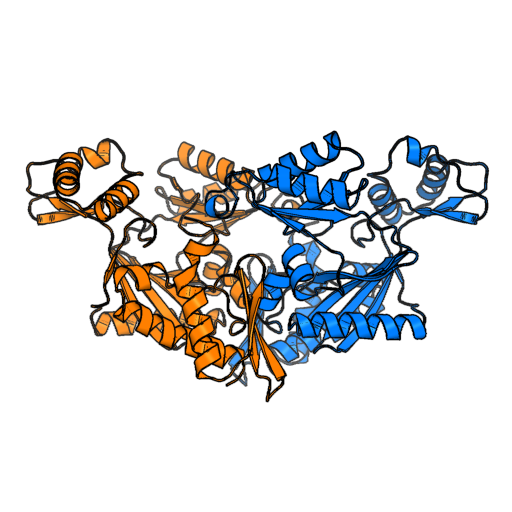A 1
ATOM 1699 C C . ALA A 1 223 ? -8.797 41.25 -2.859 1 94.06 223 ALA A C 1
ATOM 1701 O O . ALA A 1 223 ? -9.039 42.406 -2.598 1 94.06 223 ALA A O 1
ATOM 1702 N N . LYS A 1 224 ? -8.93 40.281 -2.014 1 94.31 224 LYS A N 1
ATOM 1703 C CA . LYS A 1 224 ? -9.406 40.531 -0.664 1 94.31 224 LYS A CA 1
ATOM 1704 C C . LYS A 1 224 ? -8.477 41.5 0.07 1 94.31 224 LYS A C 1
ATOM 1706 O O . LYS A 1 224 ? -7.258 41.406 -0.059 1 94.31 224 LYS A O 1
ATOM 1711 N N . VAL A 1 225 ? -9.109 42.406 0.854 1 96.38 225 VAL A N 1
ATOM 1712 C CA . VAL A 1 225 ? -8.352 43.312 1.696 1 96.38 225 VAL A CA 1
ATOM 1713 C C . VAL A 1 225 ? -8.547 42.969 3.166 1 96.38 225 VAL A C 1
ATOM 1715 O O . VAL A 1 225 ? -9.555 43.312 3.775 1 96.38 225 VAL A O 1
ATOM 1718 N N . PRO A 1 226 ? -7.543 42.281 3.734 1 95 226 PRO A N 1
ATOM 1719 C CA . PRO A 1 226 ? -7.676 41.938 5.152 1 95 226 PRO A CA 1
ATOM 1720 C C . PRO A 1 226 ? -7.586 43.156 6.062 1 95 226 PRO A C 1
ATOM 1722 O O . PRO A 1 226 ? -6.906 44.156 5.727 1 95 226 PRO A O 1
ATOM 1725 N N . GLY A 1 227 ? -8.312 43.094 7.18 1 94.56 227 GLY A N 1
ATOM 1726 C CA . GLY A 1 227 ? -8.25 44.188 8.148 1 94.56 227 GLY A CA 1
ATOM 1727 C C . GLY A 1 227 ? -6.875 44.375 8.758 1 94.56 227 GLY A C 1
ATOM 1728 O O . GLY A 1 227 ? -6.008 43.5 8.602 1 94.56 227 GLY A O 1
ATOM 1729 N N . LYS A 1 228 ? -6.715 45.562 9.406 1 94.94 228 LYS A N 1
ATOM 1730 C CA . LYS A 1 228 ? -5.438 45.844 10.062 1 94.94 228 LYS A CA 1
ATOM 1731 C C . LYS A 1 228 ? -5.125 44.781 11.109 1 94.94 228 LYS A C 1
ATOM 1733 O O . LYS A 1 228 ? -5.938 44.531 12 1 94.94 228 LYS A O 1
ATOM 1738 N N . GLY A 1 229 ? -3.988 44.156 10.922 1 93.69 229 GLY A N 1
ATOM 1739 C CA . GLY A 1 229 ? -3.562 43.156 11.883 1 93.69 229 GLY A CA 1
ATOM 1740 C C . GLY A 1 229 ? -4.129 41.781 11.594 1 93.69 229 GLY A C 1
ATOM 1741 O O . GLY A 1 229 ? -3.725 40.781 12.211 1 93.69 229 GLY A O 1
ATOM 1742 N N . GLU A 1 230 ? -4.965 41.688 10.594 1 92.19 230 GLU A N 1
ATOM 1743 C CA . GLU A 1 230 ? -5.605 40.406 10.266 1 92.19 230 GLU A CA 1
ATOM 1744 C C . GLU A 1 230 ? -4.676 39.531 9.453 1 92.19 230 GLU A C 1
ATOM 1746 O O . GLU A 1 230 ? -4.113 39.969 8.445 1 92.19 230 GLU A O 1
ATOM 1751 N N . ALA A 1 231 ? -4.477 38.344 10.039 1 90.56 231 ALA A N 1
ATOM 1752 C CA . ALA A 1 231 ? -3.688 37.375 9.281 1 90.56 231 ALA A CA 1
ATOM 1753 C C . ALA A 1 231 ? -4.531 36.719 8.195 1 90.56 231 ALA A C 1
ATOM 1755 O O . ALA A 1 231 ? -5.641 36.25 8.461 1 90.56 231 ALA A O 1
ATOM 1756 N N . SER A 1 232 ? -4.035 36.781 6.965 1 90.88 232 SER A N 1
ATOM 1757 C CA . SER A 1 232 ? -4.684 36.094 5.848 1 90.88 232 SER A CA 1
ATOM 1758 C C . SER A 1 232 ? -3.82 34.969 5.316 1 90.88 232 SER A C 1
ATOM 1760 O O . SER A 1 232 ? -2.744 35.188 4.762 1 90.88 232 SER A O 1
ATOM 1762 N N . ALA A 1 233 ? -4.367 33.812 5.43 1 89.75 233 ALA A N 1
ATOM 1763 C CA . ALA A 1 233 ? -3.617 32.625 5.02 1 89.75 233 ALA A CA 1
ATOM 1764 C C . ALA A 1 233 ? -3.438 32.594 3.504 1 89.75 233 ALA A C 1
ATOM 1766 O O . ALA A 1 233 ? -4.355 32.938 2.754 1 89.75 233 ALA A O 1
ATOM 1767 N N . LEU A 1 234 ? -2.256 32.156 3.047 1 89.62 234 LEU A N 1
ATOM 1768 C CA . LEU A 1 234 ? -1.939 32.062 1.627 1 89.62 234 LEU A CA 1
ATOM 1769 C C . LEU A 1 234 ? -2.221 30.641 1.101 1 89.62 234 LEU A C 1
ATOM 1771 O O . LEU A 1 234 ? -2.217 30.422 -0.112 1 89.62 234 LEU A O 1
ATOM 1775 N N . GLN A 1 235 ? -2.482 29.734 2.027 1 85.31 235 GLN A N 1
ATOM 1776 C CA . GLN A 1 235 ? -2.777 28.359 1.665 1 85.31 235 GLN A CA 1
ATOM 1777 C C . GLN A 1 235 ? -3.861 27.766 2.566 1 85.31 235 GLN A C 1
ATOM 1779 O O . GLN A 1 235 ? -3.947 28.125 3.746 1 85.31 235 GLN A O 1
ATOM 1784 N N . TRP A 1 236 ? -4.668 26.891 1.944 1 79.62 236 TRP A N 1
ATOM 1785 C CA . TRP A 1 236 ? -5.691 26.266 2.781 1 79.62 236 TRP A CA 1
ATOM 1786 C C . TRP A 1 236 ? -5.184 24.953 3.377 1 79.62 236 TRP A C 1
ATOM 1788 O O . TRP A 1 236 ? -5.715 24.484 4.383 1 79.62 236 TRP A O 1
ATOM 1798 N N . LYS A 1 237 ? -4.141 24.422 2.771 1 80.75 237 LYS A N 1
ATOM 1799 C CA . LYS A 1 237 ? -3.531 23.219 3.307 1 80.75 237 LYS A CA 1
ATOM 1800 C C . LYS A 1 237 ? -2.383 23.547 4.254 1 80.75 237 LYS A C 1
ATOM 1802 O O . LYS A 1 237 ? -1.691 24.547 4.074 1 80.75 237 LYS A O 1
ATOM 1807 N N . HIS A 1 238 ? -2.131 22.719 5.184 1 82.12 238 HIS A N 1
ATOM 1808 C CA . HIS A 1 238 ? -1.148 22.969 6.23 1 82.12 238 HIS A CA 1
ATOM 1809 C C . HIS A 1 238 ? 0.126 22.172 5.996 1 82.12 238 HIS A C 1
ATOM 1811 O O . HIS A 1 238 ? 0.935 22 6.914 1 82.12 238 HIS A O 1
ATOM 1817 N N . ASN A 1 239 ? 0.344 21.672 4.84 1 79.56 239 ASN A N 1
ATOM 1818 C CA . ASN A 1 239 ? 1.481 20.812 4.555 1 79.56 239 ASN A CA 1
ATOM 1819 C C . ASN A 1 239 ? 2.801 21.578 4.625 1 79.56 239 ASN A C 1
ATOM 1821 O O . ASN A 1 239 ? 2.939 22.641 4.016 1 79.56 239 ASN A O 1
ATOM 1825 N N . LEU A 1 240 ? 3.732 21.016 5.309 1 79.12 240 LEU A N 1
ATOM 1826 C CA . LEU A 1 240 ? 5.047 21.641 5.461 1 79.12 240 LEU A CA 1
ATOM 1827 C C . LEU A 1 240 ? 5.762 21.734 4.113 1 79.12 240 LEU A C 1
ATOM 1829 O O . LEU A 1 240 ? 6.434 22.719 3.832 1 79.12 240 LEU A O 1
ATOM 1833 N N . GLY A 1 241 ? 5.523 20.734 3.297 1 73.94 241 GLY A N 1
ATOM 1834 C CA . GLY A 1 241 ? 6.164 20.719 1.993 1 73.94 241 GLY A CA 1
ATOM 1835 C C . GLY A 1 241 ? 5.645 21.812 1.065 1 73.94 241 GLY A C 1
ATOM 1836 O O . GLY A 1 241 ? 6.254 22.094 0.033 1 73.94 241 GLY A O 1
ATOM 1837 N N . GLN A 1 242 ? 4.609 22.406 1.489 1 75.44 242 GLN A N 1
ATOM 1838 C CA . GLN A 1 242 ? 4 23.438 0.653 1 75.44 242 GLN A CA 1
ATOM 1839 C C . GLN A 1 242 ? 4.152 24.828 1.284 1 75.44 242 GLN A C 1
ATOM 1841 O O . GLN A 1 242 ? 3.416 25.75 0.947 1 75.44 242 GLN A O 1
ATOM 1846 N N . GLY A 1 243 ? 5.043 24.906 2.309 1 76.94 243 GLY A N 1
ATOM 1847 C CA . GLY A 1 243 ? 5.395 26.25 2.77 1 76.94 243 GLY A CA 1
ATOM 1848 C C . GLY A 1 243 ? 5.023 26.5 4.219 1 76.94 243 GLY A C 1
ATOM 1849 O O . GLY A 1 243 ? 5.445 27.484 4.812 1 76.94 243 GLY A O 1
ATOM 1850 N N . ALA A 1 244 ? 4.227 25.562 4.777 1 84.25 244 ALA A N 1
ATOM 1851 C CA . ALA A 1 244 ? 3.922 25.75 6.195 1 84.25 244 ALA A CA 1
ATOM 1852 C C . ALA A 1 244 ? 5.176 25.578 7.047 1 84.25 244 ALA A C 1
ATOM 1854 O O . ALA A 1 244 ? 6.141 24.938 6.629 1 84.25 244 ALA A O 1
ATOM 1855 N N . SER A 1 245 ? 5.148 26.219 8.188 1 89.38 245 SER A N 1
ATOM 1856 C CA . SER A 1 245 ? 6.312 26.172 9.062 1 89.38 245 SER A CA 1
ATOM 1857 C C . SER A 1 245 ? 6.016 25.375 10.336 1 89.38 245 SER A C 1
ATOM 1859 O O . SER A 1 245 ? 4.859 25.266 10.742 1 89.38 245 SER A O 1
ATOM 1861 N N . VAL A 1 246 ? 7.102 24.953 10.914 1 93.38 246 VAL A N 1
ATOM 1862 C CA . VAL A 1 246 ? 7.023 24.203 12.164 1 93.38 246 VAL A CA 1
ATOM 1863 C C . VAL A 1 246 ? 7.051 25.172 13.352 1 93.38 246 VAL A C 1
ATOM 1865 O O . VAL A 1 246 ? 7.926 26.031 13.43 1 93.38 246 VAL A O 1
ATOM 1868 N N . ASP A 1 247 ? 6.113 25.078 14.266 1 95.81 247 ASP A N 1
ATOM 1869 C CA . ASP A 1 247 ? 6.098 25.812 15.523 1 95.81 247 ASP A CA 1
ATOM 1870 C C . ASP A 1 247 ? 6.07 24.859 16.719 1 95.81 247 ASP A C 1
ATOM 1872 O O . ASP A 1 247 ? 5.039 24.234 17 1 95.81 247 ASP A O 1
ATOM 1876 N N . LEU A 1 248 ? 7.148 24.797 17.484 1 95.94 248 LEU A N 1
ATOM 1877 C CA . LEU A 1 248 ? 7.281 23.875 18.594 1 95.94 248 LEU A CA 1
ATOM 1878 C C . LEU A 1 248 ? 6.637 24.438 19.859 1 95.94 248 LEU A C 1
ATOM 1880 O O . LEU A 1 248 ? 6.492 23.734 20.859 1 95.94 248 LEU A O 1
ATOM 1884 N N . LYS A 1 249 ? 6.242 25.672 19.812 1 96.06 249 LYS A N 1
ATOM 1885 C CA . LYS A 1 249 ? 5.684 26.312 20.984 1 96.06 249 LYS A CA 1
ATOM 1886 C C . LYS A 1 249 ? 4.188 26.047 21.109 1 96.06 249 LYS A C 1
ATOM 1888 O O . LYS A 1 249 ? 3.373 26.969 21.016 1 96.06 249 LYS A O 1
ATOM 1893 N N . VAL A 1 250 ? 3.85 24.906 21.5 1 96.88 250 VAL A N 1
ATOM 1894 C CA . VAL A 1 250 ? 2.469 24.5 21.75 1 96.88 250 VAL A CA 1
ATOM 1895 C C . VAL A 1 250 ? 2.156 24.625 23.234 1 96.88 250 VAL A C 1
ATOM 1897 O O . VAL A 1 250 ? 2.863 24.078 24.078 1 96.88 250 VAL A O 1
ATOM 1900 N N . PRO A 1 251 ? 1.145 25.391 23.578 1 96.75 251 PRO A N 1
ATOM 1901 C CA . PRO A 1 251 ? 0.789 25.547 24.984 1 96.75 251 PRO A CA 1
ATOM 1902 C C . PRO A 1 251 ? 0.545 24.203 25.672 1 96.75 251 PRO A C 1
ATOM 1904 O O . PRO A 1 251 ? -0.005 23.281 25.062 1 96.75 251 PRO A O 1
ATOM 1907 N N . LYS A 1 252 ? 0.822 24.125 26.984 1 96.5 252 LYS A N 1
ATOM 1908 C CA . LYS A 1 252 ? 0.791 22.891 27.75 1 96.5 252 LYS A CA 1
ATOM 1909 C C . LYS A 1 252 ? -0.605 22.266 27.75 1 96.5 252 LYS A C 1
ATOM 1911 O O . LYS A 1 252 ? -0.751 21.047 27.625 1 96.5 252 LYS A O 1
ATOM 1916 N N . ASP A 1 253 ? -1.553 23.094 27.922 1 96.81 253 ASP A N 1
ATOM 1917 C CA . ASP A 1 253 ? -2.926 22.594 27.953 1 96.81 253 ASP A CA 1
ATOM 1918 C C . ASP A 1 253 ? -3.322 21.984 26.609 1 96.81 253 ASP A C 1
ATOM 1920 O O . ASP A 1 253 ? -3.939 20.922 26.562 1 96.81 253 ASP A O 1
ATOM 1924 N N . MET A 1 254 ? -3.014 22.641 25.516 1 97.06 254 MET A N 1
ATOM 1925 C CA . MET A 1 254 ? -3.283 22.125 24.172 1 97.06 254 MET A CA 1
ATOM 1926 C C . MET A 1 254 ? -2.5 20.844 23.922 1 97.06 254 MET A C 1
ATOM 1928 O O . MET A 1 254 ? -3.045 19.875 23.391 1 97.06 254 MET A O 1
ATOM 1932 N N . ALA A 1 255 ? -1.296 20.844 24.375 1 97.62 255 ALA A N 1
ATOM 1933 C CA . ALA A 1 255 ? -0.448 19.672 24.188 1 97.62 255 ALA A CA 1
ATOM 1934 C C . ALA A 1 255 ? -1.051 18.453 24.859 1 97.62 255 ALA A C 1
ATOM 1936 O O . ALA A 1 255 ? -1.009 17.344 24.312 1 97.62 255 ALA A O 1
ATOM 1937 N N . ALA A 1 256 ? -1.581 18.672 26.016 1 97.62 256 ALA A N 1
ATOM 1938 C CA . ALA A 1 256 ? -2.184 17.578 26.75 1 97.62 256 ALA A CA 1
ATOM 1939 C C . ALA A 1 256 ? -3.408 17.031 26.016 1 97.62 256 ALA A C 1
ATOM 1941 O O . ALA A 1 256 ? -3.598 15.812 25.938 1 97.62 256 ALA A O 1
ATOM 1942 N N . ARG A 1 257 ? -4.215 17.891 25.5 1 97.31 257 ARG A N 1
ATOM 1943 C CA . ARG A 1 257 ? -5.41 17.484 24.781 1 97.31 257 ARG A CA 1
ATOM 1944 C C . ARG A 1 257 ? -5.039 16.75 23.5 1 97.31 257 ARG A C 1
ATOM 1946 O O . ARG A 1 257 ? -5.66 15.734 23.156 1 97.31 257 ARG A O 1
ATOM 1953 N N . LEU A 1 258 ? -4.062 17.281 22.859 1 98 258 LEU A N 1
ATOM 1954 C CA . LEU A 1 258 ? -3.582 16.656 21.625 1 98 258 LEU A CA 1
ATOM 1955 C C . LEU A 1 258 ? -3.043 15.25 21.922 1 98 258 LEU A C 1
ATOM 1957 O O . LEU A 1 258 ? -3.287 14.32 21.141 1 98 258 LEU A O 1
ATOM 1961 N N . ALA A 1 259 ? -2.355 15.141 22.984 1 98.12 259 ALA A N 1
ATOM 1962 C CA . ALA A 1 259 ? -1.766 13.859 23.359 1 98.12 259 ALA A CA 1
ATOM 1963 C C . ALA A 1 259 ? -2.846 12.805 23.578 1 98.12 259 ALA A C 1
ATOM 1965 O O . ALA A 1 259 ? -2.682 11.648 23.188 1 98.12 259 ALA A O 1
ATOM 1966 N N . GLU A 1 260 ? -3.871 13.195 24.188 1 96.94 260 GLU A N 1
ATOM 1967 C CA . GLU A 1 260 ? -4.973 12.273 24.438 1 96.94 260 GLU A CA 1
ATOM 1968 C C . GLU A 1 260 ? -5.582 11.773 23.125 1 96.94 260 GLU A C 1
ATOM 1970 O O . GLU A 1 260 ? -5.816 10.578 22.953 1 96.94 260 GLU A O 1
ATOM 1975 N N . VAL A 1 261 ? -5.801 12.68 22.219 1 96.31 261 VAL A N 1
ATOM 1976 C CA . VAL A 1 261 ? -6.406 12.352 20.938 1 96.31 261 VAL A CA 1
ATOM 1977 C C . VAL A 1 261 ? -5.461 11.461 20.125 1 96.31 261 VAL A C 1
ATOM 1979 O O . VAL A 1 261 ? -5.871 10.43 19.594 1 96.31 261 VAL A O 1
ATOM 1982 N N . ALA A 1 262 ? -4.199 11.82 20.109 1 97.5 262 ALA A N 1
ATOM 1983 C CA . ALA A 1 262 ? -3.205 11.094 19.328 1 97.5 262 ALA A CA 1
ATOM 1984 C C . ALA A 1 262 ? -3.002 9.68 19.875 1 97.5 262 ALA A C 1
ATOM 1986 O O . ALA A 1 262 ? -2.953 8.719 19.109 1 97.5 262 ALA A O 1
ATOM 1987 N N . SER A 1 263 ? -2.926 9.594 21.172 1 96.75 263 SER A N 1
ATOM 1988 C CA . SER A 1 263 ? -2.732 8.297 21.797 1 96.75 263 SER A CA 1
ATOM 1989 C C . SER A 1 263 ? -3.922 7.375 21.562 1 96.75 263 SER A C 1
ATOM 1991 O O . SER A 1 263 ? -3.746 6.188 21.266 1 96.75 263 SER A O 1
ATOM 1993 N N . SER A 1 264 ? -5.051 7.941 21.672 1 94.44 264 SER A N 1
ATOM 1994 C CA . SER A 1 264 ? -6.258 7.156 21.438 1 94.44 264 SER A CA 1
ATOM 1995 C C . SER A 1 264 ? -6.324 6.656 20 1 94.44 264 SER A C 1
ATOM 1997 O O . SER A 1 264 ? -6.691 5.508 19.75 1 94.44 264 SER A O 1
ATOM 1999 N N . ALA A 1 265 ? -6 7.535 19.062 1 95.31 265 ALA A N 1
ATOM 2000 C CA . ALA A 1 265 ? -6.016 7.16 17.656 1 95.31 265 ALA A CA 1
ATOM 2001 C C . ALA A 1 265 ? -5.012 6.047 17.375 1 95.31 265 ALA A C 1
ATOM 2003 O O . ALA A 1 265 ? -5.332 5.066 16.703 1 95.31 265 ALA A O 1
ATOM 2004 N N . SER A 1 266 ? -3.803 6.203 17.891 1 95.31 266 SER A N 1
ATOM 2005 C CA . SER A 1 266 ? -2.758 5.207 17.688 1 95.31 266 SER A CA 1
ATOM 2006 C C . SER A 1 266 ? -3.162 3.855 18.266 1 95.31 266 SER A C 1
ATOM 2008 O O . SER A 1 266 ? -2.904 2.811 17.672 1 95.31 266 SER A O 1
ATOM 2010 N N . ARG A 1 267 ? -3.885 3.857 19.391 1 92.25 267 ARG A N 1
ATOM 2011 C CA . ARG A 1 267 ? -4.34 2.629 20.031 1 92.25 267 ARG A CA 1
ATOM 2012 C C . ARG A 1 267 ? -5.453 1.971 19.219 1 92.25 267 ARG A C 1
ATOM 2014 O O . ARG A 1 267 ? -5.465 0.75 19.047 1 92.25 267 ARG A O 1
ATOM 2021 N N . ALA A 1 268 ? -6.328 2.783 18.781 1 91.25 268 ALA A N 1
ATOM 2022 C CA . ALA A 1 268 ? -7.484 2.26 18.062 1 91.25 268 ALA A CA 1
ATOM 2023 C C . ALA A 1 268 ? -7.047 1.52 16.797 1 91.25 268 ALA A C 1
ATOM 2025 O O . ALA A 1 268 ? -7.625 0.49 16.438 1 91.25 268 ALA A O 1
ATOM 2026 N N . ILE A 1 269 ? -6.047 2.051 16.172 1 93.38 269 ILE A N 1
ATOM 2027 C CA . ILE A 1 269 ? -5.598 1.461 14.914 1 93.38 269 ILE A CA 1
ATOM 2028 C C . ILE A 1 269 ? -4.551 0.384 15.195 1 93.38 269 ILE A C 1
ATOM 2030 O O . ILE A 1 269 ? -4.402 -0.562 14.414 1 93.38 269 ILE A O 1
ATOM 2034 N N . GLY A 1 270 ? -3.828 0.511 16.266 1 93.06 270 GLY A N 1
ATOM 2035 C CA . GLY A 1 270 ? -2.768 -0.414 16.641 1 93.06 270 GLY A CA 1
ATOM 2036 C C . GLY A 1 270 ? -1.409 -0.011 16.094 1 93.06 270 GLY A C 1
ATOM 2037 O O . GLY A 1 270 ? -0.596 -0.868 15.742 1 93.06 270 GLY A O 1
ATOM 2038 N N . MET A 1 271 ? -1.183 1.289 15.984 1 95.5 271 MET A N 1
ATOM 2039 C CA . MET A 1 271 ? 0.091 1.789 15.477 1 95.5 271 MET A CA 1
ATOM 2040 C C . MET A 1 271 ? 1.12 1.898 16.594 1 95.5 271 MET A C 1
ATOM 2042 O O . MET A 1 271 ? 0.786 2.291 17.719 1 95.5 271 MET A O 1
ATOM 2046 N N . CYS A 1 272 ? 2.35 1.597 16.312 1 96.44 272 CYS A N 1
ATOM 2047 C CA . CYS A 1 272 ? 3.432 1.712 17.281 1 96.44 272 CYS A CA 1
ATOM 2048 C C . CYS A 1 272 ? 4.219 3 17.078 1 96.44 272 CYS A C 1
ATOM 2050 O O . CYS A 1 272 ? 4.414 3.77 18.016 1 96.44 272 CYS A O 1
ATOM 2052 N N . PHE A 1 273 ? 4.699 3.234 15.938 1 98.38 273 PHE A N 1
ATOM 2053 C CA . PHE A 1 273 ? 5.453 4.422 15.555 1 98.38 273 PHE A CA 1
ATOM 2054 C C . PHE A 1 273 ? 4.766 5.148 14.398 1 98.38 273 PHE A C 1
ATOM 2056 O O . PHE A 1 273 ? 4.809 4.691 13.258 1 98.38 273 PHE A O 1
ATOM 2063 N N . CYS A 1 274 ? 4.172 6.324 14.688 1 98.25 274 CYS A N 1
ATOM 2064 C CA . CYS A 1 274 ? 3.359 7.004 13.688 1 98.25 274 CYS A CA 1
ATOM 2065 C C . CYS A 1 274 ? 3.242 8.492 13.992 1 98.25 274 CYS A C 1
ATOM 2067 O O . CYS A 1 274 ? 3.699 8.953 15.039 1 98.25 274 CYS A O 1
ATOM 2069 N N . SER A 1 275 ? 2.773 9.227 13.055 1 97.75 275 SER A N 1
ATOM 2070 C CA . SER A 1 275 ? 2.41 10.625 13.25 1 97.75 275 SER A CA 1
ATOM 2071 C C . SER A 1 275 ? 0.91 10.836 13.07 1 97.75 275 SER A C 1
ATOM 2073 O O . SER A 1 275 ? 0.307 10.289 12.141 1 97.75 275 SER A O 1
ATOM 2075 N N . VAL A 1 276 ? 0.305 11.555 13.977 1 97.25 276 VAL A N 1
ATOM 2076 C CA . VAL A 1 276 ? -1.122 11.859 13.938 1 97.25 276 VAL A CA 1
ATOM 2077 C C . VAL A 1 276 ? -1.326 13.344 13.664 1 97.25 276 VAL A C 1
ATOM 2079 O O . VAL A 1 276 ? -0.843 14.195 14.414 1 97.25 276 VAL A O 1
ATOM 2082 N N . ASP A 1 277 ? -1.996 13.633 12.578 1 95.88 277 ASP A N 1
ATOM 2083 C CA . ASP A 1 277 ? -2.369 15.016 12.273 1 95.88 277 ASP A CA 1
ATOM 2084 C C . ASP A 1 277 ? -3.744 15.352 12.844 1 95.88 277 ASP A C 1
ATOM 2086 O O . ASP A 1 277 ? -4.746 14.734 12.461 1 95.88 277 ASP A O 1
ATOM 2090 N N . ILE A 1 278 ? -3.719 16.297 13.688 1 96.81 278 ILE A N 1
ATOM 2091 C CA . ILE A 1 278 ? -4.93 16.703 14.391 1 96.81 278 ILE A CA 1
ATOM 2092 C C . ILE A 1 278 ? -5.266 18.156 14.055 1 96.81 278 ILE A C 1
ATOM 2094 O O . ILE A 1 278 ? -4.391 19.031 14.094 1 96.81 278 ILE A O 1
ATOM 2098 N N . ILE A 1 279 ? -6.52 18.344 13.75 1 95 279 ILE A N 1
ATOM 2099 C CA . ILE A 1 279 ? -6.961 19.703 13.445 1 95 279 ILE A CA 1
ATOM 2100 C C . ILE A 1 279 ? -7.855 20.203 14.57 1 95 279 ILE A C 1
ATOM 2102 O O . ILE A 1 279 ? -8.594 19.438 15.188 1 95 279 ILE A O 1
ATOM 2106 N N . GLU A 1 280 ? -7.699 21.422 14.828 1 94.69 280 GLU A N 1
ATOM 2107 C CA . GLU A 1 280 ? -8.672 22.156 15.633 1 94.69 280 GLU A CA 1
ATOM 2108 C C . GLU A 1 280 ? -9.719 22.828 14.758 1 94.69 280 GLU A C 1
ATOM 2110 O O . GLU A 1 280 ? -9.375 23.688 13.922 1 94.69 280 GLU A O 1
ATOM 2115 N N . VAL A 1 281 ? -10.93 22.438 14.938 1 92.38 281 VAL A N 1
ATOM 2116 C CA . VAL A 1 281 ? -12.008 22.953 14.102 1 92.38 281 VAL A CA 1
ATOM 2117 C C . VAL A 1 281 ? -12.852 23.938 14.914 1 92.38 281 VAL A C 1
ATOM 2119 O O . VAL A 1 281 ? -13.195 23.672 16.062 1 92.38 281 VAL A O 1
ATOM 2122 N N . GLU A 1 282 ? -13.172 25.031 14.242 1 90.81 282 GLU A N 1
ATOM 2123 C CA . GLU A 1 282 ? -13.977 26.062 14.898 1 90.81 282 GLU A CA 1
ATOM 2124 C C . GLU A 1 282 ? -15.281 25.484 15.438 1 90.81 282 GLU A C 1
ATOM 2126 O O . GLU A 1 282 ? -16.047 24.875 14.695 1 90.81 282 GLU A O 1
ATOM 2131 N N . LYS A 1 283 ? -15.523 25.516 16.719 1 89.38 283 LYS A N 1
ATOM 2132 C CA . LYS A 1 283 ? -16.734 25.172 17.453 1 89.38 283 LYS A CA 1
ATOM 2133 C C . LYS A 1 283 ? -16.938 23.656 17.5 1 89.38 283 LYS A C 1
ATOM 2135 O O . LYS A 1 283 ? -17.969 23.188 17.969 1 89.38 283 LYS A O 1
ATOM 2140 N N . GLU A 1 284 ? -16.078 22.844 16.969 1 89.5 284 GLU A N 1
ATOM 2141 C CA . GLU A 1 284 ? -16.234 21.391 16.969 1 89.5 284 GLU A CA 1
ATOM 2142 C C . GLU A 1 284 ? -15.141 20.719 17.781 1 89.5 284 GLU A C 1
ATOM 2144 O O . GLU A 1 284 ? -15.281 19.562 18.188 1 89.5 284 GLU A O 1
ATOM 2149 N N . GLY A 1 285 ? -13.977 21.453 17.984 1 92.56 285 GLY A N 1
ATOM 2150 C CA . GLY A 1 285 ? -12.914 20.891 18.797 1 92.56 285 GLY A CA 1
ATOM 2151 C C . GLY A 1 285 ? -11.859 20.172 17.984 1 92.56 285 GLY A C 1
ATOM 2152 O O . GLY A 1 285 ? -11.578 20.547 16.844 1 92.56 285 GLY A O 1
ATOM 2153 N N . LEU A 1 286 ? -11.148 19.203 18.641 1 95 286 LEU A N 1
ATOM 2154 C CA . LEU A 1 286 ? -10.039 18.5 18.016 1 95 286 LEU A CA 1
ATOM 2155 C C . LEU A 1 286 ? -10.531 17.266 17.266 1 95 286 LEU A C 1
ATOM 2157 O O . LEU A 1 286 ? -11.383 16.531 17.766 1 95 286 LEU A O 1
ATOM 2161 N N . MET A 1 287 ? -10 17.062 16.062 1 94 287 MET A N 1
ATOM 2162 C CA . MET A 1 287 ? -10.328 15.891 15.242 1 94 287 MET A CA 1
ATOM 2163 C C . MET A 1 287 ? -9.078 15.344 14.555 1 94 287 MET A C 1
ATOM 2165 O O . MET A 1 287 ? -8.219 16.109 14.117 1 94 287 MET A O 1
ATOM 2169 N N . VAL A 1 288 ? -9.039 14.047 14.43 1 95.31 288 VAL A N 1
ATOM 2170 C CA . VAL A 1 288 ? -7.934 13.438 13.695 1 95.31 288 VAL A CA 1
ATOM 2171 C C . VAL A 1 288 ? -8.18 13.555 12.195 1 95.31 288 VAL A C 1
ATOM 2173 O O . VAL A 1 288 ? -9.211 13.109 11.688 1 95.31 288 VAL A O 1
ATOM 2176 N N . MET A 1 289 ? -7.301 14.133 11.539 1 91.56 289 MET A N 1
ATOM 2177 C CA . MET A 1 289 ? -7.395 14.273 10.086 1 91.56 289 MET A CA 1
ATOM 2178 C C . MET A 1 289 ? -6.77 13.078 9.383 1 91.56 289 MET A C 1
ATOM 2180 O O . MET A 1 289 ? -7.309 12.578 8.398 1 91.56 289 MET A O 1
ATOM 2184 N N . GLU A 1 290 ? -5.656 12.68 9.891 1 91.81 290 GLU A N 1
ATOM 2185 C CA . GLU A 1 290 ? -4.906 11.586 9.281 1 91.81 290 GLU A CA 1
ATOM 2186 C C . GLU A 1 290 ? -3.928 10.961 10.266 1 91.81 290 GLU A C 1
ATOM 2188 O O . GLU A 1 290 ? -3.424 11.641 11.164 1 91.81 290 GLU A O 1
ATOM 2193 N N . VAL A 1 291 ? -3.75 9.719 10.125 1 94.81 291 VAL A N 1
ATOM 2194 C CA . VAL A 1 291 ? -2.674 9.008 10.812 1 94.81 291 VAL A CA 1
ATOM 2195 C C . VAL A 1 291 ? -1.677 8.469 9.789 1 94.81 291 VAL A C 1
ATOM 2197 O O . VAL A 1 291 ? -2.055 7.746 8.867 1 94.81 291 VAL A O 1
ATOM 2200 N N . ASN A 1 292 ? -0.448 8.836 9.953 1 94.75 292 ASN A N 1
ATOM 2201 C CA . ASN A 1 292 ? 0.592 8.414 9.023 1 94.75 292 ASN A CA 1
ATOM 2202 C C . ASN A 1 292 ? 1.471 7.32 9.609 1 94.75 292 ASN A C 1
ATOM 2204 O O . ASN A 1 292 ? 2.125 7.523 10.633 1 94.75 292 ASN A O 1
ATOM 2208 N N . GLY A 1 293 ? 1.515 6.211 8.875 1 95.06 293 GLY A N 1
ATOM 2209 C CA . GLY A 1 293 ? 2.391 5.129 9.297 1 95.06 293 GLY A CA 1
ATOM 2210 C C . GLY A 1 293 ? 3.848 5.375 8.961 1 95.06 293 GLY A C 1
ATOM 2211 O O . GLY A 1 293 ? 4.738 4.742 9.531 1 95.06 293 GLY A O 1
ATOM 2212 N N . GLY A 1 294 ? 4.113 6.199 7.984 1 95.06 294 GLY A N 1
ATOM 2213 C CA . GLY A 1 294 ? 5.445 6.711 7.711 1 95.06 294 GLY A CA 1
ATOM 2214 C C . GLY A 1 294 ? 5.742 8.016 8.43 1 95.06 294 GLY A C 1
ATOM 2215 O O . GLY A 1 294 ? 5.027 9.008 8.242 1 95.06 294 GLY A O 1
ATOM 2216 N N . VAL A 1 295 ? 6.785 8.031 9.211 1 96.5 295 VAL A N 1
ATOM 2217 C CA . VAL A 1 295 ? 7.137 9.227 9.969 1 96.5 295 VAL A CA 1
ATOM 2218 C C . VAL A 1 295 ? 8.195 10.031 9.211 1 96.5 295 VAL A C 1
ATOM 2220 O O . VAL A 1 295 ? 9.383 9.695 9.25 1 96.5 295 VAL A O 1
ATOM 2223 N N . MET A 1 296 ? 7.762 11.055 8.531 1 93.38 296 MET A N 1
ATOM 2224 C CA . MET A 1 296 ? 8.648 11.914 7.754 1 93.38 296 MET A CA 1
ATOM 2225 C C . MET A 1 296 ? 8.992 13.18 8.531 1 93.38 296 MET A C 1
ATOM 2227 O O . MET A 1 296 ? 8.094 13.93 8.93 1 93.38 296 MET A O 1
ATOM 2231 N N . MET A 1 297 ? 10.258 13.398 8.766 1 95.25 297 MET A N 1
ATOM 2232 C CA . MET A 1 297 ? 10.664 14.586 9.516 1 95.25 297 MET A CA 1
ATOM 2233 C C . MET A 1 297 ? 11.664 15.422 8.719 1 95.25 297 MET A C 1
ATOM 2235 O O . MET A 1 297 ? 12.43 16.188 9.297 1 95.25 297 MET A O 1
ATOM 2239 N N . ASP A 1 298 ? 11.648 15.227 7.391 1 91.5 298 ASP A N 1
ATOM 2240 C CA . ASP A 1 298 ? 12.594 15.922 6.523 1 91.5 298 ASP A CA 1
ATOM 2241 C C . ASP A 1 298 ? 12.398 17.438 6.59 1 91.5 298 ASP A C 1
ATOM 2243 O O . ASP A 1 298 ? 13.359 18.188 6.754 1 91.5 298 ASP A O 1
ATOM 2247 N N . SER A 1 299 ? 11.141 17.875 6.461 1 88.81 299 SER A N 1
ATOM 2248 C CA . SER A 1 299 ? 10.859 19.312 6.523 1 88.81 299 SER A CA 1
ATOM 2249 C C . SER A 1 299 ? 11.227 19.891 7.887 1 88.81 299 SER A C 1
ATOM 2251 O O . SER A 1 299 ? 11.75 21 7.973 1 88.81 299 SER A O 1
ATOM 2253 N N . LEU A 1 300 ? 10.93 19.109 8.922 1 92.94 300 LEU A N 1
ATOM 2254 C CA . LEU A 1 300 ? 11.289 19.547 10.266 1 92.94 300 LEU A CA 1
ATOM 2255 C C . LEU A 1 300 ? 12.797 19.719 10.398 1 92.94 300 LEU A C 1
ATOM 2257 O O . LEU A 1 300 ? 13.273 20.734 10.906 1 92.94 300 LEU A O 1
ATOM 2261 N N . MET A 1 301 ? 13.586 18.75 9.953 1 94 301 MET A N 1
ATOM 2262 C CA . MET A 1 301 ? 15.047 18.812 10.008 1 94 301 MET A CA 1
ATOM 2263 C C . MET A 1 301 ? 15.586 19.984 9.211 1 94 301 MET A C 1
ATOM 2265 O O . MET A 1 301 ? 16.5 20.672 9.656 1 94 301 MET A O 1
ATOM 2269 N N . GLU A 1 302 ? 14.984 20.203 8.086 1 88.25 302 GLU A N 1
ATOM 2270 C CA . GLU A 1 302 ? 15.438 21.297 7.23 1 88.25 302 GLU A CA 1
ATOM 2271 C C . GLU A 1 302 ? 15.156 22.641 7.863 1 88.25 302 GLU A C 1
ATOM 2273 O O . GLU A 1 302 ? 15.992 23.547 7.828 1 88.25 302 GLU A O 1
ATOM 2278 N N . GLN A 1 303 ? 14.031 22.797 8.43 1 89.19 303 GLN A N 1
ATOM 2279 C CA . GLN A 1 303 ? 13.609 24.094 8.961 1 89.19 303 GLN A CA 1
ATOM 2280 C C . GLN A 1 303 ? 14.305 24.391 10.281 1 89.19 303 GLN A C 1
ATOM 2282 O O . GLN A 1 303 ? 14.633 25.547 10.562 1 89.19 303 GLN A O 1
ATOM 2287 N N . LEU A 1 304 ? 14.586 23.359 11.086 1 94 304 LEU A N 1
ATOM 2288 C CA . LEU A 1 304 ? 15.094 23.594 12.43 1 94 304 LEU A CA 1
ATOM 2289 C C . LEU A 1 304 ? 16.594 23.328 12.508 1 94 304 LEU A C 1
ATOM 2291 O O . LEU A 1 304 ? 17.219 23.547 13.547 1 94 304 LEU A O 1
ATOM 2295 N N . GLY A 1 305 ? 17.172 22.844 11.438 1 93.62 305 GLY A N 1
ATOM 2296 C CA . GLY A 1 305 ? 18.609 22.594 11.398 1 93.62 305 GLY A CA 1
ATOM 2297 C C . GLY A 1 305 ? 19.062 21.531 12.391 1 93.62 305 GLY A C 1
ATOM 2298 O O . GLY A 1 305 ? 18.484 20.438 12.438 1 93.62 305 GLY A O 1
ATOM 2299 N N . ASP A 1 306 ? 20.016 21.922 13.156 1 95.38 306 ASP A N 1
ATOM 2300 C CA . ASP A 1 306 ? 20.641 20.953 14.062 1 95.38 306 ASP A CA 1
ATOM 2301 C C . ASP A 1 306 ? 19.672 20.5 15.133 1 95.38 306 ASP A C 1
ATOM 2303 O O . ASP A 1 306 ? 19.672 19.328 15.516 1 95.38 306 ASP A O 1
ATOM 2307 N N . SER A 1 307 ? 18.906 21.391 15.586 1 95.62 307 SER A N 1
ATOM 2308 C CA . SER A 1 307 ? 17.922 21.016 16.594 1 95.62 307 SER A CA 1
ATOM 2309 C C . SER A 1 307 ? 16.906 20.031 16.031 1 95.62 307 SER A C 1
ATOM 2311 O O . SER A 1 307 ? 16.5 19.078 16.703 1 95.62 307 SER A O 1
ATOM 2313 N N . GLY A 1 308 ? 16.484 20.25 14.797 1 96.5 308 GLY A N 1
ATOM 2314 C CA . GLY A 1 308 ? 15.578 19.328 14.133 1 96.5 308 GLY A CA 1
ATOM 2315 C C . GLY A 1 308 ? 16.203 17.953 13.891 1 96.5 308 GLY A C 1
ATOM 2316 O O . GLY A 1 308 ? 15.539 16.938 14.086 1 96.5 308 GLY A O 1
ATOM 2317 N N . LYS A 1 309 ? 17.422 17.984 13.531 1 96.88 309 LYS A N 1
ATOM 2318 C CA . LYS A 1 309 ? 18.156 16.75 13.289 1 96.88 309 LYS A CA 1
ATOM 2319 C C . LYS A 1 309 ? 18.297 15.938 14.578 1 96.88 309 LYS A C 1
ATOM 2321 O O . LYS A 1 309 ? 18.188 14.711 14.562 1 96.88 309 LYS A O 1
ATOM 2326 N N . ALA A 1 310 ? 18.516 16.656 15.641 1 97.31 310 ALA A N 1
ATOM 2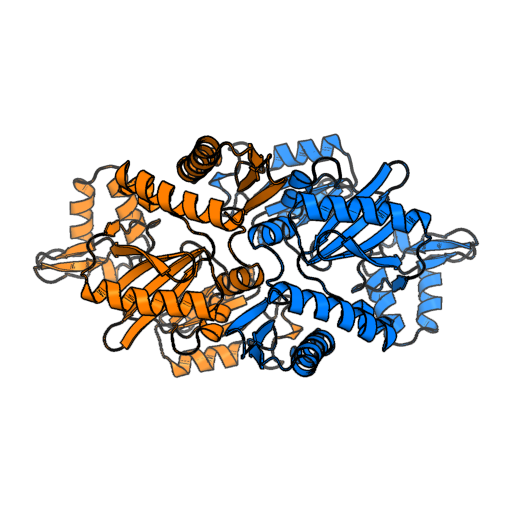327 C CA . ALA A 1 310 ? 18.641 15.969 16.922 1 97.31 310 ALA A CA 1
ATOM 2328 C C . ALA A 1 310 ? 17.312 15.32 17.328 1 97.31 310 ALA A C 1
ATOM 2330 O O . ALA A 1 310 ? 17.297 14.203 17.844 1 97.31 310 ALA A O 1
ATOM 2331 N N . LEU A 1 311 ? 16.25 16.047 17.094 1 97.25 311 LEU A N 1
ATOM 2332 C CA . LEU A 1 311 ? 14.922 15.516 17.391 1 97.25 311 LEU A CA 1
ATOM 2333 C C . LEU A 1 311 ? 14.641 14.281 16.547 1 97.25 311 LEU A C 1
ATOM 2335 O O . LEU A 1 311 ? 14.172 13.266 17.047 1 97.25 311 LEU A O 1
ATOM 2339 N N . ALA A 1 312 ? 14.93 14.375 15.289 1 97.88 312 ALA A N 1
ATOM 2340 C CA . ALA A 1 312 ? 14.703 13.258 14.367 1 97.88 312 ALA A CA 1
ATOM 2341 C C . ALA A 1 312 ? 15.539 12.047 14.766 1 97.88 312 ALA A C 1
ATOM 2343 O O . ALA A 1 312 ? 15.047 10.914 14.75 1 97.88 312 ALA A O 1
ATOM 2344 N N . PHE A 1 313 ? 16.781 12.32 15.117 1 98.31 313 PHE A N 1
ATOM 2345 C CA . PHE A 1 313 ? 17.672 11.227 15.523 1 98.31 313 PHE A CA 1
ATOM 2346 C C . PHE A 1 313 ? 17.062 10.461 16.703 1 98.31 313 PHE A C 1
ATOM 2348 O O . PHE A 1 313 ? 17.016 9.234 16.672 1 98.31 313 PHE A O 1
ATOM 2355 N N . ARG A 1 314 ? 16.625 11.172 17.656 1 98.19 314 ARG A N 1
ATOM 2356 C CA . ARG A 1 314 ? 16.062 10.555 18.859 1 98.19 314 ARG A CA 1
ATOM 2357 C C . ARG A 1 314 ? 14.852 9.688 18.516 1 98.19 314 ARG A C 1
ATOM 2359 O O . ARG A 1 314 ? 14.727 8.562 19 1 98.19 314 ARG A O 1
ATOM 2366 N N . LEU A 1 315 ? 13.969 10.195 17.688 1 98.19 315 LEU A N 1
ATOM 2367 C CA . LEU A 1 315 ? 12.727 9.492 17.375 1 98.19 315 LEU A CA 1
ATOM 2368 C C . LEU A 1 315 ? 12.984 8.312 16.453 1 98.19 315 LEU A C 1
ATOM 2370 O O . LEU A 1 315 ? 12.438 7.227 16.656 1 98.19 315 LEU A O 1
ATOM 2374 N N . TYR A 1 316 ? 13.844 8.477 15.43 1 98.31 316 TYR A N 1
ATOM 2375 C CA . TYR A 1 316 ? 14.164 7.391 14.508 1 98.31 316 TYR A CA 1
ATOM 2376 C C . TYR A 1 316 ? 14.945 6.289 15.219 1 98.31 316 TYR A C 1
ATOM 2378 O O . TYR A 1 316 ? 14.773 5.105 14.906 1 98.31 316 TYR A O 1
ATOM 2386 N N . GLU A 1 317 ? 15.859 6.727 16.172 1 98.31 317 GLU A N 1
ATOM 2387 C CA . GLU A 1 317 ? 16.547 5.742 17 1 98.31 317 GLU A CA 1
ATOM 2388 C C . GLU A 1 317 ? 15.562 4.859 17.766 1 98.31 317 GLU A C 1
ATOM 2390 O O . GLU A 1 317 ? 15.672 3.631 17.719 1 98.31 317 GLU A O 1
ATOM 2395 N N . ALA A 1 318 ? 14.617 5.504 18.391 1 97.44 318 ALA A N 1
ATOM 2396 C CA . ALA A 1 318 ? 13.602 4.762 19.141 1 97.44 318 ALA A CA 1
ATOM 2397 C C . ALA A 1 318 ? 12.805 3.844 18.219 1 97.44 318 ALA A C 1
ATOM 2399 O O . ALA A 1 318 ? 12.477 2.713 18.578 1 97.44 318 ALA A O 1
ATOM 2400 N N . GLY A 1 319 ? 12.453 4.316 17 1 97.12 319 GLY A N 1
ATOM 2401 C CA . GLY A 1 319 ? 11.719 3.523 16.031 1 97.12 319 GLY A CA 1
ATOM 2402 C C . GLY A 1 319 ? 12.477 2.287 15.57 1 97.12 319 GLY A C 1
ATOM 2403 O O . GLY A 1 319 ? 11.906 1.199 15.484 1 97.12 319 GLY A O 1
ATOM 2404 N N . VAL A 1 320 ? 13.797 2.455 15.344 1 97.5 320 VAL A N 1
ATOM 2405 C CA . VAL A 1 320 ? 14.648 1.36 14.875 1 97.5 320 VAL A CA 1
ATOM 2406 C C . VAL A 1 320 ? 14.812 0.327 15.992 1 97.5 320 VAL A C 1
ATOM 2408 O O . VAL A 1 320 ? 14.664 -0.875 15.758 1 97.5 320 VAL A O 1
ATOM 2411 N N . LEU A 1 321 ? 15.078 0.808 17.203 1 96.88 321 LEU A N 1
ATOM 2412 C CA . LEU A 1 321 ? 15.281 -0.102 18.328 1 96.88 321 LEU A CA 1
ATOM 2413 C C . LEU A 1 321 ? 14.008 -0.87 18.641 1 96.88 321 LEU A C 1
ATOM 2415 O O . LEU A 1 321 ? 14.055 -2.062 18.953 1 96.88 321 LEU A O 1
ATOM 2419 N N . LYS A 1 322 ? 12.891 -0.21 18.516 1 95.62 322 LYS A N 1
ATOM 2420 C CA . LYS A 1 322 ? 11.609 -0.891 18.719 1 95.62 322 LYS A CA 1
ATOM 2421 C C . LYS A 1 322 ? 11.398 -1.97 17.656 1 95.62 322 LYS A C 1
ATOM 2423 O O . LYS A 1 322 ? 10.93 -3.066 17.969 1 95.62 322 LYS A O 1
ATOM 2428 N N . ALA A 1 323 ? 11.703 -1.661 16.422 1 95.31 323 ALA A N 1
ATOM 2429 C CA . ALA A 1 323 ? 11.531 -2.604 15.32 1 95.31 323 ALA A CA 1
ATOM 2430 C C . ALA A 1 323 ? 12.406 -3.842 15.523 1 95.31 323 ALA A C 1
ATOM 2432 O O . ALA A 1 323 ? 12.031 -4.945 15.109 1 95.31 323 ALA A O 1
ATOM 2433 N N . LEU A 1 324 ? 13.547 -3.627 16.219 1 94.38 324 LEU A N 1
ATOM 2434 C CA . LEU A 1 324 ? 14.477 -4.727 16.438 1 94.38 324 LEU A CA 1
ATOM 2435 C C . LEU A 1 324 ? 14.141 -5.461 17.734 1 94.38 324 LEU A C 1
ATOM 2437 O O . LEU A 1 324 ? 14.758 -6.484 18.047 1 94.38 324 LEU A O 1
ATOM 2441 N N . GLY A 1 325 ? 13.141 -5.027 18.469 1 87.06 325 GLY A N 1
ATOM 2442 C CA . GLY A 1 325 ? 12.742 -5.645 19.719 1 87.06 325 GLY A CA 1
ATOM 2443 C C . GLY A 1 325 ? 13.656 -5.285 20.875 1 87.06 325 GLY A C 1
ATOM 2444 O O . GLY A 1 325 ? 13.859 -6.094 21.797 1 87.06 325 GLY A O 1
ATOM 2445 N N . ARG A 1 326 ? 14.336 -4.172 20.781 1 72.5 326 ARG A N 1
ATOM 2446 C CA . ARG A 1 326 ? 15.242 -3.707 21.828 1 72.5 326 ARG A CA 1
ATOM 2447 C C . ARG A 1 326 ? 14.602 -2.598 22.656 1 72.5 326 ARG A C 1
ATOM 2449 O O . ARG A 1 326 ? 13.758 -1.851 22.156 1 72.5 326 ARG A O 1
ATOM 2456 N N . MET B 1 1 ? -21.875 -11.102 -8.227 1 33.66 1 MET B N 1
ATOM 2457 C CA . MET B 1 1 ? -21.906 -11.438 -6.805 1 33.66 1 MET B CA 1
ATOM 2458 C C . MET B 1 1 ? -21.781 -10.188 -5.941 1 33.66 1 MET B C 1
ATOM 2460 O O . MET B 1 1 ? -21.047 -9.258 -6.301 1 33.66 1 MET B O 1
ATOM 2464 N N . ALA B 1 2 ? -22.594 -9.922 -5.082 1 43.22 2 ALA B N 1
ATOM 2465 C CA . ALA B 1 2 ? -22.531 -8.781 -4.164 1 43.22 2 ALA B CA 1
ATOM 2466 C C . ALA B 1 2 ? -21.156 -8.695 -3.506 1 43.22 2 ALA B C 1
ATOM 2468 O O . ALA B 1 2 ? -20.516 -9.711 -3.23 1 43.22 2 ALA B O 1
ATOM 2469 N N . PRO B 1 3 ? -20.344 -7.48 -3.604 1 49.88 3 PRO B N 1
ATOM 2470 C CA . PRO B 1 3 ? -19.031 -7.293 -2.984 1 49.88 3 PRO B CA 1
ATOM 2471 C C . PRO B 1 3 ? -18.828 -8.18 -1.758 1 49.88 3 PRO B C 1
ATOM 2473 O O . PRO B 1 3 ? -17.734 -8.719 -1.558 1 49.88 3 PRO B O 1
ATOM 2476 N N . GLN B 1 4 ? -20 -8.359 -0.971 1 53.03 4 GLN B N 1
ATOM 2477 C CA . GLN B 1 4 ? -20.016 -9.109 0.277 1 53.03 4 GLN B CA 1
ATOM 2478 C C . GLN B 1 4 ? -19.797 -10.602 0.022 1 53.03 4 GLN B C 1
ATOM 2480 O O . GLN B 1 4 ? -19.266 -11.312 0.883 1 53.03 4 GLN B O 1
ATOM 2485 N N . GLU B 1 5 ? -19.766 -10.922 -1.274 1 63.34 5 GLU B N 1
ATOM 2486 C CA . GLU B 1 5 ? -19.75 -12.359 -1.498 1 63.34 5 GLU B CA 1
ATOM 2487 C C . GLU B 1 5 ? -18.344 -12.852 -1.823 1 63.34 5 GLU B C 1
ATOM 2489 O O . GLU B 1 5 ? -18 -14 -1.527 1 63.34 5 GLU B O 1
ATOM 2494 N N . ALA B 1 6 ? -17.516 -12 -2.236 1 66.94 6 ALA B N 1
ATOM 2495 C CA . ALA B 1 6 ? -16.25 -12.5 -2.754 1 66.94 6 ALA B CA 1
ATOM 2496 C C . ALA B 1 6 ? -15.336 -12.969 -1.622 1 66.94 6 ALA B C 1
ATOM 2498 O O . ALA B 1 6 ? -14.609 -13.945 -1.77 1 66.94 6 ALA B O 1
ATOM 2499 N N . ARG B 1 7 ? -15.414 -12.375 -0.515 1 84.12 7 ARG B N 1
ATOM 2500 C CA . ARG B 1 7 ? -14.539 -12.719 0.595 1 84.12 7 ARG B CA 1
ATOM 2501 C C . ARG B 1 7 ? -15.312 -13.406 1.715 1 84.12 7 ARG B C 1
ATOM 2503 O O . ARG B 1 7 ? -14.875 -13.414 2.867 1 84.12 7 ARG B O 1
ATOM 2510 N N . ARG B 1 8 ? -16.391 -13.977 1.341 1 87.62 8 ARG B N 1
ATOM 2511 C CA . ARG B 1 8 ? -17.297 -14.531 2.354 1 87.62 8 ARG B CA 1
ATOM 2512 C C . ARG B 1 8 ? -16.609 -15.656 3.129 1 87.62 8 ARG B C 1
ATOM 2514 O O . ARG B 1 8 ? -16.656 -15.68 4.359 1 87.62 8 ARG B O 1
ATOM 2521 N N . ASN B 1 9 ? -15.977 -16.578 2.344 1 93 9 ASN B N 1
ATOM 2522 C CA . ASN B 1 9 ? -15.336 -17.703 3.004 1 93 9 ASN B CA 1
ATOM 2523 C C . ASN B 1 9 ? -14.203 -17.25 3.926 1 93 9 ASN B C 1
ATOM 2525 O O . ASN B 1 9 ? -14.047 -17.766 5.031 1 93 9 ASN B O 1
ATOM 2529 N N . PHE B 1 10 ? -13.469 -16.312 3.527 1 95.81 10 PHE B N 1
ATOM 2530 C CA . PHE B 1 10 ? -12.375 -15.758 4.32 1 95.81 10 PHE B CA 1
ATOM 2531 C C . PHE B 1 10 ? -12.898 -15.133 5.609 1 95.81 10 PHE B C 1
ATOM 2533 O O . PHE B 1 10 ? -12.422 -15.461 6.699 1 95.81 10 PHE B O 1
ATOM 2540 N N . VAL B 1 11 ? -13.898 -14.258 5.477 1 96.19 11 VAL B N 1
ATOM 2541 C CA . VAL B 1 11 ? -14.445 -13.516 6.605 1 96.19 11 VAL B CA 1
ATOM 2542 C C . VAL B 1 11 ? -15.086 -14.484 7.602 1 96.19 11 VAL B C 1
ATOM 2544 O O . VAL B 1 11 ? -14.875 -14.375 8.812 1 96.19 11 VAL B O 1
ATOM 2547 N N . GLN B 1 12 ? -15.781 -15.43 7.066 1 96 12 GLN B N 1
ATOM 2548 C CA . GLN B 1 12 ? -16.422 -16.422 7.922 1 96 12 GLN B CA 1
ATOM 2549 C C . GLN B 1 12 ? -15.375 -17.25 8.68 1 96 12 GLN B C 1
ATOM 2551 O O . GLN B 1 12 ? -15.578 -17.609 9.836 1 96 12 GLN B O 1
ATOM 2556 N N . THR B 1 13 ? -14.305 -17.562 7.977 1 97.69 13 THR B N 1
ATOM 2557 C CA . THR B 1 13 ? -13.234 -18.328 8.609 1 97.69 13 THR B CA 1
ATOM 2558 C C . THR B 1 13 ? -12.617 -17.547 9.766 1 97.69 13 THR B C 1
ATOM 2560 O O . THR B 1 13 ? -12.406 -18.094 10.852 1 97.69 13 THR B O 1
ATOM 2563 N N . ILE B 1 14 ? -12.344 -16.266 9.594 1 97.94 14 ILE B N 1
ATOM 2564 C CA . ILE B 1 14 ? -11.75 -15.438 10.633 1 97.94 14 ILE B CA 1
ATOM 2565 C C . ILE B 1 14 ? -12.727 -15.305 11.797 1 97.94 14 ILE B C 1
ATOM 2567 O O . ILE B 1 14 ? -12.328 -15.375 12.969 1 97.94 14 ILE B O 1
ATOM 2571 N N . ALA B 1 15 ? -14.023 -15.125 11.492 1 97.81 15 ALA B N 1
ATOM 2572 C CA . ALA B 1 15 ? -15.055 -15.039 12.531 1 97.81 15 ALA B CA 1
ATOM 2573 C C . ALA B 1 15 ? -15.102 -16.328 13.359 1 97.81 15 ALA B C 1
ATOM 2575 O O . ALA B 1 15 ? -15.25 -16.266 14.578 1 97.81 15 ALA B O 1
ATOM 2576 N N . SER B 1 16 ? -15.008 -17.422 12.656 1 97.94 16 SER B N 1
ATOM 2577 C CA . SER B 1 16 ? -15.016 -18.703 13.336 1 97.94 16 SER B CA 1
ATOM 2578 C C . SER B 1 16 ? -13.805 -18.859 14.25 1 97.94 16 SER B C 1
ATOM 2580 O O . SER B 1 16 ? -13.906 -19.438 15.336 1 97.94 16 SER B O 1
ATOM 2582 N N . VAL B 1 17 ? -12.656 -18.406 13.797 1 97.94 17 VAL B N 1
ATOM 2583 C CA . VAL B 1 17 ? -11.453 -18.422 14.617 1 97.94 17 VAL B CA 1
ATOM 2584 C C . VAL B 1 17 ? -11.672 -17.578 15.875 1 97.94 17 VAL B C 1
ATOM 2586 O O . VAL B 1 17 ? -11.344 -18.016 16.984 1 97.94 17 VAL B O 1
ATOM 2589 N N . ALA B 1 18 ? -12.203 -16.375 15.695 1 98 18 ALA B N 1
ATOM 2590 C CA . ALA B 1 18 ? -12.484 -15.508 16.828 1 98 18 ALA B CA 1
ATOM 2591 C C . ALA B 1 18 ? -13.422 -16.172 17.828 1 98 18 ALA B C 1
ATOM 2593 O O . ALA B 1 18 ? -13.195 -16.141 19.031 1 98 18 ALA B O 1
ATOM 2594 N N . GLU B 1 19 ? -14.445 -16.828 17.312 1 97.5 19 GLU B N 1
ATOM 2595 C CA . GLU B 1 19 ? -15.422 -17.516 18.156 1 97.5 19 GLU B CA 1
ATOM 2596 C C . GLU B 1 19 ? -14.773 -18.656 18.922 1 97.5 19 GLU B C 1
ATOM 2598 O O . GLU B 1 19 ? -14.992 -18.797 20.141 1 97.5 19 GLU B O 1
ATOM 2603 N N . LYS B 1 20 ? -14.023 -19.438 18.25 1 97.69 20 LYS B N 1
ATOM 2604 C CA . LYS B 1 20 ? -13.359 -20.578 18.875 1 97.69 20 LYS B CA 1
ATOM 2605 C C . LYS B 1 20 ? -12.508 -20.156 20.062 1 97.69 20 LYS B C 1
ATOM 2607 O O . LYS B 1 20 ? -12.398 -20.875 21.047 1 97.69 20 LYS B O 1
ATOM 2612 N N . HIS B 1 21 ? -11.945 -18.953 20.031 1 97.25 21 HIS B N 1
ATOM 2613 C CA . HIS B 1 21 ? -10.984 -18.547 21.062 1 97.25 21 HIS B CA 1
ATOM 2614 C C . HIS B 1 21 ? -11.586 -17.469 21.969 1 97.25 21 HIS B C 1
ATOM 2616 O O . HIS B 1 21 ? -10.867 -16.844 22.75 1 97.25 21 HIS B O 1
ATOM 2622 N N . GLY B 1 22 ? -12.859 -17.172 21.781 1 96.44 22 GLY B N 1
ATOM 2623 C CA . GLY B 1 22 ? -13.539 -16.203 22.625 1 96.44 22 GLY B CA 1
ATOM 2624 C C . GLY B 1 22 ? -13.078 -14.773 22.391 1 96.44 22 GLY B C 1
ATOM 2625 O O . GLY B 1 22 ? -12.969 -13.992 23.344 1 96.44 22 GLY B O 1
ATOM 2626 N N . LEU B 1 23 ? -12.727 -14.492 21.203 1 96.88 23 LEU B N 1
ATOM 2627 C CA . LEU B 1 23 ? -12.266 -13.156 20.844 1 96.88 23 LEU B CA 1
ATOM 2628 C C . LEU B 1 23 ? -13.406 -12.312 20.281 1 96.88 23 LEU B C 1
ATOM 2630 O O . LEU B 1 23 ? -14.352 -12.859 19.703 1 96.88 23 LEU B O 1
ATOM 2634 N N . GLU B 1 24 ? -13.32 -11.031 20.469 1 96.88 24 GLU B N 1
ATOM 2635 C CA . GLU B 1 24 ? -14.266 -10.117 19.844 1 96.88 24 GLU B CA 1
ATOM 2636 C C . GLU B 1 24 ? -13.93 -9.883 18.375 1 96.88 24 GLU B C 1
ATOM 2638 O O . GLU B 1 24 ? -12.766 -9.656 18.031 1 96.88 24 GLU B O 1
ATOM 2643 N N . PHE B 1 25 ? -14.922 -9.992 17.594 1 96.88 25 PHE B N 1
ATOM 2644 C CA . PHE B 1 25 ? -14.742 -9.828 16.156 1 96.88 25 PHE B CA 1
ATOM 2645 C C . PHE B 1 25 ? -15.547 -8.641 15.641 1 96.88 25 PHE B C 1
ATOM 2647 O O . PHE B 1 25 ? -16.719 -8.484 15.977 1 96.88 25 PHE B O 1
ATOM 2654 N N . SER B 1 26 ? -14.891 -7.719 14.867 1 94.19 26 SER B N 1
ATOM 2655 C CA . SER B 1 26 ? -15.578 -6.617 14.203 1 94.19 26 SER B CA 1
ATOM 2656 C C . SER B 1 26 ? -15.148 -6.484 12.75 1 94.19 26 SER B C 1
ATOM 2658 O O . SER B 1 26 ? -14.039 -6.883 12.391 1 94.19 26 SER B O 1
ATOM 2660 N N . SER B 1 27 ? -16.047 -6.031 11.93 1 92.62 27 SER B N 1
ATOM 2661 C CA . SER B 1 27 ? -15.828 -5.855 10.5 1 92.62 27 SER B CA 1
ATOM 2662 C C . SER B 1 27 ? -16.234 -4.457 10.047 1 92.62 27 SER B C 1
ATOM 2664 O O . SER B 1 27 ? -17.281 -3.947 10.461 1 92.62 27 SER B O 1
ATOM 2666 N N . HIS B 1 28 ? -15.312 -3.838 9.336 1 87.25 28 HIS B N 1
ATOM 2667 C CA . HIS B 1 28 ? -15.562 -2.506 8.797 1 87.25 28 HIS B CA 1
ATOM 2668 C C . HIS B 1 28 ? -15.352 -2.475 7.285 1 87.25 28 HIS B C 1
ATOM 2670 O O . HIS B 1 28 ? -14.742 -3.389 6.719 1 87.25 28 HIS B O 1
ATOM 2676 N N . SER B 1 29 ? -15.945 -1.431 6.578 1 85.19 29 SER B N 1
ATOM 2677 C CA . SER B 1 29 ? -15.734 -1.17 5.156 1 85.19 29 SER B CA 1
ATOM 2678 C C . SER B 1 29 ? -16.078 -2.391 4.312 1 85.19 29 SER B C 1
ATOM 2680 O O . SER B 1 29 ? -15.258 -2.873 3.535 1 85.19 29 SER B O 1
ATOM 2682 N N . HIS B 1 30 ? -17.266 -2.957 4.52 1 81.81 30 HIS B N 1
ATOM 2683 C CA . HIS B 1 30 ? -17.766 -4.113 3.775 1 81.81 30 HIS B CA 1
ATOM 2684 C C . HIS B 1 30 ? -16.812 -5.301 3.914 1 81.81 30 HIS B C 1
ATOM 2686 O O . HIS B 1 30 ? -16.438 -5.914 2.916 1 81.81 30 HIS B O 1
ATOM 2692 N N . ASP B 1 31 ? -16.219 -5.492 5.09 1 87.44 31 ASP B N 1
ATOM 2693 C CA . ASP B 1 31 ? -15.445 -6.656 5.508 1 87.44 31 ASP B CA 1
ATOM 2694 C C . ASP B 1 31 ? -14 -6.559 5.016 1 87.44 31 ASP B C 1
ATOM 2696 O O . ASP B 1 31 ? -13.25 -7.535 5.082 1 87.44 31 ASP B O 1
ATOM 2700 N N . TRP B 1 32 ? -13.648 -5.367 4.551 1 89.38 32 TRP B N 1
ATOM 2701 C CA . TRP B 1 32 ? -12.266 -5.234 4.094 1 89.38 32 TRP B CA 1
ATOM 2702 C C . TRP B 1 32 ? -11.328 -5.02 5.273 1 89.38 32 TRP B C 1
ATOM 2704 O O . TRP B 1 32 ? -10.125 -5.297 5.176 1 89.38 32 TRP B O 1
ATOM 2714 N N . ILE B 1 33 ? -11.883 -4.52 6.332 1 92.81 33 ILE B N 1
ATOM 2715 C CA . ILE B 1 33 ? -11.125 -4.359 7.57 1 92.81 33 ILE B CA 1
ATOM 2716 C C . ILE B 1 33 ? -11.719 -5.262 8.656 1 92.81 33 ILE B C 1
ATOM 2718 O O . ILE B 1 33 ? -12.883 -5.113 9.023 1 92.81 33 ILE B O 1
ATOM 2722 N N . LEU B 1 34 ? -10.945 -6.172 9.109 1 96 34 LEU B N 1
ATOM 2723 C CA . LEU B 1 34 ? -11.344 -7.039 10.219 1 96 34 LEU B CA 1
ATOM 2724 C C . LEU B 1 34 ? -10.5 -6.773 11.453 1 96 34 LEU B C 1
ATOM 2726 O O . LEU B 1 34 ? -9.281 -6.574 11.352 1 96 34 LEU B O 1
ATOM 2730 N N . GLN B 1 35 ? -11.094 -6.66 12.539 1 95.38 35 GLN B N 1
ATOM 2731 C CA . GLN B 1 35 ? -10.375 -6.512 13.797 1 95.38 35 GLN B CA 1
ATOM 2732 C C . GLN B 1 35 ? -10.773 -7.602 14.789 1 95.38 35 GLN B C 1
ATOM 2734 O O . GLN B 1 35 ? -11.938 -7.984 14.867 1 95.38 35 GLN B O 1
ATOM 2739 N N . VAL B 1 36 ? -9.844 -8.18 15.391 1 96.44 36 VAL B N 1
ATOM 2740 C CA . VAL B 1 36 ? -10.008 -9.211 16.406 1 96.44 36 VAL B CA 1
ATOM 2741 C C . VAL B 1 36 ? -9.359 -8.75 17.719 1 96.44 36 VAL B C 1
ATOM 2743 O O . VAL B 1 36 ? -8.195 -8.336 17.734 1 96.44 36 VAL B O 1
ATOM 2746 N N . ARG B 1 37 ? -10.094 -8.859 18.797 1 94.94 37 ARG B N 1
ATOM 2747 C CA . ARG B 1 37 ? -9.609 -8.336 20.078 1 94.94 37 ARG B CA 1
ATOM 2748 C C . ARG B 1 37 ? -9.758 -9.367 21.188 1 94.94 37 ARG B C 1
ATOM 2750 O O . ARG B 1 37 ? -10.781 -10.055 21.266 1 94.94 37 ARG B O 1
ATOM 2757 N N . ASP B 1 38 ? -8.719 -9.492 21.938 1 94.62 38 ASP B N 1
ATOM 2758 C CA . ASP B 1 38 ? -8.766 -10.273 23.156 1 94.62 38 ASP B CA 1
ATOM 2759 C C . ASP B 1 38 ? -9.164 -9.398 24.344 1 94.62 38 ASP B C 1
ATOM 2761 O O . ASP B 1 38 ? -8.344 -8.648 24.875 1 94.62 38 ASP B O 1
ATOM 2765 N N . LYS B 1 39 ? -10.258 -9.586 24.891 1 90.88 39 LYS B N 1
ATOM 2766 C CA . LYS B 1 39 ? -10.766 -8.742 25.969 1 90.88 39 LYS B CA 1
ATOM 2767 C C . LYS B 1 39 ? -9.961 -8.945 27.25 1 90.88 39 LYS B C 1
ATOM 2769 O O . LYS B 1 39 ? -9.859 -8.031 28.062 1 90.88 39 LYS B O 1
ATOM 2774 N N . VAL B 1 40 ? -9.453 -10.109 27.375 1 91.44 40 VAL B N 1
ATOM 2775 C CA . VAL B 1 40 ? -8.734 -10.445 28.594 1 91.44 40 VAL B CA 1
ATOM 2776 C C . VAL B 1 40 ? -7.398 -9.695 28.609 1 91.44 40 VAL B C 1
ATOM 2778 O O . VAL B 1 40 ? -7.094 -8.992 29.578 1 91.44 40 VAL B O 1
ATOM 2781 N N . SER B 1 41 ? -6.621 -9.695 27.578 1 89.81 41 SER B N 1
ATOM 2782 C CA . SER B 1 41 ? -5.309 -9.07 27.531 1 89.81 41 SER B CA 1
ATOM 2783 C C . SER B 1 41 ? -5.402 -7.629 27.031 1 89.81 41 SER B C 1
ATOM 2785 O O . SER B 1 41 ? -4.48 -6.836 27.234 1 89.81 41 SER B O 1
ATOM 2787 N N . GLY B 1 42 ? -6.504 -7.367 26.328 1 88.88 42 GLY B N 1
ATOM 2788 C CA . GLY B 1 42 ? -6.652 -6.055 25.719 1 88.88 42 GLY B CA 1
ATOM 2789 C C . GLY B 1 42 ? -5.961 -5.93 24.375 1 88.88 42 GLY B C 1
ATOM 2790 O O . GLY B 1 42 ? -6.094 -4.914 23.703 1 88.88 42 GLY B O 1
ATOM 2791 N N . LYS B 1 43 ? -5.32 -6.957 23.953 1 91.06 43 LYS B N 1
ATOM 2792 C CA . LYS B 1 43 ? -4.602 -6.926 22.688 1 91.06 43 LYS B CA 1
ATOM 2793 C C . LYS B 1 43 ? -5.562 -7.012 21.5 1 91.06 43 LYS B C 1
ATOM 2795 O O . LYS B 1 43 ? -6.562 -7.73 21.562 1 91.06 43 LYS B O 1
ATOM 2800 N N . GLN B 1 44 ? -5.262 -6.23 20.516 1 92.88 44 GLN B N 1
ATOM 2801 C CA . GLN B 1 44 ? -6.066 -6.199 19.297 1 92.88 44 GLN B CA 1
ATOM 2802 C C . GLN B 1 44 ? -5.188 -6.301 18.047 1 92.88 44 GLN B C 1
ATOM 2804 O O . GLN B 1 44 ? -4.07 -5.781 18.031 1 92.88 44 GLN B O 1
ATOM 2809 N N . CYS B 1 45 ? -5.695 -7.02 17.062 1 95 45 CYS B N 1
ATOM 2810 C CA . CYS B 1 45 ? -5.031 -7.051 15.758 1 95 45 CYS B CA 1
ATOM 2811 C C . CYS B 1 45 ? -6.023 -6.789 14.633 1 95 45 CYS B C 1
ATOM 2813 O O . CYS B 1 45 ? -7.234 -6.883 14.836 1 95 45 CYS B O 1
ATOM 2815 N N . SER B 1 46 ? -5.453 -6.402 13.57 1 97 46 SER B N 1
ATOM 2816 C CA . SER B 1 46 ? -6.27 -6.125 12.391 1 97 46 SER B CA 1
ATOM 2817 C C . SER B 1 46 ? -5.836 -6.98 11.211 1 97 46 SER B C 1
ATOM 2819 O O . SER B 1 46 ? -4.727 -7.512 11.195 1 97 46 SER B O 1
ATOM 2821 N N . ILE B 1 47 ? -6.781 -7.207 10.391 1 97.5 47 ILE B N 1
ATOM 2822 C CA . ILE B 1 47 ? -6.555 -7.719 9.039 1 97.5 47 ILE B CA 1
ATOM 2823 C C . ILE B 1 47 ? -7.109 -6.734 8.016 1 97.5 47 ILE B C 1
ATOM 2825 O O . ILE B 1 47 ? -8.289 -6.375 8.062 1 97.5 47 ILE B O 1
ATOM 2829 N N . PHE B 1 48 ? -6.312 -6.246 7.172 1 96.06 48 PHE B N 1
ATOM 2830 C CA . PHE B 1 48 ? -6.719 -5.379 6.074 1 96.06 48 PHE B CA 1
ATOM 2831 C C . PHE B 1 48 ? -6.656 -6.129 4.746 1 96.06 48 PHE B C 1
ATOM 2833 O O . PHE B 1 48 ? -5.574 -6.438 4.25 1 96.06 48 PHE B O 1
ATOM 2840 N N . GLY B 1 49 ? -7.832 -6.363 4.141 1 92.56 49 GLY B N 1
ATOM 2841 C CA . GLY B 1 49 ? -7.871 -7.316 3.041 1 92.56 49 GLY B CA 1
ATOM 2842 C C . GLY B 1 49 ? -7.473 -8.719 3.453 1 92.56 49 GLY B C 1
ATOM 2843 O O . GLY B 1 49 ? -8.234 -9.414 4.129 1 92.56 49 GLY B O 1
ATOM 2844 N N . TYR B 1 50 ? -6.195 -9.078 3.057 1 95.62 50 TYR B N 1
ATOM 2845 C CA . TYR B 1 50 ? -5.656 -10.375 3.439 1 95.62 50 TYR B CA 1
ATOM 2846 C C . TYR B 1 50 ? -4.34 -10.219 4.188 1 95.62 50 TYR B C 1
ATOM 2848 O O . TYR B 1 50 ? -3.623 -11.203 4.41 1 95.62 50 TYR B O 1
ATOM 2856 N N . THR B 1 51 ? -4 -8.945 4.508 1 96.94 51 THR B N 1
ATOM 2857 C CA . THR B 1 51 ? -2.766 -8.625 5.215 1 96.94 51 THR B CA 1
ATOM 2858 C C . THR B 1 51 ? -2.979 -8.664 6.727 1 96.94 51 THR B C 1
ATOM 2860 O O . THR B 1 51 ? -3.797 -7.914 7.262 1 96.94 51 THR B O 1
ATOM 2863 N N . PHE B 1 52 ? -2.244 -9.508 7.414 1 97.94 52 PHE B N 1
ATOM 2864 C CA . PHE B 1 52 ? -2.389 -9.703 8.852 1 97.94 52 PHE B CA 1
ATOM 2865 C C . PHE B 1 52 ? -1.384 -8.852 9.617 1 97.94 52 PHE B C 1
ATOM 2867 O O . PHE B 1 52 ? -0.241 -8.688 9.188 1 97.94 52 PHE B O 1
ATOM 2874 N N . ASP B 1 53 ? -1.734 -8.391 10.773 1 97.38 53 ASP B N 1
ATOM 2875 C CA . ASP B 1 53 ? -0.847 -7.66 11.672 1 97.38 53 ASP B CA 1
ATOM 2876 C C . ASP B 1 53 ? 0.281 -8.555 12.18 1 97.38 53 ASP B C 1
ATOM 2878 O O . ASP B 1 53 ? 1.234 -8.078 12.797 1 97.38 53 ASP B O 1
ATOM 2882 N N . ALA B 1 54 ? 0.216 -9.812 11.859 1 96.31 54 ALA B N 1
ATOM 2883 C CA . ALA B 1 54 ? 1.333 -10.695 12.18 1 96.31 54 ALA B CA 1
ATOM 2884 C C . ALA B 1 54 ? 2.604 -10.266 11.453 1 96.31 54 ALA B C 1
ATOM 2886 O O . ALA B 1 54 ? 3.713 -10.586 11.883 1 96.31 54 ALA B O 1
ATOM 2887 N N . ASN B 1 55 ? 2.475 -9.523 10.352 1 97.44 55 ASN B N 1
ATOM 2888 C CA . ASN B 1 55 ? 3.611 -9.102 9.539 1 97.44 55 ASN B CA 1
ATOM 2889 C C . ASN B 1 55 ? 4.055 -7.684 9.891 1 97.44 55 ASN B C 1
ATOM 2891 O O . ASN B 1 55 ? 3.223 -6.828 10.195 1 97.44 55 ASN B O 1
ATOM 2895 N N . PRO B 1 56 ? 5.41 -7.473 9.852 1 96.31 56 PRO B N 1
ATOM 2896 C CA . PRO B 1 56 ? 5.898 -6.094 9.953 1 96.31 56 PRO B CA 1
ATOM 2897 C C . PRO B 1 56 ? 5.535 -5.246 8.734 1 96.31 56 PRO B C 1
ATOM 2899 O O . PRO B 1 56 ? 5.516 -5.75 7.609 1 96.31 56 PRO B O 1
ATOM 2902 N N . ALA B 1 57 ? 5.344 -4.008 8.93 1 97.12 57 ALA B N 1
ATOM 2903 C CA . ALA B 1 57 ? 4.777 -3.115 7.93 1 97.12 57 ALA B CA 1
ATOM 2904 C C . ALA B 1 57 ? 5.73 -2.938 6.75 1 97.12 57 ALA B C 1
ATOM 2906 O O . ALA B 1 57 ? 5.324 -3.037 5.59 1 97.12 57 ALA B O 1
ATOM 2907 N N . ALA B 1 58 ? 6.996 -2.662 7.023 1 96.69 58 ALA B N 1
ATOM 2908 C CA . ALA B 1 58 ? 7.941 -2.416 5.938 1 96.69 58 ALA B CA 1
ATOM 2909 C C . ALA B 1 58 ? 8.156 -3.674 5.102 1 96.69 58 ALA B C 1
ATOM 2911 O O . ALA B 1 58 ? 8.32 -3.596 3.883 1 96.69 58 ALA B O 1
ATOM 2912 N N . ALA B 1 59 ? 8.148 -4.801 5.746 1 96.06 59 ALA B N 1
ATOM 2913 C CA . ALA B 1 59 ? 8.297 -6.07 5.043 1 96.06 59 ALA B CA 1
ATOM 2914 C C . ALA B 1 59 ? 7.16 -6.273 4.043 1 96.06 59 ALA B C 1
ATOM 2916 O O . ALA B 1 59 ? 7.395 -6.691 2.904 1 96.06 59 ALA B O 1
ATOM 2917 N N . VAL B 1 60 ? 5.965 -5.957 4.488 1 96.75 60 VAL B N 1
ATOM 2918 C CA . VAL B 1 60 ? 4.82 -6.105 3.594 1 96.75 60 VAL B CA 1
ATOM 2919 C C . VAL B 1 60 ? 4.949 -5.129 2.426 1 96.75 60 VAL B C 1
ATOM 2921 O O . VAL B 1 60 ? 4.613 -5.469 1.288 1 96.75 60 VAL B O 1
ATOM 2924 N N . GLU B 1 61 ? 5.41 -3.938 2.711 1 95.31 61 GLU B N 1
ATOM 2925 C CA . GLU B 1 61 ? 5.609 -2.969 1.64 1 95.31 61 GLU B CA 1
ATOM 2926 C C . GLU B 1 61 ? 6.617 -3.479 0.615 1 95.31 61 GLU B C 1
ATOM 2928 O O . GLU B 1 61 ? 6.438 -3.287 -0.59 1 95.31 61 GLU B O 1
ATOM 2933 N N . ILE B 1 62 ? 7.652 -4.109 1.075 1 94.12 62 ILE B N 1
ATOM 2934 C CA . ILE B 1 62 ? 8.648 -4.703 0.191 1 94.12 62 ILE B CA 1
ATOM 2935 C C . ILE B 1 62 ? 7.992 -5.762 -0.691 1 94.12 62 ILE B C 1
ATOM 2937 O O . ILE B 1 62 ? 8.203 -5.785 -1.905 1 94.12 62 ILE B O 1
ATOM 2941 N N . CYS B 1 63 ? 7.125 -6.527 -0.127 1 94.62 63 CYS B N 1
ATOM 2942 C CA . CYS B 1 63 ? 6.488 -7.625 -0.847 1 94.62 63 CYS B CA 1
ATOM 2943 C C . CYS B 1 63 ? 5.52 -7.098 -1.898 1 94.62 63 CYS B C 1
ATOM 2945 O O . CYS B 1 63 ? 5.273 -7.762 -2.906 1 94.62 63 CYS B O 1
ATOM 2947 N N . LYS B 1 64 ? 5.02 -5.934 -1.68 1 92.5 64 LYS B N 1
ATOM 2948 C CA . LYS B 1 64 ? 4.035 -5.375 -2.6 1 92.5 64 LYS B CA 1
ATOM 2949 C C . LYS B 1 64 ? 4.691 -4.926 -3.902 1 92.5 64 LYS B C 1
ATOM 2951 O O . LYS B 1 64 ? 4.023 -4.812 -4.934 1 92.5 64 LYS B O 1
ATOM 2956 N N . GLU B 1 65 ? 5.949 -4.676 -3.834 1 90.12 65 GLU B N 1
ATOM 2957 C CA . GLU B 1 65 ? 6.676 -4.227 -5.02 1 90.12 65 GLU B CA 1
ATOM 2958 C C . GLU B 1 65 ? 7.609 -5.316 -5.539 1 90.12 65 GLU B C 1
ATOM 2960 O O . GLU B 1 65 ? 8.641 -5.602 -4.926 1 90.12 65 GLU B O 1
ATOM 2965 N N . LYS B 1 66 ? 7.355 -5.777 -6.711 1 87.62 66 LYS B N 1
ATOM 2966 C CA . LYS B 1 66 ? 8.094 -6.895 -7.297 1 87.62 66 LYS B CA 1
ATOM 2967 C C . LYS B 1 66 ? 9.578 -6.578 -7.398 1 87.62 66 LYS B C 1
ATOM 2969 O O . LYS B 1 66 ? 10.422 -7.434 -7.102 1 87.62 66 LYS B O 1
ATOM 2974 N N . ALA B 1 67 ? 9.922 -5.395 -7.762 1 87.31 67 ALA B N 1
ATOM 2975 C CA . ALA B 1 67 ? 11.32 -5.016 -7.895 1 87.31 67 ALA B CA 1
ATOM 2976 C C . ALA B 1 67 ? 12 -4.934 -6.527 1 87.31 67 ALA B C 1
ATOM 2978 O O . ALA B 1 67 ? 13.156 -5.336 -6.375 1 87.31 67 ALA B O 1
ATOM 2979 N N . ALA B 1 68 ? 11.281 -4.395 -5.547 1 91.25 68 ALA B N 1
ATOM 2980 C CA . ALA B 1 68 ? 11.828 -4.332 -4.195 1 91.25 68 ALA B CA 1
ATOM 2981 C C . ALA B 1 68 ? 12.102 -5.73 -3.648 1 91.25 68 ALA B C 1
ATOM 2983 O O . ALA B 1 68 ? 13.156 -5.98 -3.057 1 91.25 68 ALA B O 1
ATOM 2984 N N . THR B 1 69 ? 11.133 -6.609 -3.891 1 91.44 69 THR B N 1
ATOM 2985 C CA . THR B 1 69 ? 11.289 -7.996 -3.459 1 91.44 69 THR B CA 1
ATOM 2986 C C . THR B 1 69 ? 12.523 -8.625 -4.094 1 91.44 69 THR B C 1
ATOM 2988 O O . THR B 1 69 ? 13.344 -9.234 -3.4 1 91.44 69 THR B O 1
ATOM 2991 N N . SER B 1 70 ? 12.68 -8.461 -5.379 1 89.62 70 SER B N 1
ATOM 2992 C CA . SER B 1 70 ? 13.805 -9.039 -6.105 1 89.62 70 SER B CA 1
ATOM 2993 C C . SER B 1 70 ? 15.133 -8.492 -5.594 1 89.62 70 SER B C 1
ATOM 2995 O O . SER B 1 70 ? 16.109 -9.234 -5.48 1 89.62 70 SER B O 1
ATOM 2997 N N . LEU B 1 71 ? 15.172 -7.258 -5.273 1 88.5 71 LEU B N 1
ATOM 2998 C CA . LEU B 1 71 ? 16.391 -6.629 -4.781 1 88.5 71 LEU B CA 1
ATOM 2999 C C . LEU B 1 71 ? 16.797 -7.207 -3.432 1 88.5 71 LEU B C 1
ATOM 3001 O O . LEU B 1 71 ? 17.969 -7.484 -3.197 1 88.5 71 LEU B O 1
ATOM 3005 N N . VAL B 1 72 ? 15.805 -7.383 -2.574 1 90.56 72 VAL B N 1
ATOM 3006 C CA . VAL B 1 72 ? 16.078 -7.879 -1.23 1 90.56 72 VAL B CA 1
ATOM 3007 C C . VAL B 1 72 ? 16.469 -9.359 -1.295 1 90.56 72 VAL B C 1
ATOM 3009 O O . VAL B 1 72 ? 17.328 -9.812 -0.533 1 90.56 72 VAL B O 1
ATOM 3012 N N . LEU B 1 73 ? 15.82 -10.031 -2.291 1 90 73 LEU B N 1
ATOM 3013 C CA . LEU B 1 73 ? 16.094 -11.453 -2.428 1 90 73 LEU B CA 1
ATOM 3014 C C . LEU B 1 73 ? 17.391 -11.688 -3.191 1 90 73 LEU B C 1
ATOM 3016 O O . LEU B 1 73 ? 17.938 -12.789 -3.162 1 90 73 LEU B O 1
ATOM 3020 N N . ASP B 1 74 ? 17.891 -10.602 -3.775 1 73.12 74 ASP B N 1
ATOM 3021 C CA . ASP B 1 74 ? 19.125 -10.656 -4.562 1 73.12 74 ASP B CA 1
ATOM 3022 C C . ASP B 1 74 ? 19.078 -11.797 -5.578 1 73.12 74 ASP B C 1
ATOM 3024 O O . ASP B 1 74 ? 18.188 -11.844 -6.426 1 73.12 74 ASP B O 1
ATOM 3028 N N . SER B 1 75 ? 19.891 -12.805 -5.277 1 65.44 75 SER B N 1
ATOM 3029 C CA . SER B 1 75 ? 20.125 -13.836 -6.281 1 65.44 75 SER B CA 1
ATOM 3030 C C . SER B 1 75 ? 19.062 -14.93 -6.207 1 65.44 75 SER B C 1
ATOM 3032 O O . SER B 1 75 ? 19.016 -15.82 -7.059 1 65.44 75 SER B O 1
ATOM 3034 N N . HIS B 1 76 ? 18.125 -14.758 -5.398 1 73.19 76 HIS B N 1
ATOM 3035 C CA . HIS B 1 76 ? 17.219 -15.891 -5.262 1 73.19 76 HIS B CA 1
ATOM 3036 C C . HIS B 1 76 ? 15.891 -15.617 -5.957 1 73.19 76 HIS B C 1
ATOM 3038 O O . HIS B 1 76 ? 15.047 -16.516 -6.059 1 73.19 76 HIS B O 1
ATOM 3044 N N . GLY B 1 77 ? 15.75 -14.453 -6.484 1 75.25 77 GLY B N 1
ATOM 3045 C CA . GLY B 1 77 ? 14.508 -14.125 -7.156 1 75.25 77 GLY B CA 1
ATOM 3046 C C . GLY B 1 77 ? 14.68 -13.844 -8.641 1 75.25 77 GLY B C 1
ATOM 3047 O O . GLY B 1 77 ? 15.812 -13.703 -9.117 1 75.25 77 GLY B O 1
ATOM 3048 N N . VAL B 1 78 ? 13.617 -14 -9.398 1 81.56 78 VAL B N 1
ATOM 3049 C CA . VAL B 1 78 ? 13.625 -13.477 -10.766 1 81.56 78 VAL B CA 1
ATOM 3050 C C . VAL B 1 78 ? 14.031 -12.008 -10.75 1 81.56 78 VAL B C 1
ATOM 3052 O O . VAL B 1 78 ? 13.531 -11.227 -9.93 1 81.56 78 VAL B O 1
ATOM 3055 N N . ALA B 1 79 ? 14.953 -11.688 -11.578 1 79.25 79 ALA B N 1
ATOM 3056 C CA . ALA B 1 79 ? 15.477 -10.32 -11.602 1 79.25 79 ALA B CA 1
ATOM 3057 C C . ALA B 1 79 ? 14.445 -9.344 -12.148 1 79.25 79 ALA B C 1
ATOM 3059 O O . ALA B 1 79 ? 14.117 -9.383 -13.336 1 79.25 79 ALA B O 1
ATOM 3060 N N . HIS B 1 80 ? 13.945 -8.5 -11.367 1 87.06 80 HIS B N 1
ATOM 3061 C CA . HIS B 1 80 ? 13.039 -7.43 -11.766 1 87.06 80 HIS B CA 1
ATOM 3062 C C . HIS B 1 80 ? 13.734 -6.074 -11.719 1 87.06 80 HIS B C 1
ATOM 3064 O O . HIS B 1 80 ? 14.406 -5.746 -10.727 1 87.06 80 HIS B O 1
ATOM 3070 N N . HIS B 1 81 ? 13.586 -5.344 -12.797 1 87.44 81 HIS B N 1
ATOM 3071 C CA . HIS B 1 81 ? 14.148 -4 -12.867 1 87.44 81 HIS B CA 1
ATOM 3072 C C . HIS B 1 81 ? 13.055 -2.939 -12.766 1 87.44 81 HIS B C 1
ATOM 3074 O O . HIS B 1 81 ? 12.055 -3.002 -13.484 1 87.44 81 HIS B O 1
ATOM 3080 N N . VAL B 1 82 ? 13.328 -1.962 -12 1 88.5 82 VAL B N 1
ATOM 3081 C CA . VAL B 1 82 ? 12.305 -0.96 -11.711 1 88.5 82 VAL B CA 1
ATOM 3082 C C . VAL B 1 82 ? 12.547 0.283 -12.562 1 88.5 82 VAL B C 1
ATOM 3084 O O . VAL B 1 82 ? 13.688 0.709 -12.742 1 88.5 82 VAL B O 1
ATOM 3087 N N . PHE B 1 83 ? 11.508 0.796 -13.055 1 88.75 83 PHE B N 1
ATOM 3088 C CA . PHE B 1 83 ? 11.523 2.072 -13.758 1 88.75 83 PHE B CA 1
ATOM 3089 C C . PHE B 1 83 ? 10.383 2.967 -13.281 1 88.75 83 PHE B C 1
ATOM 3091 O O . PHE B 1 83 ? 9.266 2.494 -13.062 1 88.75 83 PHE B O 1
ATOM 3098 N N . LEU B 1 84 ? 10.672 4.234 -13.094 1 88.75 84 LEU B N 1
ATOM 3099 C CA . LEU B 1 84 ? 9.711 5.18 -12.531 1 88.75 84 LEU B CA 1
ATOM 3100 C C . LEU B 1 84 ? 9.172 6.109 -13.617 1 88.75 84 LEU B C 1
ATOM 3102 O O . LEU B 1 84 ? 9.891 6.441 -14.562 1 88.75 84 LEU B O 1
ATOM 3106 N N . SER B 1 85 ? 7.996 6.492 -13.414 1 87.62 85 SER B N 1
ATOM 3107 C CA . SER B 1 85 ? 7.363 7.387 -14.375 1 87.62 85 SER B CA 1
ATOM 3108 C C . SER B 1 85 ? 7.895 8.812 -14.234 1 87.62 85 SER B C 1
ATOM 3110 O O . SER B 1 85 ? 7.859 9.391 -13.148 1 87.62 85 SER B O 1
ATOM 3112 N N . PRO B 1 86 ? 8.32 9.367 -15.289 1 85.88 86 PRO B N 1
ATOM 3113 C CA . PRO B 1 86 ? 8.742 10.773 -15.242 1 85.88 86 PRO B CA 1
ATOM 3114 C C . PRO B 1 86 ? 7.566 11.734 -15.102 1 85.88 86 PRO B C 1
ATOM 3116 O O . PRO B 1 86 ? 7.762 12.922 -14.82 1 85.88 86 PRO B O 1
ATOM 3119 N N . ALA B 1 87 ? 6.387 11.242 -15.32 1 78.69 87 ALA B N 1
ATOM 3120 C CA . ALA B 1 87 ? 5.203 12.094 -15.32 1 78.69 87 ALA B CA 1
ATOM 3121 C C . ALA B 1 87 ? 4.66 12.289 -13.906 1 78.69 87 ALA B C 1
ATOM 3123 O O . ALA B 1 87 ? 3.863 13.195 -13.656 1 78.69 87 ALA B O 1
ATOM 3124 N N . ASN B 1 88 ? 5.102 11.438 -13.023 1 76.94 88 ASN B N 1
ATOM 3125 C CA . ASN B 1 88 ? 4.672 11.547 -11.633 1 76.94 88 ASN B CA 1
ATOM 3126 C C . ASN B 1 88 ? 5.551 12.523 -10.859 1 76.94 88 ASN B C 1
ATOM 3128 O O . ASN B 1 88 ? 6.773 12.367 -10.82 1 76.94 88 ASN B O 1
ATOM 3132 N N . PRO B 1 89 ? 4.906 13.539 -10.219 1 72.81 89 PRO B N 1
ATOM 3133 C CA . PRO B 1 89 ? 5.711 14.57 -9.562 1 72.81 89 PRO B CA 1
ATOM 3134 C C . PRO B 1 89 ? 6.566 14.008 -8.43 1 72.81 89 PRO B C 1
ATOM 3136 O O . PRO B 1 89 ? 7.633 14.555 -8.125 1 72.81 89 PRO B O 1
ATOM 3139 N N . PHE B 1 90 ? 6.172 12.969 -7.848 1 71.44 90 PHE B N 1
ATOM 3140 C CA . PHE B 1 90 ? 6.926 12.391 -6.738 1 71.44 90 PHE B CA 1
ATOM 3141 C C . PHE B 1 90 ? 8.109 11.578 -7.246 1 71.44 90 PHE B C 1
ATOM 3143 O O . PHE B 1 90 ? 9.211 11.656 -6.699 1 71.44 90 PHE B O 1
ATOM 3150 N N . THR B 1 91 ? 7.867 10.898 -8.359 1 77.56 91 THR B N 1
ATOM 3151 C CA . THR B 1 91 ? 8.914 10.008 -8.844 1 77.56 91 THR B CA 1
ATOM 3152 C C . THR B 1 91 ? 9.82 10.727 -9.844 1 77.56 91 THR B C 1
ATOM 3154 O O . THR B 1 91 ? 10.953 10.297 -10.07 1 77.56 91 THR B O 1
ATOM 3157 N N . ALA B 1 92 ? 9.352 11.828 -10.344 1 77.62 92 ALA B N 1
ATOM 3158 C CA . ALA B 1 92 ? 10.109 12.555 -11.367 1 77.62 92 ALA B CA 1
ATOM 3159 C C . ALA B 1 92 ? 11.508 12.898 -10.867 1 77.62 92 ALA B C 1
ATOM 3161 O O . ALA B 1 92 ? 12.477 12.844 -11.633 1 77.62 92 ALA B O 1
ATOM 3162 N N . ASN B 1 93 ? 11.594 13.172 -9.617 1 74.19 93 ASN B N 1
ATOM 3163 C CA . ASN B 1 93 ? 12.875 13.594 -9.047 1 74.19 93 ASN B CA 1
ATOM 3164 C C . ASN B 1 93 ? 13.852 12.422 -8.938 1 74.19 93 ASN B C 1
ATOM 3166 O O . ASN B 1 93 ? 15.055 12.625 -8.766 1 74.19 93 ASN B O 1
ATOM 3170 N N . TYR B 1 94 ? 13.312 11.234 -9.117 1 75.81 94 TYR B N 1
ATOM 3171 C CA . TYR B 1 94 ? 14.156 10.047 -9 1 75.81 94 TYR B CA 1
ATOM 3172 C C . TYR B 1 94 ? 14.516 9.508 -10.383 1 75.81 94 TYR B C 1
ATOM 3174 O O . TYR B 1 94 ? 15.312 8.57 -10.5 1 75.81 94 TYR B O 1
ATOM 3182 N N . VAL B 1 95 ? 13.961 10.102 -11.391 1 80.5 95 VAL B N 1
ATOM 3183 C CA . VAL B 1 95 ? 14.25 9.688 -12.758 1 80.5 95 VAL B CA 1
ATOM 3184 C C . VAL B 1 95 ? 15.438 10.477 -13.297 1 80.5 95 VAL B C 1
ATOM 3186 O O . VAL B 1 95 ? 15.477 11.703 -13.203 1 80.5 95 VAL B O 1
ATOM 3189 N N . PRO B 1 96 ? 16.391 9.789 -13.805 1 77.25 96 PRO B N 1
ATOM 3190 C CA . PRO B 1 96 ? 17.531 10.492 -14.375 1 77.25 96 PRO B CA 1
ATOM 3191 C C . PRO B 1 96 ? 17.141 11.477 -15.477 1 77.25 96 PRO B C 1
ATOM 3193 O O . PRO B 1 96 ? 16.109 11.289 -16.125 1 77.25 96 PRO B O 1
ATOM 3196 N N . LYS B 1 97 ? 18.047 12.469 -15.711 1 82.62 97 LYS B N 1
ATOM 3197 C CA . LYS B 1 97 ? 17.797 13.477 -16.75 1 82.62 97 LYS B CA 1
ATOM 3198 C C . LYS B 1 97 ? 17.75 12.836 -18.125 1 82.62 97 LYS B C 1
ATOM 3200 O O . LYS B 1 97 ? 17.078 13.352 -19.031 1 82.62 97 LYS B O 1
ATOM 3205 N N . GLY B 1 98 ? 18.406 11.695 -18.297 1 80.81 98 GLY B N 1
ATOM 3206 C CA . GLY B 1 98 ? 18.406 10.984 -19.562 1 80.81 98 GLY B CA 1
ATOM 3207 C C . GLY B 1 98 ? 17.125 10.211 -19.812 1 80.81 98 GLY B C 1
ATOM 3208 O O . GLY B 1 98 ? 16.906 9.68 -20.906 1 80.81 98 GLY B O 1
ATOM 3209 N N . GLY B 1 99 ? 16.297 10.227 -18.891 1 82.69 99 GLY B N 1
ATOM 3210 C CA . GLY B 1 99 ? 15.016 9.562 -19.031 1 82.69 99 GLY B CA 1
ATOM 3211 C C . GLY B 1 99 ? 15.055 8.102 -18.656 1 82.69 99 GLY B C 1
ATOM 3212 O O . GLY B 1 99 ? 16.062 7.613 -18.125 1 82.69 99 GLY B O 1
ATOM 3213 N N . MET B 1 100 ? 13.93 7.465 -18.828 1 83.5 100 MET B N 1
ATOM 3214 C CA . MET B 1 100 ? 13.789 6.09 -18.375 1 83.5 100 MET B CA 1
ATOM 3215 C C . MET B 1 100 ? 13.953 5.105 -19.516 1 83.5 100 MET B C 1
ATOM 3217 O O . MET B 1 100 ? 14.227 3.924 -19.297 1 83.5 100 MET B O 1
ATOM 3221 N N . TRP B 1 101 ? 13.93 5.562 -20.688 1 87.06 101 TRP B N 1
ATOM 3222 C CA . TRP B 1 101 ? 13.859 4.645 -21.828 1 87.06 101 TRP B CA 1
ATOM 3223 C C . TRP B 1 101 ? 15.211 3.986 -22.078 1 87.06 101 TRP B C 1
ATOM 3225 O O . TRP B 1 101 ? 15.281 2.797 -22.391 1 87.06 101 TRP B O 1
ATOM 3235 N N . ALA B 1 102 ? 16.297 4.715 -21.922 1 86.81 102 ALA B N 1
ATOM 3236 C CA . ALA B 1 102 ? 17.625 4.129 -22.125 1 86.81 102 ALA B CA 1
ATOM 3237 C C . ALA B 1 102 ? 17.859 2.969 -21.172 1 86.81 102 ALA B C 1
ATOM 3239 O O . ALA B 1 102 ? 18.25 1.875 -21.594 1 86.81 102 ALA B O 1
ATOM 3240 N N . PRO B 1 103 ? 17.578 3.188 -19.969 1 86.19 103 PRO B N 1
ATOM 3241 C CA . PRO B 1 103 ? 17.703 2.057 -19.047 1 86.19 103 PRO B CA 1
ATOM 3242 C C . PRO B 1 103 ? 16.797 0.888 -19.406 1 86.19 103 PRO B C 1
AT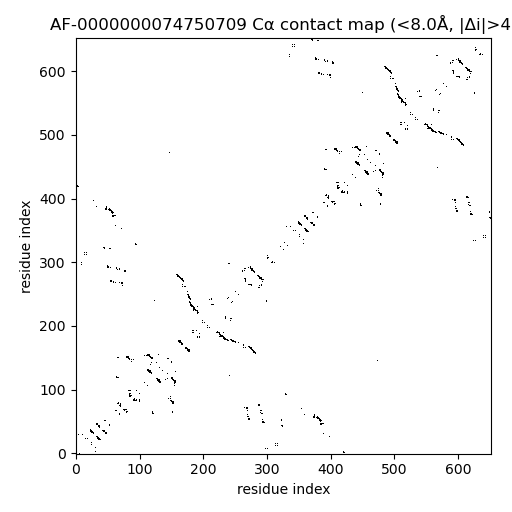OM 3244 O O . PRO B 1 103 ? 17.172 -0.274 -19.25 1 86.19 103 PRO B O 1
ATOM 3247 N N . VAL B 1 104 ? 15.633 1.13 -19.875 1 87.19 104 VAL B N 1
ATOM 3248 C CA . VAL B 1 104 ? 14.719 0.076 -20.297 1 87.19 104 VAL B CA 1
ATOM 3249 C C . VAL B 1 104 ? 15.328 -0.686 -21.484 1 87.19 104 VAL B C 1
ATOM 3251 O O . VAL B 1 104 ? 15.312 -1.919 -21.5 1 87.19 104 VAL B O 1
ATOM 3254 N N . GLN B 1 105 ? 15.875 0.094 -22.312 1 89.81 105 GLN B N 1
ATOM 3255 C CA . GLN B 1 105 ? 16.5 -0.516 -23.484 1 89.81 105 GLN B CA 1
ATOM 3256 C C . GLN B 1 105 ? 17.688 -1.39 -23.078 1 89.81 105 GLN B C 1
ATOM 3258 O O . GLN B 1 105 ? 17.875 -2.477 -23.625 1 89.81 105 GLN B O 1
ATOM 3263 N N . GLU B 1 106 ? 18.375 -0.904 -22.188 1 90.69 106 GLU B N 1
ATOM 3264 C CA . GLU B 1 106 ? 19.516 -1.668 -21.703 1 90.69 106 GLU B CA 1
ATOM 3265 C C . GLU B 1 106 ? 19.078 -3.016 -21.141 1 90.69 106 GLU B C 1
ATOM 3267 O O . GLU B 1 106 ? 19.703 -4.043 -21.422 1 90.69 106 GLU B O 1
ATOM 3272 N N . VAL B 1 107 ? 18.062 -3.01 -20.422 1 88.75 107 VAL B N 1
ATOM 3273 C CA . VAL B 1 107 ? 17.547 -4.227 -19.812 1 88.75 107 VAL B CA 1
ATOM 3274 C C . VAL B 1 107 ? 17.016 -5.176 -20.875 1 88.75 107 VAL B C 1
ATOM 3276 O O . VAL B 1 107 ? 17.312 -6.375 -20.859 1 88.75 107 VAL B O 1
ATOM 3279 N N . VAL B 1 108 ? 16.344 -4.648 -21.781 1 90.38 108 VAL B N 1
ATOM 3280 C CA . VAL B 1 108 ? 15.758 -5.457 -22.844 1 90.38 108 VAL B CA 1
ATOM 3281 C C . VAL B 1 108 ? 16.875 -6.043 -23.719 1 90.38 108 VAL B C 1
ATOM 3283 O O . VAL B 1 108 ? 16.828 -7.219 -24.094 1 90.38 108 VAL B O 1
ATOM 3286 N N . ASN B 1 109 ? 17.844 -5.23 -23.938 1 90.81 109 ASN B N 1
ATOM 3287 C CA . ASN B 1 109 ? 18.953 -5.688 -24.75 1 90.81 109 ASN B CA 1
ATOM 3288 C C . ASN B 1 109 ? 19.766 -6.77 -24.047 1 90.81 109 ASN B C 1
ATOM 3290 O O . ASN B 1 109 ? 20.266 -7.695 -24.688 1 90.81 109 ASN B O 1
ATOM 3294 N N . LYS B 1 110 ? 19.875 -6.605 -22.844 1 91.56 110 LYS B N 1
ATOM 3295 C CA . LYS B 1 110 ? 20.625 -7.574 -22.047 1 91.56 110 LYS B CA 1
ATOM 3296 C C . LYS B 1 110 ? 19.922 -8.93 -22.047 1 91.56 110 LYS B C 1
ATOM 3298 O O . LYS B 1 110 ? 20.578 -9.969 -22.141 1 91.56 110 LYS B O 1
ATOM 3303 N N . HIS B 1 111 ? 18.656 -9 -21.953 1 90.81 111 HIS B N 1
ATOM 3304 C CA . HIS B 1 111 ? 17.906 -10.242 -21.781 1 90.81 111 HIS B CA 1
ATOM 3305 C C . HIS B 1 111 ? 17.344 -10.742 -23.094 1 90.81 111 HIS B C 1
ATOM 3307 O O . HIS B 1 111 ? 17.109 -11.938 -23.266 1 90.81 111 HIS B O 1
ATOM 3313 N N . GLY B 1 112 ? 17.062 -9.805 -24 1 93.31 112 GLY B N 1
ATOM 3314 C CA . GLY B 1 112 ? 16.391 -10.156 -25.234 1 93.31 112 GLY B CA 1
ATOM 3315 C C . GLY B 1 112 ? 14.898 -10.367 -25.062 1 93.31 112 GLY B C 1
ATOM 3316 O O . GLY B 1 112 ? 14.414 -10.484 -23.938 1 93.31 112 GLY B O 1
ATOM 3317 N N . PHE B 1 113 ? 14.219 -10.43 -26.172 1 93.94 113 PHE B N 1
ATOM 3318 C CA . PHE B 1 113 ? 12.789 -10.727 -26.156 1 93.94 113 PHE B CA 1
ATOM 3319 C C . PHE B 1 113 ? 12.547 -12.227 -26.062 1 93.94 113 PHE B C 1
ATOM 3321 O O . PHE B 1 113 ? 13.359 -13.023 -26.547 1 93.94 113 PHE B O 1
ATOM 3328 N N . PRO B 1 114 ? 11.484 -12.703 -25.5 1 94.25 114 PRO B N 1
ATOM 3329 C CA . PRO B 1 114 ? 10.414 -11.891 -24.906 1 94.25 114 PRO B CA 1
ATOM 3330 C C . PRO B 1 114 ? 10.766 -11.398 -23.5 1 94.25 114 PRO B C 1
ATOM 3332 O O . PRO B 1 114 ? 11.594 -12 -22.812 1 94.25 114 PRO B O 1
ATOM 3335 N N . ILE B 1 115 ? 10.172 -10.273 -23.109 1 95.25 115 ILE B N 1
ATOM 3336 C CA . ILE B 1 115 ? 10.266 -9.734 -21.75 1 95.25 115 ILE B CA 1
ATOM 3337 C C . ILE B 1 115 ? 8.867 -9.594 -21.156 1 95.25 115 ILE B C 1
ATOM 3339 O O . ILE B 1 115 ? 7.867 -9.656 -21.875 1 95.25 115 ILE B O 1
ATOM 3343 N N . VAL B 1 116 ? 8.836 -9.477 -19.891 1 94.88 116 VAL B N 1
ATOM 3344 C CA . VAL B 1 116 ? 7.582 -9.227 -19.188 1 94.88 116 VAL B CA 1
ATOM 3345 C C . VAL B 1 116 ? 7.59 -7.816 -18.594 1 94.88 116 VAL B C 1
ATOM 3347 O O . VAL B 1 116 ? 8.547 -7.43 -17.922 1 94.88 116 VAL B O 1
ATOM 3350 N N . VAL B 1 117 ? 6.605 -7.027 -18.906 1 94.94 117 VAL B N 1
ATOM 3351 C CA . VAL B 1 117 ? 6.395 -5.699 -18.359 1 94.94 117 VAL B CA 1
ATOM 3352 C C . VAL B 1 117 ? 5.176 -5.715 -17.438 1 94.94 117 VAL B C 1
ATOM 3354 O O . VAL B 1 117 ? 4.102 -6.18 -17.828 1 94.94 117 VAL B O 1
ATOM 3357 N N . LYS B 1 118 ? 5.355 -5.27 -16.234 1 93.75 118 LYS B N 1
ATOM 3358 C CA . LYS B 1 118 ? 4.258 -5.355 -15.273 1 93.75 118 LYS B CA 1
ATOM 3359 C C . LYS B 1 118 ? 4.297 -4.191 -14.289 1 93.75 118 LYS B C 1
ATOM 3361 O O . LYS B 1 118 ? 5.352 -3.592 -14.07 1 93.75 118 LYS B O 1
ATOM 3366 N N . PRO B 1 119 ? 3.146 -3.805 -13.766 1 92.12 119 PRO B N 1
ATOM 3367 C CA . PRO B 1 119 ? 3.158 -2.791 -12.703 1 92.12 119 PRO B CA 1
ATOM 3368 C C . PRO B 1 119 ? 3.982 -3.211 -11.492 1 92.12 119 PRO B C 1
ATOM 3370 O O . PRO B 1 119 ? 4.16 -4.406 -11.242 1 92.12 119 PRO B O 1
ATOM 3373 N N . LEU B 1 120 ? 4.477 -2.18 -10.789 1 88.31 120 LEU B N 1
ATOM 3374 C CA . LEU B 1 120 ? 5.258 -2.477 -9.594 1 88.31 120 LEU B CA 1
ATOM 3375 C C . LEU B 1 120 ? 4.402 -3.182 -8.547 1 88.31 120 LEU B C 1
ATOM 3377 O O . LEU B 1 120 ? 4.859 -4.125 -7.895 1 88.31 120 LEU B O 1
ATOM 3381 N N . LYS B 1 121 ? 3.213 -2.555 -8.516 1 85.06 121 LYS B N 1
ATOM 3382 C CA . LYS B 1 121 ? 2.227 -3.117 -7.602 1 85.06 121 LYS B CA 1
ATOM 3383 C C . LYS B 1 121 ? 1.046 -3.713 -8.359 1 85.06 121 LYS B C 1
ATOM 3385 O O . LYS B 1 121 ? 0.694 -3.238 -9.445 1 85.06 121 LYS B O 1
ATOM 3390 N N . GLY B 1 122 ? 0.555 -4.832 -7.988 1 78.81 122 GLY B N 1
ATOM 3391 C CA . GLY B 1 122 ? -0.604 -5.414 -8.648 1 78.81 122 GLY B CA 1
ATOM 3392 C C . GLY B 1 122 ? -0.897 -6.832 -8.195 1 78.81 122 GLY B C 1
ATOM 3393 O O . GLY B 1 122 ? -0.051 -7.477 -7.57 1 78.81 122 GLY B O 1
ATOM 3394 N N . THR B 1 123 ? -2.137 -7.141 -8.516 1 72.19 123 THR B N 1
ATOM 3395 C CA . THR B 1 123 ? -2.617 -8.461 -8.133 1 72.19 123 THR B CA 1
ATOM 3396 C C . THR B 1 123 ? -3.314 -9.148 -9.305 1 72.19 123 THR B C 1
ATOM 3398 O O . THR B 1 123 ? -3.801 -8.477 -10.219 1 72.19 123 THR B O 1
ATOM 3401 N N . GLY B 1 124 ? -3.223 -10.438 -9.359 1 74.5 124 GLY B N 1
ATOM 3402 C CA . GLY B 1 124 ? -4.031 -11.211 -10.281 1 74.5 124 GLY B CA 1
ATOM 3403 C C . GLY B 1 124 ? -3.523 -11.164 -11.711 1 74.5 124 GLY B C 1
ATOM 3404 O O . GLY B 1 124 ? -4.254 -11.484 -12.648 1 74.5 124 GLY B O 1
ATOM 3405 N N . GLY B 1 125 ? -2.385 -10.547 -11.93 1 78.56 125 GLY B N 1
ATOM 3406 C CA . GLY B 1 125 ? -1.816 -10.5 -13.266 1 78.56 125 GLY B CA 1
ATOM 3407 C C . GLY B 1 125 ? -2.359 -9.359 -14.102 1 78.56 125 GLY B C 1
ATOM 3408 O O . GLY B 1 125 ? -2.084 -9.281 -15.305 1 78.56 125 GLY B O 1
ATOM 3409 N N . LEU B 1 126 ? -3.09 -8.508 -13.469 1 77.44 126 LEU B N 1
ATOM 3410 C CA . LEU B 1 126 ? -3.631 -7.359 -14.18 1 77.44 126 LEU B CA 1
ATOM 3411 C C . LEU B 1 126 ? -2.51 -6.48 -14.727 1 77.44 126 LEU B C 1
ATOM 3413 O O . LEU B 1 126 ? -1.562 -6.16 -14.008 1 77.44 126 LEU B O 1
ATOM 3417 N N . ASP B 1 127 ? -2.521 -6.191 -15.992 1 87.19 127 ASP B N 1
ATOM 3418 C CA . ASP B 1 127 ? -1.624 -5.301 -16.719 1 87.19 127 ASP B CA 1
ATOM 3419 C C . ASP B 1 127 ? -0.232 -5.914 -16.859 1 87.19 127 ASP B C 1
ATOM 3421 O O . ASP B 1 127 ? 0.753 -5.195 -17.031 1 87.19 127 ASP B O 1
ATOM 3425 N N . VAL B 1 128 ? -0.207 -7.203 -16.609 1 90.12 128 VAL B N 1
ATOM 3426 C CA . VAL B 1 128 ? 1.031 -7.91 -16.922 1 90.12 128 VAL B CA 1
ATOM 3427 C C . VAL B 1 128 ? 1.075 -8.258 -18.406 1 90.12 128 VAL B C 1
ATOM 3429 O O . VAL B 1 128 ? 0.165 -8.906 -18.922 1 90.12 128 VAL B O 1
ATOM 3432 N N . THR B 1 129 ? 2.168 -7.863 -19.062 1 91.81 129 THR B N 1
ATOM 3433 C CA . THR B 1 129 ? 2.258 -8.039 -20.516 1 91.81 129 THR B CA 1
ATOM 3434 C C . THR B 1 129 ? 3.533 -8.781 -20.891 1 91.81 129 THR B C 1
ATOM 3436 O O . THR B 1 129 ? 4.625 -8.414 -20.453 1 91.81 129 THR B O 1
ATOM 3439 N N . LYS B 1 130 ? 3.344 -9.852 -21.625 1 92.88 130 LYS B N 1
ATOM 3440 C CA . LYS B 1 130 ? 4.473 -10.469 -22.328 1 92.88 130 LYS B CA 1
ATOM 3441 C C . LYS B 1 130 ? 4.758 -9.766 -23.641 1 92.88 130 LYS B C 1
ATOM 3443 O O . LYS B 1 130 ? 3.998 -9.906 -24.609 1 92.88 130 LYS B O 1
ATOM 3448 N N . ALA B 1 131 ? 5.859 -9.016 -23.672 1 94.25 131 ALA B N 1
ATOM 3449 C CA . ALA B 1 131 ? 6.23 -8.281 -24.891 1 94.25 131 ALA B CA 1
ATOM 3450 C C . ALA B 1 131 ? 7.234 -9.07 -25.719 1 94.25 131 ALA B C 1
ATOM 3452 O O . ALA B 1 131 ? 8.273 -9.5 -25.203 1 94.25 131 ALA B O 1
ATOM 3453 N N . THR B 1 132 ? 6.922 -9.227 -27 1 93.19 132 THR B N 1
ATOM 3454 C CA . THR B 1 132 ? 7.789 -10.008 -27.875 1 93.19 132 THR B CA 1
ATOM 3455 C C . THR B 1 132 ? 8.578 -9.094 -28.812 1 93.19 132 THR B C 1
ATOM 3457 O O . THR B 1 132 ? 9.445 -9.562 -29.562 1 93.19 132 THR B O 1
ATOM 3460 N N . CYS B 1 133 ? 8.273 -7.832 -28.797 1 94 133 CYS B N 1
ATOM 3461 C CA 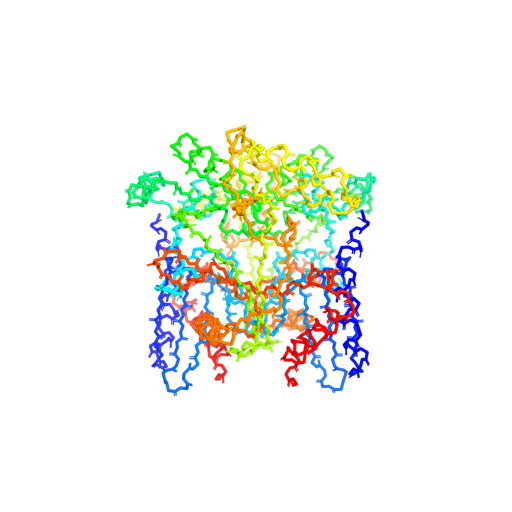. CYS B 1 133 ? 8.969 -6.836 -29.609 1 94 133 CYS B CA 1
ATOM 3462 C C . CYS B 1 133 ? 8.883 -5.457 -28.969 1 94 133 CYS B C 1
ATOM 3464 O O . CYS B 1 133 ? 8.203 -5.277 -27.953 1 94 133 CYS B O 1
ATOM 3466 N N . TRP B 1 134 ? 9.531 -4.5 -29.594 1 94.12 134 TRP B N 1
ATOM 3467 C CA . TRP B 1 134 ? 9.609 -3.158 -29.016 1 94.12 134 TRP B CA 1
ATOM 3468 C C . TRP B 1 134 ? 8.242 -2.48 -29.031 1 94.12 134 TRP B C 1
ATOM 3470 O O . TRP B 1 134 ? 7.891 -1.762 -28.094 1 94.12 134 TRP B O 1
ATOM 3480 N N . ARG B 1 135 ? 7.477 -2.637 -30.062 1 93.88 135 ARG B N 1
ATOM 3481 C CA . ARG B 1 135 ? 6.145 -2.041 -30.141 1 93.88 135 ARG B CA 1
ATOM 3482 C C . ARG B 1 135 ? 5.293 -2.459 -28.953 1 93.88 135 ARG B C 1
ATOM 3484 O O . ARG B 1 135 ? 4.629 -1.624 -28.328 1 93.88 135 ARG B O 1
ATOM 3491 N N . GLU B 1 136 ? 5.332 -3.738 -28.641 1 93.44 136 GLU B N 1
ATOM 3492 C CA . GLU B 1 136 ? 4.57 -4.273 -27.516 1 93.44 136 GLU B CA 1
ATOM 3493 C C . GLU B 1 136 ? 5.109 -3.752 -26.188 1 93.44 136 GLU B C 1
ATOM 3495 O O . GLU B 1 136 ? 4.336 -3.404 -25.297 1 93.44 136 GLU B O 1
ATOM 3500 N N . ALA B 1 137 ? 6.438 -3.674 -26.094 1 94.31 137 ALA B N 1
ATOM 3501 C CA . ALA B 1 137 ? 7.07 -3.172 -24.875 1 94.31 137 ALA B CA 1
ATOM 3502 C C . ALA B 1 137 ? 6.699 -1.712 -24.625 1 94.31 137 ALA B C 1
ATOM 3504 O O . ALA B 1 137 ? 6.32 -1.342 -23.516 1 94.31 137 ALA B O 1
ATOM 3505 N N . GLU B 1 138 ? 6.766 -0.933 -25.688 1 93.5 138 GLU B N 1
ATOM 3506 C CA . GLU B 1 138 ? 6.445 0.487 -25.562 1 93.5 138 GLU B CA 1
ATOM 3507 C C . GLU B 1 138 ? 4.977 0.694 -25.203 1 93.5 138 GLU B C 1
ATOM 3509 O O . GLU B 1 138 ? 4.648 1.561 -24.391 1 93.5 138 GLU B O 1
ATOM 3514 N N . ALA B 1 139 ? 4.152 -0.072 -25.781 1 93.44 139 ALA B N 1
ATOM 3515 C CA . ALA B 1 139 ? 2.725 0.014 -25.484 1 93.44 139 ALA B CA 1
ATOM 3516 C C . ALA B 1 139 ? 2.449 -0.331 -24.031 1 93.44 139 ALA B C 1
ATOM 3518 O O . ALA B 1 139 ? 1.663 0.346 -23.359 1 93.44 139 ALA B O 1
ATOM 3519 N N . ALA B 1 140 ? 3.078 -1.354 -23.562 1 94.19 140 ALA B N 1
ATOM 3520 C CA . ALA B 1 140 ? 2.908 -1.781 -22.188 1 94.19 140 ALA B CA 1
ATOM 3521 C C . ALA B 1 140 ? 3.387 -0.703 -21.219 1 94.19 140 ALA B C 1
ATOM 3523 O O . ALA B 1 140 ? 2.705 -0.393 -20.234 1 94.19 140 ALA B O 1
ATOM 3524 N N . VAL B 1 141 ? 4.52 -0.135 -21.516 1 93.25 141 VAL B N 1
ATOM 3525 C CA . VAL B 1 141 ? 5.086 0.91 -20.672 1 93.25 141 VAL B CA 1
ATOM 3526 C C . VAL B 1 141 ? 4.137 2.102 -20.609 1 93.25 141 VAL B C 1
ATOM 3528 O O . VAL B 1 141 ? 3.828 2.605 -19.531 1 93.25 141 VAL B O 1
ATOM 3531 N N . GLN B 1 142 ? 3.646 2.494 -21.766 1 90.94 142 GLN B N 1
ATOM 3532 C CA . GLN B 1 142 ? 2.73 3.627 -21.828 1 90.94 142 GLN B CA 1
ATOM 3533 C C . GLN B 1 142 ? 1.452 3.346 -21.047 1 90.94 142 GLN B C 1
ATOM 3535 O O . GLN B 1 142 ? 0.97 4.207 -20.312 1 90.94 142 GLN B O 1
ATOM 3540 N N . HIS B 1 143 ? 0.999 2.186 -21.234 1 91 143 HIS B N 1
ATOM 3541 C CA . HIS B 1 143 ? -0.231 1.797 -20.562 1 91 143 HIS B CA 1
ATOM 3542 C C . HIS B 1 143 ? -0.053 1.812 -19.047 1 91 143 HIS B C 1
ATOM 3544 O O . HIS B 1 143 ? -0.864 2.398 -18.328 1 91 143 HIS B O 1
ATOM 3550 N N . ILE B 1 144 ? 0.973 1.243 -18.562 1 91.56 144 ILE B N 1
ATOM 3551 C CA . ILE B 1 144 ? 1.206 1.142 -17.125 1 91.56 144 ILE B CA 1
ATOM 3552 C C . ILE B 1 144 ? 1.477 2.529 -16.547 1 91.56 144 ILE B C 1
ATOM 3554 O O . ILE B 1 144 ? 0.913 2.898 -15.523 1 91.56 144 ILE B O 1
ATOM 3558 N N . PHE B 1 145 ? 2.236 3.352 -17.234 1 88.75 145 PHE B N 1
ATOM 3559 C CA . PHE B 1 145 ? 2.605 4.668 -16.719 1 88.75 145 PHE B CA 1
ATOM 3560 C C . PHE B 1 145 ? 1.416 5.621 -16.781 1 88.75 145 PHE B C 1
ATOM 3562 O O . PHE B 1 145 ? 1.435 6.68 -16.141 1 88.75 145 PHE B O 1
ATOM 3569 N N . SER B 1 146 ? 0.407 5.246 -17.5 1 85.12 146 SER B N 1
ATOM 3570 C CA . SER B 1 146 ? -0.794 6.074 -17.5 1 85.12 146 SER B CA 1
ATOM 3571 C C . SER B 1 146 ? -1.544 5.977 -16.188 1 85.12 146 SER B C 1
ATOM 3573 O O . SER B 1 146 ? -2.367 6.84 -15.867 1 85.12 146 SER B O 1
ATOM 3575 N N . ARG B 1 147 ? -1.159 4.988 -15.398 1 82.31 147 ARG B N 1
ATOM 3576 C CA . ARG B 1 147 ? -1.962 4.777 -14.203 1 82.31 147 ARG B CA 1
ATOM 3577 C C . ARG B 1 147 ? -1.074 4.562 -12.977 1 82.31 147 ARG B C 1
ATOM 3579 O O . ARG B 1 147 ? -1.521 4.738 -11.844 1 82.31 147 ARG B O 1
ATOM 3586 N N . GLU B 1 148 ? 0.142 4.16 -13.297 1 86.62 148 GLU B N 1
ATOM 3587 C CA . GLU B 1 148 ? 1.028 3.775 -12.203 1 86.62 148 GLU B CA 1
ATOM 3588 C C . GLU B 1 148 ? 2.275 4.656 -12.172 1 86.62 148 GLU B C 1
ATOM 3590 O O . GLU B 1 148 ? 2.713 5.164 -13.203 1 86.62 148 GLU B O 1
ATOM 3595 N N . TYR B 1 149 ? 2.873 4.754 -11.008 1 85.75 149 TYR B N 1
ATOM 3596 C CA . TYR B 1 149 ? 4.066 5.578 -10.867 1 85.75 149 TYR B CA 1
ATOM 3597 C C . TYR B 1 149 ? 5.32 4.793 -11.25 1 85.75 149 TYR B C 1
ATOM 3599 O O . TYR B 1 149 ? 6.395 5.375 -11.422 1 85.75 149 TYR B O 1
ATOM 3607 N N . GLY B 1 150 ? 5.18 3.537 -11.352 1 89.81 150 GLY B N 1
ATOM 3608 C CA . GLY B 1 150 ? 6.328 2.707 -11.68 1 89.81 150 GLY B CA 1
ATOM 3609 C C . GLY B 1 150 ? 5.945 1.394 -12.336 1 89.81 150 GLY B C 1
ATOM 3610 O O . GLY B 1 150 ? 4.773 1.004 -12.32 1 89.81 150 GLY B O 1
ATOM 3611 N N . LEU B 1 151 ? 6.984 0.771 -12.961 1 92.88 151 LEU B N 1
ATOM 3612 C CA . LEU B 1 151 ? 6.816 -0.538 -13.578 1 92.88 151 LEU B CA 1
ATOM 3613 C C . LEU B 1 151 ? 8.062 -1.394 -13.391 1 92.88 151 LEU B C 1
ATOM 3615 O O . LEU B 1 151 ? 9.109 -0.89 -12.977 1 92.88 151 LEU B O 1
ATOM 3619 N N . ALA B 1 152 ? 7.887 -2.656 -13.586 1 93.06 152 ALA B N 1
ATOM 3620 C CA . ALA B 1 152 ? 8.992 -3.611 -13.531 1 93.06 152 ALA B CA 1
ATOM 3621 C C . ALA B 1 152 ? 9.141 -4.352 -14.852 1 93.06 152 ALA B C 1
ATOM 3623 O O . ALA B 1 152 ? 8.148 -4.688 -15.5 1 93.06 152 ALA B O 1
ATOM 3624 N N . VAL B 1 153 ? 10.375 -4.566 -15.234 1 93.81 153 VAL B N 1
ATOM 3625 C CA . VAL B 1 153 ? 10.703 -5.363 -16.406 1 93.81 153 VAL B CA 1
ATOM 3626 C C . VAL B 1 153 ? 11.555 -6.562 -16 1 93.81 153 VAL B C 1
ATOM 3628 O O . VAL B 1 153 ? 12.477 -6.426 -15.188 1 93.81 153 VAL B O 1
ATOM 3631 N N . CYS B 1 154 ? 11.164 -7.699 -16.469 1 92.5 154 CYS B N 1
ATOM 3632 C CA . CYS B 1 154 ? 11.969 -8.898 -16.25 1 92.5 154 CYS B CA 1
ATOM 3633 C C . CYS B 1 154 ? 11.953 -9.789 -17.484 1 92.5 154 CYS B C 1
ATOM 3635 O O . CYS B 1 154 ? 11.102 -9.633 -18.375 1 92.5 154 CYS B O 1
ATOM 3637 N N . PRO B 1 155 ? 12.984 -10.633 -17.641 1 92.12 155 PRO B N 1
ATOM 3638 C CA . PRO B 1 155 ? 12.93 -11.586 -18.75 1 92.12 155 PRO B CA 1
ATOM 3639 C C . PRO B 1 155 ? 11.781 -12.586 -18.625 1 92.12 155 PRO B C 1
ATOM 3641 O O . PRO B 1 155 ? 11.406 -12.953 -17.5 1 92.12 155 PRO B O 1
ATOM 3644 N N . TYR B 1 156 ? 11.234 -12.906 -19.75 1 91.75 156 TYR B N 1
ATOM 3645 C CA . TYR B 1 156 ? 10.312 -14.031 -19.734 1 91.75 156 TYR B CA 1
ATOM 3646 C C . TYR B 1 156 ? 11.047 -15.336 -19.422 1 91.75 156 TYR B C 1
ATOM 3648 O O . TYR B 1 156 ? 12.102 -15.602 -20.016 1 91.75 156 TYR B O 1
ATOM 3656 N N . LYS B 1 157 ? 10.555 -16.109 -18.484 1 89.81 157 LYS B N 1
ATOM 3657 C CA . LYS B 1 157 ? 11.141 -17.391 -18.125 1 89.81 157 LYS B CA 1
ATOM 3658 C C . LYS B 1 157 ? 10.25 -18.547 -18.562 1 89.81 157 LYS B C 1
ATOM 3660 O O . LYS B 1 157 ? 9.023 -18.484 -18.422 1 89.81 157 LYS B O 1
ATOM 3665 N N . PRO B 1 158 ? 10.844 -19.531 -19.203 1 88.94 158 PRO B N 1
ATOM 3666 C CA . PRO B 1 158 ? 10.078 -20.75 -19.516 1 88.94 158 PRO B CA 1
ATOM 3667 C C . PRO B 1 158 ? 9.719 -21.562 -18.266 1 88.94 158 PRO B C 1
ATOM 3669 O O . PRO B 1 158 ? 10.414 -22.516 -17.938 1 88.94 158 PRO B O 1
ATOM 3672 N N . VAL B 1 159 ? 8.664 -21.297 -17.703 1 90.31 159 VAL B N 1
ATOM 3673 C CA . VAL B 1 159 ? 8.242 -21.875 -16.438 1 90.31 159 VAL B CA 1
ATOM 3674 C C . VAL B 1 159 ? 7.672 -23.266 -16.672 1 90.31 159 VAL B C 1
ATOM 3676 O O . VAL B 1 159 ? 6.758 -23.438 -17.484 1 90.31 159 VAL B O 1
ATOM 3679 N N . VAL B 1 160 ? 8.242 -24.219 -15.992 1 88.44 160 VAL B N 1
ATOM 3680 C CA . VAL B 1 160 ? 7.738 -25.578 -16.016 1 88.44 160 VAL B CA 1
ATOM 3681 C C . VAL B 1 160 ? 6.543 -25.703 -15.07 1 88.44 160 VAL B C 1
ATOM 3683 O O . VAL B 1 160 ? 5.457 -26.125 -15.484 1 88.44 160 VAL B O 1
ATOM 3686 N N . ASP B 1 161 ? 6.73 -25.344 -13.844 1 92.5 161 ASP B N 1
ATOM 3687 C CA . ASP B 1 161 ? 5.68 -25.375 -12.828 1 92.5 161 ASP B CA 1
ATOM 3688 C C . ASP B 1 161 ? 5.781 -24.172 -11.883 1 92.5 161 ASP B C 1
ATOM 3690 O O . ASP B 1 161 ? 6.852 -23.578 -11.742 1 92.5 161 ASP B O 1
ATOM 3694 N N . GLU B 1 162 ? 4.695 -23.828 -11.344 1 95.44 162 GLU B N 1
ATOM 3695 C CA . GLU B 1 162 ? 4.637 -22.828 -10.289 1 95.44 162 GLU B CA 1
ATOM 3696 C C . GLU B 1 162 ? 4.031 -23.406 -9.008 1 95.44 162 GLU B C 1
ATOM 3698 O O . GLU B 1 162 ? 3.072 -24.172 -9.062 1 95.44 162 GLU B O 1
ATOM 3703 N N . TYR B 1 163 ? 4.648 -23.125 -7.961 1 97.56 163 TYR B N 1
ATOM 3704 C CA . TYR B 1 163 ? 4.215 -23.578 -6.645 1 97.56 163 TYR B CA 1
ATOM 3705 C C . TYR B 1 163 ? 3.951 -22.391 -5.719 1 97.56 163 TYR B C 1
ATOM 3707 O O . TYR B 1 163 ? 4.578 -21.344 -5.852 1 97.56 163 TYR B O 1
ATOM 3715 N N . ARG B 1 164 ? 3.031 -22.594 -4.855 1 97.75 164 ARG B N 1
ATOM 3716 C CA . ARG B 1 164 ? 2.836 -21.641 -3.758 1 97.75 164 ARG B CA 1
ATOM 3717 C C . ARG B 1 164 ? 3.121 -22.312 -2.414 1 97.75 164 ARG B C 1
ATOM 3719 O O . ARG B 1 164 ? 2.621 -23.406 -2.135 1 97.75 164 ARG B O 1
ATOM 3726 N N . CYS B 1 165 ? 3.947 -21.688 -1.65 1 98.38 165 CYS B N 1
ATOM 3727 C CA . CYS B 1 165 ? 4.258 -22.094 -0.286 1 98.38 165 CYS B CA 1
ATOM 3728 C C . CYS B 1 165 ? 3.73 -21.078 0.722 1 98.38 165 CYS B C 1
ATOM 3730 O O . CYS B 1 165 ? 4.121 -19.922 0.695 1 98.38 165 CYS B O 1
ATOM 3732 N N . ILE B 1 166 ? 2.85 -21.5 1.587 1 98.56 166 ILE B N 1
ATOM 3733 C CA . ILE B 1 166 ? 2.387 -20.625 2.662 1 98.56 166 ILE B CA 1
ATOM 3734 C C . ILE B 1 166 ? 3.275 -20.797 3.891 1 98.56 166 ILE B C 1
ATOM 3736 O O . ILE B 1 166 ? 3.467 -21.922 4.367 1 98.56 166 ILE B O 1
ATOM 3740 N N . CYS B 1 167 ? 3.812 -19.703 4.324 1 98.19 167 CYS B N 1
ATOM 3741 C CA . CYS B 1 167 ? 4.789 -19.719 5.406 1 98.19 167 CYS B CA 1
ATOM 3742 C C . CYS B 1 167 ? 4.238 -19.047 6.656 1 98.19 167 CYS B C 1
ATOM 3744 O O . CYS B 1 167 ? 3.506 -18.062 6.562 1 98.19 167 CYS B O 1
ATOM 3746 N N . LEU B 1 168 ? 4.566 -19.562 7.777 1 97.81 168 LEU B N 1
ATOM 3747 C CA . LEU B 1 168 ? 4.391 -18.953 9.094 1 97.81 168 LEU B CA 1
ATOM 3748 C C . LEU B 1 168 ? 5.68 -19.031 9.906 1 97.81 168 LEU B C 1
ATOM 3750 O O . LEU B 1 168 ? 6.238 -20.109 10.086 1 97.81 168 LEU B O 1
ATOM 3754 N N . GLU B 1 169 ? 6.195 -17.875 10.336 1 95.56 169 GLU B N 1
ATOM 3755 C CA . GLU B 1 169 ? 7.449 -17.812 11.086 1 95.56 169 GLU B CA 1
ATOM 3756 C C . GLU B 1 169 ? 8.57 -18.531 10.352 1 95.56 169 GLU B C 1
ATOM 3758 O O . GLU B 1 169 ? 9.289 -19.344 10.938 1 95.56 169 GLU B O 1
ATOM 3763 N N . HIS B 1 170 ? 8.586 -18.406 9.109 1 94.75 170 HIS B N 1
ATOM 3764 C CA . HIS B 1 170 ? 9.648 -18.828 8.203 1 94.75 170 HIS B CA 1
ATOM 3765 C C . HIS B 1 170 ? 9.617 -20.344 7.992 1 94.75 170 HIS B C 1
ATOM 3767 O O . HIS B 1 170 ? 10.578 -20.922 7.473 1 94.75 170 HIS B O 1
ATOM 3773 N N . GLU B 1 171 ? 8.508 -20.938 8.398 1 97.62 171 GLU B N 1
ATOM 3774 C CA . GLU B 1 171 ? 8.305 -22.359 8.133 1 97.62 171 GLU B CA 1
ATOM 3775 C C . GLU B 1 171 ? 7.133 -22.578 7.188 1 97.62 171 GLU B C 1
ATOM 3777 O O . GLU B 1 171 ? 6.074 -21.969 7.344 1 97.62 171 GLU B O 1
ATOM 3782 N N . VAL B 1 172 ? 7.367 -23.469 6.238 1 98.38 172 VAL B N 1
ATOM 3783 C CA . VAL B 1 172 ? 6.32 -23.75 5.262 1 98.38 172 VAL B CA 1
ATOM 3784 C C . VAL B 1 172 ? 5.234 -24.609 5.902 1 98.38 172 VAL B C 1
ATOM 3786 O O . VAL B 1 172 ? 5.527 -25.656 6.488 1 98.38 172 VAL B O 1
ATOM 3789 N N . GLN B 1 173 ? 4.055 -24.156 5.809 1 98.25 173 GLN B N 1
ATOM 3790 C CA . GLN B 1 173 ? 2.912 -24.844 6.402 1 98.25 173 GLN B CA 1
ATOM 3791 C C . GLN B 1 173 ? 2.113 -25.594 5.34 1 98.25 173 GLN B C 1
ATOM 3793 O O . GLN B 1 173 ? 1.421 -26.562 5.652 1 98.25 173 GLN B O 1
ATOM 3798 N N . LEU B 1 174 ? 2.121 -25.156 4.184 1 98.06 174 LEU B N 1
ATOM 3799 C CA . LEU B 1 174 ? 1.374 -25.734 3.068 1 98.06 174 LEU B CA 1
ATOM 3800 C C . LEU B 1 174 ? 2.07 -25.438 1.742 1 98.06 174 LEU B C 1
ATOM 3802 O O . LEU B 1 174 ? 2.562 -24.328 1.525 1 98.06 174 LEU B O 1
ATOM 3806 N N . THR B 1 175 ? 2.223 -26.438 0.946 1 98.31 175 THR B N 1
ATOM 3807 C CA . THR B 1 175 ? 2.732 -26.297 -0.413 1 98.31 175 THR B CA 1
ATOM 3808 C C . THR B 1 175 ? 1.772 -26.922 -1.419 1 98.31 175 THR B C 1
ATOM 3810 O O . THR B 1 175 ? 1.245 -28.016 -1.186 1 98.31 175 THR B O 1
ATOM 3813 N N . TYR B 1 176 ? 1.486 -26.219 -2.438 1 97.81 176 TYR B N 1
ATOM 3814 C CA . TYR B 1 176 ? 0.721 -26.828 -3.52 1 97.81 176 TYR B CA 1
ATOM 3815 C C . TYR B 1 176 ? 1.2 -26.312 -4.875 1 97.81 176 TYR B C 1
ATOM 3817 O O . TYR B 1 176 ? 1.816 -25.25 -4.969 1 97.81 176 TYR B O 1
ATOM 3825 N N . ARG B 1 177 ? 0.977 -27.094 -5.852 1 97.25 177 ARG B N 1
ATOM 3826 C CA . ARG B 1 177 ? 1.279 -26.766 -7.242 1 97.25 177 ARG B CA 1
ATOM 3827 C C . ARG B 1 177 ? 0.087 -26.094 -7.914 1 97.25 177 ARG B C 1
ATOM 3829 O O . ARG B 1 177 ? -1.06 -26.5 -7.703 1 97.25 177 ARG B O 1
ATOM 3836 N N . LYS B 1 178 ? 0.361 -25 -8.68 1 94.75 178 LYS B N 1
ATOM 3837 C CA . LYS B 1 178 ? -0.65 -24.375 -9.523 1 94.75 178 LYS B CA 1
ATOM 3838 C C . LYS B 1 178 ? -0.623 -24.953 -10.938 1 94.75 178 LYS B C 1
ATOM 3840 O O . LYS B 1 178 ? 0.301 -24.672 -11.711 1 94.75 178 LYS B O 1
ATOM 3845 N N . VAL B 1 179 ? -1.661 -25.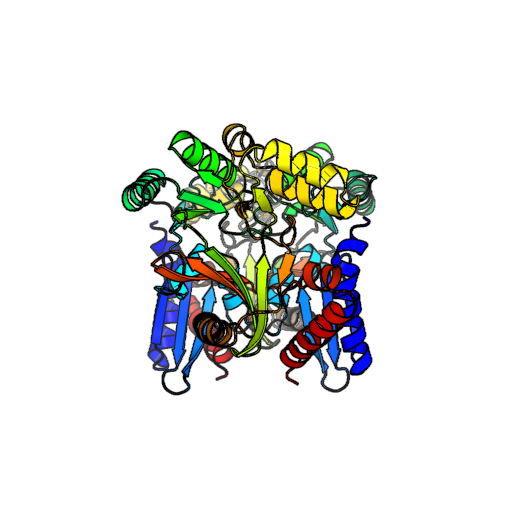625 -11.273 1 92.25 179 VAL B N 1
ATOM 3846 C CA . VAL B 1 179 ? -1.664 -26.344 -12.539 1 92.25 179 VAL B CA 1
ATOM 3847 C C . VAL B 1 179 ? -2.488 -25.578 -13.57 1 92.25 179 VAL B C 1
ATOM 3849 O O . VAL B 1 179 ? -3.697 -25.406 -13.406 1 92.25 179 VAL B O 1
ATOM 3852 N N . ARG B 1 180 ? -1.821 -25.203 -14.594 1 90.75 180 ARG B N 1
ATOM 3853 C CA . ARG B 1 180 ? -2.498 -24.484 -15.672 1 90.75 180 ARG B CA 1
ATOM 3854 C C . ARG B 1 180 ? -3.488 -25.391 -16.391 1 90.75 180 ARG B C 1
ATOM 3856 O O . ARG B 1 180 ? -3.254 -26.594 -16.516 1 90.75 180 ARG B O 1
ATOM 3863 N N . SER B 1 181 ? -4.508 -24.75 -16.859 1 88.75 181 SER B N 1
ATOM 3864 C CA . SER B 1 181 ? -5.422 -25.484 -17.719 1 88.75 181 SER B CA 1
ATOM 3865 C C . SER B 1 181 ? -4.754 -25.859 -19.047 1 88.75 181 SER B C 1
ATOM 3867 O O . SER B 1 181 ? -3.949 -25.094 -19.578 1 88.75 181 SER B O 1
ATOM 3869 N N . SER B 1 182 ? -5.051 -27.062 -19.484 1 91.44 182 SER B N 1
ATOM 3870 C CA . SER B 1 182 ? -4.422 -27.531 -20.719 1 91.44 182 SER B CA 1
ATOM 3871 C C . SER B 1 182 ? -5.348 -28.453 -21.5 1 91.44 182 SER B C 1
ATOM 3873 O O . SER B 1 182 ? -6.379 -28.891 -20.984 1 91.44 182 SER B O 1
ATOM 3875 N N . VAL B 1 183 ? -5.023 -28.516 -22.766 1 92.31 183 VAL B N 1
ATOM 3876 C CA . VAL B 1 183 ? -5.621 -29.547 -23.594 1 92.31 183 VAL B CA 1
ATOM 3877 C C . VAL B 1 183 ? -4.566 -30.578 -23.984 1 92.31 183 VAL B C 1
ATOM 3879 O O . VAL B 1 183 ? -3.371 -30.281 -24.016 1 92.31 183 VAL B O 1
ATOM 3882 N N . THR B 1 184 ? -5.02 -31.797 -24.172 1 93.81 184 THR B N 1
ATOM 3883 C CA . THR B 1 184 ? -4.109 -32.875 -24.562 1 93.81 184 THR B CA 1
ATOM 3884 C C . THR B 1 184 ? -4.223 -33.156 -26.047 1 93.81 184 THR B C 1
ATOM 3886 O O . THR B 1 184 ? -5.312 -33.438 -26.547 1 93.81 184 THR B O 1
ATOM 3889 N N . GLY B 1 185 ? -3.023 -33.094 -26.609 1 94.44 185 GLY B N 1
ATOM 3890 C CA . GLY B 1 185 ? -2.994 -33.344 -28.047 1 94.44 185 GLY B CA 1
ATOM 3891 C C . GLY B 1 185 ? -3.334 -34.781 -28.406 1 94.44 185 GLY B C 1
ATOM 3892 O O . GLY B 1 185 ? -3 -35.719 -27.688 1 94.44 185 GLY B O 1
ATOM 3893 N N . ASP B 1 186 ? -3.965 -34.906 -29.578 1 95.12 186 ASP B N 1
ATOM 3894 C CA . ASP B 1 186 ? -4.215 -36.219 -30.156 1 95.12 186 ASP B CA 1
ATOM 3895 C C . ASP B 1 186 ? -3.449 -36.406 -31.469 1 95.12 186 ASP B C 1
ATOM 3897 O O . ASP B 1 186 ? -3.65 -37.406 -32.156 1 95.12 186 ASP B O 1
ATOM 3901 N N . GLY B 1 187 ? -2.646 -35.406 -31.781 1 95.25 187 GLY B N 1
ATOM 3902 C CA . GLY B 1 187 ? -1.806 -35.469 -32.969 1 95.25 187 GLY B CA 1
ATOM 3903 C C . GLY B 1 187 ? -2.516 -35 -34.219 1 95.25 187 GLY B C 1
ATOM 3904 O O . GLY B 1 187 ? -1.913 -34.969 -35.312 1 95.25 187 GLY B O 1
ATOM 3905 N N . GLU B 1 188 ? -3.684 -34.688 -34.188 1 96.44 188 GLU B N 1
ATOM 3906 C CA . GLU B 1 188 ? -4.461 -34.375 -35.375 1 96.44 188 GLU B CA 1
ATOM 3907 C C . GLU B 1 188 ? -5.168 -33.031 -35.219 1 96.44 188 GLU B C 1
ATOM 3909 O O . GLU B 1 188 ? -5.148 -32.219 -36.156 1 96.44 188 GLU B O 1
ATOM 3914 N N . ARG B 1 189 ? -5.77 -32.75 -34.094 1 95.19 189 ARG B N 1
ATOM 3915 C CA . ARG B 1 189 ? -6.594 -31.562 -33.875 1 95.19 189 ARG B CA 1
ATOM 3916 C C . ARG B 1 189 ? -5.762 -30.422 -33.344 1 95.19 189 ARG B C 1
ATOM 3918 O O . ARG B 1 189 ? -4.781 -30.641 -32.625 1 95.19 189 ARG B O 1
ATOM 3925 N N . SER B 1 190 ? -6.227 -29.234 -33.656 1 96.69 190 SER B N 1
ATOM 3926 C CA . SER B 1 190 ? -5.582 -28.031 -33.156 1 96.69 190 SER B CA 1
ATOM 3927 C C . SER B 1 190 ? -5.961 -27.75 -31.719 1 96.69 190 SER B C 1
ATOM 3929 O O . SER B 1 190 ? -6.914 -28.328 -31.188 1 96.69 190 SER B O 1
ATOM 3931 N N . VAL B 1 191 ? -5.25 -26.906 -31.109 1 95.44 191 VAL B N 1
ATOM 3932 C CA . VAL B 1 191 ? -5.539 -26.484 -29.75 1 95.44 191 VAL B CA 1
ATOM 3933 C C . VAL B 1 191 ? -6.961 -25.922 -29.672 1 95.44 191 VAL B C 1
ATOM 3935 O O . VAL B 1 191 ? -7.699 -26.203 -28.734 1 95.44 191 VAL B O 1
ATOM 3938 N N . GLY B 1 192 ? -7.328 -25.156 -30.688 1 95.12 192 GLY B N 1
ATOM 3939 C CA . GLY B 1 192 ? -8.68 -24.625 -30.734 1 95.12 192 GLY B CA 1
ATOM 3940 C C . GLY B 1 192 ? -9.75 -25.703 -30.766 1 95.12 192 GLY B C 1
ATOM 3941 O O . GLY B 1 192 ? -10.75 -25.609 -30.062 1 95.12 192 GLY B O 1
ATOM 3942 N N . ALA B 1 193 ? -9.461 -26.625 -31.594 1 95.69 193 ALA B N 1
ATOM 3943 C CA . ALA B 1 193 ? -10.414 -27.734 -31.719 1 95.69 193 ALA B CA 1
ATOM 3944 C C . ALA B 1 193 ? -10.508 -28.531 -30.438 1 95.69 193 ALA B C 1
ATOM 3946 O O . ALA B 1 193 ? -11.594 -28.938 -30.016 1 95.69 193 ALA B O 1
ATOM 3947 N N . LEU B 1 194 ? -9.398 -28.766 -29.891 1 95.69 194 LEU B N 1
ATOM 3948 C CA . LEU B 1 194 ? -9.352 -29.5 -28.641 1 95.69 194 LEU B CA 1
ATOM 3949 C C . LEU B 1 194 ? -10.062 -28.734 -27.531 1 95.69 194 LEU B C 1
ATOM 3951 O O . LEU B 1 194 ? -10.773 -29.328 -26.719 1 95.69 194 LEU B O 1
ATOM 3955 N N . LEU B 1 195 ? -9.875 -27.453 -27.5 1 94.25 195 LEU B N 1
ATOM 3956 C CA . LEU B 1 195 ? -10.562 -26.594 -26.531 1 94.25 195 LEU B CA 1
ATOM 3957 C C . LEU B 1 195 ? -12.078 -26.656 -26.734 1 94.25 195 LEU B C 1
ATOM 3959 O O . LEU B 1 195 ? -12.836 -26.734 -25.766 1 94.25 195 LEU B O 1
ATOM 3963 N N . GLY B 1 196 ? -12.477 -26.594 -27.953 1 94.06 196 GLY B N 1
ATOM 3964 C CA . GLY B 1 196 ? -13.891 -26.734 -28.25 1 94.06 196 GLY B CA 1
ATOM 3965 C C . GLY B 1 196 ? -14.5 -28.016 -27.719 1 94.06 196 GLY B C 1
ATOM 3966 O O . GLY B 1 196 ? -15.609 -28.016 -27.203 1 94.06 196 GLY B O 1
ATOM 3967 N N . GLN B 1 197 ? -13.766 -29.062 -27.953 1 93.56 197 GLN B N 1
ATOM 3968 C CA . GLN B 1 197 ? -14.227 -30.344 -27.453 1 93.56 197 GLN B CA 1
ATOM 3969 C C . GLN B 1 197 ? -14.367 -30.344 -25.938 1 93.56 197 GLN B C 1
ATOM 3971 O O . GLN B 1 197 ? -15.367 -30.844 -25.406 1 93.56 197 GLN B O 1
ATOM 3976 N N . ARG B 1 198 ? -13.398 -29.797 -25.234 1 91.5 198 ARG B N 1
ATOM 3977 C CA . ARG B 1 198 ? -13.453 -29.719 -23.781 1 91.5 198 ARG B CA 1
ATOM 3978 C C . ARG B 1 198 ? -14.617 -28.844 -23.312 1 91.5 198 ARG B C 1
ATOM 3980 O O . ARG B 1 198 ? -15.289 -29.172 -22.344 1 91.5 198 ARG B O 1
ATOM 3987 N N . LEU B 1 199 ? -14.836 -27.781 -24.047 1 91.69 199 LEU B N 1
ATOM 3988 C CA . LEU B 1 199 ? -15.898 -26.844 -23.703 1 91.69 199 LEU B CA 1
ATOM 3989 C C . LEU B 1 199 ? -17.266 -27.5 -23.859 1 91.69 199 LEU B C 1
ATOM 3991 O O . LEU B 1 199 ? -18.172 -27.25 -23.062 1 91.69 199 LEU B O 1
ATOM 3995 N N . SER B 1 200 ? -17.391 -28.344 -24.797 1 92.81 200 SER B N 1
ATOM 3996 C CA . SER B 1 200 ? -18.672 -28.969 -25.109 1 92.81 200 SER B CA 1
ATOM 3997 C C . SER B 1 200 ? -19.125 -29.891 -23.984 1 92.81 200 SER B C 1
ATOM 3999 O O . SER B 1 200 ? -20.328 -30.125 -23.812 1 92.81 200 SER B O 1
ATOM 4001 N N . SER B 1 201 ? -18.203 -30.406 -23.219 1 91.62 201 SER B N 1
ATOM 4002 C CA . SER B 1 201 ? -18.547 -31.359 -22.172 1 91.62 201 SER B CA 1
ATOM 4003 C C . SER B 1 201 ? -18.359 -30.75 -20.797 1 91.62 201 SER B C 1
ATOM 4005 O O . SER B 1 201 ? -18.594 -31.406 -19.781 1 91.62 201 SER B O 1
ATOM 4007 N N . ALA B 1 202 ? -18 -29.516 -20.734 1 89 202 ALA B N 1
ATOM 4008 C CA . ALA B 1 202 ? -17.672 -28.891 -19.469 1 89 202 ALA B CA 1
ATOM 4009 C C . ALA B 1 202 ? -18.922 -28.375 -18.766 1 89 202 ALA B C 1
ATOM 4011 O O . ALA B 1 202 ? -19.891 -27.984 -19.422 1 89 202 ALA B O 1
ATOM 4012 N N . SER B 1 203 ? -18.922 -28.438 -17.453 1 88 203 SER B N 1
ATOM 4013 C CA . SER B 1 203 ? -19.922 -27.719 -16.688 1 88 203 SER B CA 1
ATOM 4014 C C . SER B 1 203 ? -19.797 -26.203 -16.906 1 88 203 SER B C 1
ATOM 4016 O O . SER B 1 203 ? -18.766 -25.734 -17.375 1 88 203 SER B O 1
ATOM 4018 N N . PRO B 1 204 ? -20.844 -25.516 -16.688 1 85.38 204 PRO B N 1
ATOM 4019 C CA . PRO B 1 204 ? -20.766 -24.062 -16.859 1 85.38 204 PRO B CA 1
ATOM 4020 C C . PRO B 1 204 ? -19.609 -23.453 -16.078 1 85.38 204 PRO B C 1
ATOM 4022 O O . PRO B 1 204 ? -18.938 -22.547 -16.594 1 85.38 204 PRO B O 1
ATOM 4025 N N . GLN B 1 205 ? -19.328 -23.891 -14.938 1 78.56 205 GLN B N 1
ATOM 4026 C CA . GLN B 1 205 ? -18.219 -23.375 -14.133 1 78.56 205 GLN B CA 1
ATOM 4027 C C . GLN B 1 205 ? -16.875 -23.688 -14.766 1 78.56 205 GLN B C 1
ATOM 4029 O O . GLN B 1 205 ? -16 -22.828 -14.852 1 78.56 205 GLN B O 1
ATOM 4034 N N . GLU B 1 206 ? -16.844 -24.891 -15.188 1 79.94 206 GLU B N 1
ATOM 4035 C CA . GLU B 1 206 ? -15.617 -25.312 -15.852 1 79.94 206 GLU B CA 1
ATOM 4036 C C . GLU B 1 206 ? -15.398 -24.531 -17.156 1 79.94 206 GLU B C 1
ATOM 4038 O O . GLU B 1 206 ? -14.273 -24.156 -17.469 1 79.94 206 GLU B O 1
ATOM 4043 N N . ALA B 1 207 ? -16.438 -24.344 -17.844 1 86.56 207 ALA B N 1
ATOM 4044 C CA . ALA B 1 207 ? -16.375 -23.641 -19.125 1 86.56 207 ALA B CA 1
ATOM 4045 C C . ALA B 1 207 ? -15.898 -22.203 -18.922 1 86.56 207 ALA B C 1
ATOM 4047 O O . ALA B 1 207 ? -15.086 -21.703 -19.703 1 86.56 207 ALA B O 1
ATOM 4048 N N . ALA B 1 208 ? -16.375 -21.656 -17.922 1 82.38 208 ALA B N 1
ATOM 4049 C CA . ALA B 1 208 ? -15.961 -20.297 -17.625 1 82.38 208 ALA B CA 1
ATOM 4050 C C . ALA B 1 208 ? -14.461 -20.234 -17.344 1 82.38 208 ALA B C 1
ATOM 4052 O O . ALA B 1 208 ? -13.773 -19.312 -17.812 1 82.38 208 ALA B O 1
ATOM 4053 N N . GLY B 1 209 ? -13.984 -21.125 -16.625 1 80.44 209 GLY B N 1
ATOM 4054 C CA . GLY B 1 209 ? -12.562 -21.188 -16.344 1 80.44 209 GLY B CA 1
ATOM 4055 C C . GLY B 1 209 ? -11.719 -21.406 -17.578 1 80.44 209 GLY B C 1
ATOM 4056 O O . GLY B 1 209 ? -10.672 -20.766 -17.734 1 80.44 209 GLY B O 1
ATOM 4057 N N . LEU B 1 210 ? -12.188 -22.234 -18.422 1 85.88 210 LEU B N 1
ATOM 4058 C CA . LEU B 1 210 ? -11.477 -22.531 -19.656 1 85.88 210 LEU B CA 1
ATOM 4059 C C . LEU B 1 210 ? -11.422 -21.297 -20.562 1 85.88 210 LEU B C 1
ATOM 4061 O O . LEU B 1 210 ? -10.375 -21 -21.156 1 85.88 210 LEU B O 1
ATOM 4065 N N . VAL B 1 211 ? -12.508 -20.672 -20.578 1 86.75 211 VAL B N 1
ATOM 4066 C CA . VAL B 1 211 ? -12.57 -19.469 -21.406 1 86.75 211 VAL B CA 1
ATOM 4067 C C . VAL B 1 211 ? -11.625 -18.406 -20.859 1 86.75 211 VAL B C 1
ATOM 4069 O O . VAL B 1 211 ? -10.898 -17.75 -21.609 1 86.75 211 VAL B O 1
ATOM 4072 N N . ALA B 1 212 ? -11.648 -18.297 -19.578 1 81.5 212 ALA B N 1
ATOM 4073 C CA . ALA B 1 212 ? -10.758 -17.328 -18.938 1 81.5 212 ALA B CA 1
ATOM 4074 C C . ALA B 1 212 ? -9.297 -17.688 -19.219 1 81.5 212 ALA B C 1
ATOM 4076 O O . ALA B 1 212 ? -8.484 -16.797 -19.5 1 81.5 212 ALA B O 1
ATOM 4077 N N . ALA B 1 213 ? -9.008 -18.875 -19.188 1 84.88 213 ALA B N 1
ATOM 4078 C CA . ALA B 1 213 ? -7.645 -19.344 -19.391 1 84.88 213 ALA B CA 1
ATOM 4079 C C . ALA B 1 213 ? -7.191 -19.078 -20.828 1 84.88 213 ALA B C 1
ATOM 4081 O O . ALA B 1 213 ? -6.059 -18.656 -21.062 1 84.88 213 ALA B O 1
ATOM 4082 N N . ALA B 1 214 ? -8.086 -19.234 -21.766 1 88.31 214 ALA B N 1
ATOM 4083 C CA . ALA B 1 214 ? -7.734 -19.188 -23.172 1 88.31 214 ALA B CA 1
ATOM 4084 C C . ALA B 1 214 ? -7.844 -17.766 -23.719 1 88.31 214 ALA B C 1
ATOM 4086 O O . ALA B 1 214 ? -7.551 -17.516 -24.891 1 88.31 214 ALA B O 1
ATOM 4087 N N . ALA B 1 215 ? -8.25 -16.875 -22.859 1 83.38 215 ALA B N 1
ATOM 4088 C CA . ALA B 1 215 ? -8.625 -15.539 -23.297 1 83.38 215 ALA B CA 1
ATOM 4089 C C . ALA B 1 215 ? -7.449 -14.828 -23.969 1 83.38 215 ALA B C 1
ATOM 4091 O O . ALA B 1 215 ? -7.645 -13.984 -24.844 1 83.38 215 ALA B O 1
ATOM 4092 N N . GLU B 1 216 ? -6.281 -15.219 -23.656 1 80.5 216 GLU B N 1
ATOM 4093 C CA . GLU B 1 216 ? -5.121 -14.492 -24.156 1 80.5 216 GLU B CA 1
ATOM 4094 C C . GLU B 1 216 ? -4.453 -15.234 -25.312 1 80.5 216 GLU B C 1
ATOM 4096 O O . GLU B 1 216 ? -3.445 -14.773 -25.844 1 80.5 216 GLU B O 1
ATOM 4101 N N . LEU B 1 217 ? -4.957 -16.344 -25.672 1 86.38 217 LEU B N 1
ATOM 4102 C CA . LEU B 1 217 ? -4.375 -17.094 -26.781 1 86.38 217 LEU B CA 1
ATOM 4103 C C . LEU B 1 217 ? -4.57 -16.359 -28.109 1 86.38 217 LEU B C 1
ATOM 4105 O O . LEU B 1 217 ? -5.621 -15.75 -28.328 1 86.38 217 LEU B O 1
ATOM 4109 N N . ARG B 1 218 ? -3.51 -16.5 -29.031 1 84.44 218 ARG B N 1
ATOM 4110 C CA . ARG B 1 218 ? -3.533 -15.898 -30.359 1 84.44 218 ARG B CA 1
ATOM 4111 C C . ARG B 1 218 ? -3.939 -16.922 -31.422 1 84.44 218 ARG B C 1
ATOM 4113 O O . ARG B 1 218 ? -3.918 -18.125 -31.156 1 84.44 218 ARG B O 1
ATOM 4120 N N . PRO B 1 219 ? -4.32 -16.406 -32.469 1 88.56 219 PRO B N 1
ATOM 4121 C CA . PRO B 1 219 ? -4.711 -17.328 -33.562 1 88.56 219 PRO B CA 1
ATOM 4122 C C . PRO B 1 219 ? -3.648 -18.375 -33.844 1 88.56 219 PRO B C 1
ATOM 4124 O O . PRO B 1 219 ? -3.98 -19.531 -34.094 1 88.56 219 PRO B O 1
ATOM 4127 N N . GLU B 1 220 ? -2.455 -17.953 -33.75 1 90 220 GLU B N 1
ATOM 4128 C CA . GLU B 1 220 ? -1.369 -18.891 -34 1 90 220 GLU B CA 1
ATOM 4129 C C . GLU B 1 220 ? -1.307 -19.969 -32.906 1 90 220 GLU B C 1
ATOM 4131 O O . GLU B 1 220 ? -0.969 -21.125 -33.188 1 90 220 GLU B O 1
ATOM 4136 N N . ASP B 1 221 ? -1.617 -19.609 -31.688 1 90.12 221 ASP B N 1
ATOM 4137 C CA . ASP B 1 221 ? -1.659 -20.578 -30.594 1 90.12 221 ASP B CA 1
ATOM 4138 C C . ASP B 1 221 ? -2.787 -21.578 -30.797 1 90.12 221 ASP B C 1
ATOM 4140 O O . ASP B 1 221 ? -2.6 -22.781 -30.562 1 90.12 221 ASP B O 1
ATOM 4144 N N . LEU B 1 222 ? -3.928 -21.109 -31.234 1 92.44 222 LEU B N 1
ATOM 4145 C CA . LEU B 1 222 ? -5.117 -21.938 -31.422 1 92.44 222 LEU B CA 1
ATOM 4146 C C . LEU B 1 222 ? -4.945 -22.875 -32.594 1 92.44 222 LEU B C 1
ATOM 4148 O O . LEU B 1 222 ? -5.531 -23.953 -32.625 1 92.44 222 LEU B O 1
ATOM 4152 N N . ALA B 1 223 ? -4.051 -22.469 -33.5 1 94.12 223 ALA B N 1
ATOM 4153 C CA . ALA B 1 223 ? -3.863 -23.234 -34.75 1 94.12 223 ALA B CA 1
ATOM 4154 C C . ALA B 1 223 ? -2.854 -24.359 -34.531 1 94.12 223 ALA B C 1
ATOM 4156 O O . ALA B 1 223 ? -2.791 -25.297 -35.344 1 94.12 223 ALA B O 1
ATOM 4157 N N . LYS B 1 224 ? -2.084 -24.234 -33.5 1 94.31 224 LYS B N 1
ATOM 4158 C CA . LYS B 1 224 ? -1.062 -25.25 -33.219 1 94.31 224 LYS B CA 1
ATOM 4159 C C . LYS B 1 224 ? -1.686 -26.625 -33.031 1 94.31 224 LYS B C 1
ATOM 4161 O O . LYS B 1 224 ? -2.748 -26.75 -32.438 1 94.31 224 LYS B O 1
ATOM 4166 N N . VAL B 1 225 ? -0.981 -27.641 -33.562 1 96.44 225 VAL B N 1
ATOM 4167 C CA . VAL B 1 225 ? -1.392 -29.031 -33.375 1 96.44 225 VAL B CA 1
ATOM 4168 C C . VAL B 1 225 ? -0.408 -29.734 -32.469 1 96.44 225 VAL B C 1
ATOM 4170 O O . VAL B 1 225 ? 0.667 -30.156 -32.875 1 96.44 225 VAL B O 1
ATOM 4173 N N . PRO B 1 226 ? -0.819 -29.906 -31.203 1 95 226 PRO B N 1
ATOM 4174 C CA . PRO B 1 226 ? 0.083 -30.625 -30.297 1 95 226 PRO B CA 1
ATOM 4175 C C . PRO B 1 226 ? 0.192 -32.125 -30.609 1 95 226 PRO B C 1
ATOM 4177 O O . PRO B 1 226 ? -0.76 -32.719 -31.125 1 95 226 PRO B O 1
ATOM 4180 N N . GLY B 1 227 ? 1.393 -32.656 -30.344 1 94.62 227 GLY B N 1
ATOM 4181 C CA . GLY B 1 227 ? 1.586 -34.094 -30.547 1 94.62 227 GLY B CA 1
ATOM 4182 C C . GLY B 1 227 ? 0.699 -34.938 -29.672 1 94.62 227 GLY B C 1
ATOM 4183 O O . GLY B 1 227 ? 0.088 -34.438 -28.719 1 94.62 227 GLY B O 1
ATOM 4184 N N . LYS B 1 228 ? 0.62 -36.281 -30.078 1 94.94 228 LYS B N 1
ATOM 4185 C CA . LYS B 1 228 ? -0.18 -37.188 -29.281 1 94.94 228 LYS B CA 1
ATOM 4186 C C . LYS B 1 228 ? 0.326 -37.25 -27.844 1 94.94 228 LYS B C 1
ATOM 4188 O O . LYS B 1 228 ? 1.509 -37.5 -27.594 1 94.94 228 LYS B O 1
ATOM 4193 N N . GLY B 1 229 ? -0.581 -36.938 -26.938 1 93.69 229 GLY B N 1
ATOM 4194 C CA . GLY B 1 229 ? -0.229 -37.031 -25.516 1 93.69 229 GLY B CA 1
ATOM 4195 C C . GLY B 1 229 ? 0.409 -35.75 -25 1 93.69 229 GLY B C 1
ATOM 4196 O O . GLY B 1 229 ? 0.604 -35.594 -23.797 1 93.69 229 GLY B O 1
ATOM 4197 N N . GLU B 1 230 ? 0.62 -34.812 -25.891 1 92.19 230 GLU B N 1
ATOM 4198 C CA . GLU B 1 230 ? 1.276 -33.562 -25.5 1 92.19 230 GLU B CA 1
ATOM 4199 C C . GLU B 1 230 ? 0.292 -32.594 -24.844 1 92.19 230 GLU B C 1
ATOM 4201 O O . GLU B 1 230 ? -0.78 -32.344 -25.391 1 92.19 230 GLU B O 1
ATOM 4206 N N . ALA B 1 231 ? 0.679 -32.219 -23.625 1 90.62 231 ALA B N 1
ATOM 4207 C CA . ALA B 1 231 ? -0.145 -31.219 -22.953 1 90.62 231 ALA B CA 1
ATOM 4208 C C . ALA B 1 231 ? 0.164 -29.828 -23.484 1 90.62 231 ALA B C 1
ATOM 4210 O O . ALA B 1 231 ? 1.33 -29.438 -23.562 1 90.62 231 ALA B O 1
ATOM 4211 N N . SER B 1 232 ? -0.875 -29.141 -23.938 1 90.81 232 SER B N 1
ATOM 4212 C CA . SER B 1 232 ? -0.74 -27.75 -24.375 1 90.81 232 SER B CA 1
ATOM 4213 C C . SER B 1 232 ? -1.476 -26.797 -23.438 1 90.81 232 SER B C 1
ATOM 4215 O O . SER B 1 232 ? -2.705 -26.828 -23.359 1 90.81 232 SER B O 1
ATOM 4217 N N . ALA B 1 233 ? -0.711 -25.969 -22.859 1 89.69 233 ALA B N 1
ATOM 4218 C CA . ALA B 1 233 ? -1.28 -25.047 -21.875 1 89.69 233 ALA B CA 1
ATOM 4219 C C . ALA B 1 233 ? -2.182 -24.016 -22.547 1 89.69 233 ALA B C 1
ATOM 4221 O O . ALA B 1 233 ? -1.868 -23.531 -23.641 1 89.69 233 ALA B O 1
ATOM 4222 N N . LEU B 1 234 ? -3.287 -23.656 -21.891 1 89.56 234 LEU B N 1
ATOM 4223 C CA . LEU B 1 234 ? -4.242 -22.672 -22.406 1 89.56 234 LEU B CA 1
ATOM 4224 C C . LEU B 1 234 ? -3.951 -21.281 -21.859 1 89.56 234 LEU B C 1
ATOM 4226 O O . LEU B 1 234 ? -4.516 -20.297 -22.328 1 89.56 234 LEU B O 1
ATOM 4230 N N . GLN B 1 235 ? -3.062 -21.25 -20.875 1 85 235 GLN B N 1
ATOM 4231 C CA . GLN B 1 235 ? -2.684 -19.984 -20.266 1 85 235 GLN B CA 1
ATOM 4232 C C . GLN B 1 235 ? -1.195 -19.953 -19.922 1 85 235 GLN B C 1
ATOM 4234 O O . GLN B 1 235 ? -0.612 -21 -19.594 1 85 235 GLN B O 1
ATOM 4239 N N . TRP B 1 236 ? -0.636 -18.734 -20.047 1 79.5 236 TRP B N 1
ATOM 4240 C CA . TRP B 1 236 ? 0.776 -18.656 -19.688 1 79.5 236 TRP B CA 1
ATOM 4241 C C . TRP B 1 236 ? 0.944 -18.281 -18.219 1 79.5 236 TRP B C 1
ATOM 4243 O O . TRP B 1 236 ? 1.994 -18.531 -17.625 1 79.5 236 TRP B O 1
ATOM 4253 N N . LYS B 1 237 ? -0.113 -17.75 -17.656 1 80.69 237 LYS B N 1
ATOM 4254 C CA . LYS B 1 237 ? -0.078 -17.422 -16.234 1 80.69 237 LYS B CA 1
ATOM 4255 C C . LYS B 1 237 ? -0.64 -18.562 -15.391 1 80.69 237 LYS B C 1
ATOM 4257 O O . LYS B 1 237 ? -1.538 -19.281 -15.836 1 80.69 237 LYS B O 1
ATOM 4262 N N . HIS B 1 238 ? -0.186 -18.672 -14.211 1 82 238 HIS B N 1
ATOM 4263 C CA . HIS B 1 238 ? -0.54 -19.797 -13.344 1 82 238 HIS B CA 1
ATOM 4264 C C . HIS B 1 238 ? -1.541 -19.375 -12.273 1 82 238 HIS B C 1
ATOM 4266 O O . HIS B 1 238 ? -1.73 -20.094 -11.281 1 82 238 HIS B O 1
ATOM 4272 N N . ASN B 1 239 ? -2.191 -18.281 -12.43 1 79.69 239 ASN B N 1
ATOM 4273 C CA . ASN B 1 239 ? -3.09 -17.75 -11.406 1 79.69 239 ASN B CA 1
ATOM 4274 C C . ASN B 1 239 ? -4.328 -18.625 -11.242 1 79.69 239 ASN B C 1
ATOM 4276 O O . ASN B 1 239 ? -4.992 -18.953 -12.219 1 79.69 239 ASN B O 1
ATOM 4280 N N . LEU B 1 240 ? -4.637 -18.922 -10.023 1 79.25 240 LEU B N 1
ATOM 4281 C CA . LEU B 1 240 ? -5.801 -19.75 -9.711 1 79.25 240 LEU B CA 1
ATOM 4282 C C . LEU B 1 240 ? -7.09 -19.047 -10.125 1 79.25 240 LEU B C 1
ATOM 4284 O O . LEU B 1 240 ? -8.016 -19.688 -10.625 1 79.25 240 LEU B O 1
ATOM 4288 N N . GLY B 1 241 ? -7.074 -17.734 -9.977 1 73.88 241 GLY B N 1
ATOM 4289 C CA . GLY B 1 241 ? -8.258 -16.969 -10.336 1 73.88 241 GLY B CA 1
ATOM 4290 C C . GLY B 1 241 ? -8.539 -16.953 -11.828 1 73.88 241 GLY B C 1
ATOM 4291 O O . GLY B 1 241 ? -9.625 -16.562 -12.258 1 73.88 241 GLY B O 1
ATOM 4292 N N . GLN B 1 242 ? -7.602 -17.438 -12.555 1 75.38 242 GLN B N 1
ATOM 4293 C CA . GLN B 1 242 ? -7.75 -17.438 -14 1 75.38 242 GLN B CA 1
ATOM 4294 C C . GLN B 1 242 ? -7.879 -18.859 -14.547 1 75.38 242 GLN B C 1
ATOM 4296 O O . GLN B 1 242 ? -7.648 -19.094 -15.734 1 75.38 242 GLN B O 1
ATOM 4301 N N . GLY B 1 243 ? -8.133 -19.828 -13.625 1 76.75 243 GLY B N 1
ATOM 4302 C CA . GLY B 1 243 ? -8.508 -21.141 -14.125 1 76.75 243 GLY B CA 1
ATOM 4303 C C . GLY B 1 243 ? -7.523 -22.219 -13.734 1 76.75 243 GLY B C 1
ATOM 4304 O O . GLY B 1 243 ? -7.805 -23.406 -13.898 1 76.75 243 GLY B O 1
ATOM 4305 N N . ALA B 1 244 ? -6.363 -21.797 -13.203 1 84.38 244 ALA B N 1
ATOM 4306 C CA . ALA B 1 244 ? -5.438 -22.828 -12.734 1 84.38 244 ALA B CA 1
ATOM 4307 C C . ALA B 1 244 ? -6.023 -23.594 -11.555 1 84.38 244 ALA B C 1
ATOM 4309 O O . ALA B 1 244 ? -6.895 -23.078 -10.844 1 84.38 244 ALA B O 1
ATOM 4310 N N . SER B 1 245 ? -5.578 -24.812 -11.398 1 89.38 245 SER B N 1
ATOM 4311 C CA . SER B 1 245 ? -6.098 -25.656 -10.328 1 89.38 245 SER B CA 1
ATOM 4312 C C . SER B 1 245 ? -5.031 -25.906 -9.266 1 89.38 245 SER B C 1
ATOM 4314 O O . SER B 1 245 ? -3.836 -25.844 -9.547 1 89.38 245 SER B O 1
ATOM 4316 N N . VAL B 1 246 ? -5.551 -26.266 -8.117 1 93.5 246 VAL B N 1
ATOM 4317 C CA . VAL B 1 246 ? -4.688 -26.594 -6.992 1 93.5 246 VAL B CA 1
ATOM 4318 C C . VAL B 1 246 ? -4.336 -28.078 -7.02 1 93.5 246 VAL B C 1
ATOM 4320 O O . VAL B 1 246 ? -5.219 -28.922 -7.133 1 93.5 246 VAL B O 1
ATOM 4323 N N . ASP B 1 247 ? -3.066 -28.422 -6.949 1 95.81 247 ASP B N 1
ATOM 4324 C CA . ASP B 1 247 ? -2.586 -29.797 -6.801 1 95.81 247 ASP B CA 1
ATOM 4325 C C . ASP B 1 247 ? -1.751 -29.953 -5.531 1 95.81 247 ASP B C 1
ATOM 4327 O O . ASP B 1 247 ? -0.613 -29.484 -5.469 1 95.81 247 ASP B O 1
ATOM 4331 N N . LEU B 1 248 ? -2.27 -30.688 -4.551 1 96 248 LEU B N 1
ATOM 4332 C CA . LEU B 1 248 ? -1.609 -30.844 -3.26 1 96 248 LEU B CA 1
ATOM 4333 C C . LEU B 1 248 ? -0.57 -31.953 -3.311 1 96 248 LEU B C 1
ATOM 4335 O O . LEU B 1 248 ? 0.211 -32.125 -2.373 1 96 248 LEU B O 1
ATOM 4339 N N . LYS B 1 249 ? -0.541 -32.688 -4.375 1 96.06 249 LYS B N 1
ATOM 4340 C CA . LYS B 1 249 ? 0.367 -33.812 -4.488 1 96.06 249 LYS B CA 1
ATOM 4341 C C . LYS B 1 249 ? 1.74 -33.375 -4.984 1 96.06 249 LYS B C 1
ATOM 4343 O O . LYS B 1 249 ? 2.164 -33.75 -6.078 1 96.06 249 LYS B O 1
ATOM 4348 N N . VAL B 1 250 ? 2.477 -32.75 -4.176 1 96.88 250 VAL B N 1
ATOM 4349 C CA . VAL B 1 250 ? 3.848 -32.344 -4.457 1 96.88 250 VAL B CA 1
ATOM 4350 C C . VAL B 1 250 ? 4.82 -33.406 -3.928 1 96.88 250 VAL B C 1
ATOM 4352 O O . VAL B 1 250 ? 4.773 -33.75 -2.748 1 96.88 250 VAL B O 1
ATOM 4355 N N . PRO B 1 251 ? 5.656 -33.906 -4.785 1 96.75 251 PRO B N 1
ATOM 4356 C CA . PRO B 1 251 ? 6.629 -34.906 -4.324 1 96.75 251 PRO B CA 1
ATOM 4357 C C . PRO B 1 251 ? 7.48 -34.406 -3.16 1 96.75 251 PRO B C 1
ATOM 4359 O O . PRO B 1 251 ? 7.84 -33.219 -3.119 1 96.75 251 PRO B O 1
ATOM 4362 N N . LYS B 1 252 ? 7.918 -35.344 -2.281 1 96.44 252 LYS B N 1
ATOM 4363 C CA . LYS B 1 252 ? 8.609 -35 -1.038 1 96.44 252 LYS B CA 1
ATOM 4364 C C . LYS B 1 252 ? 9.906 -34.25 -1.314 1 96.44 252 LYS B C 1
ATOM 4366 O O . LYS B 1 252 ? 10.242 -33.281 -0.616 1 96.44 252 LYS B O 1
ATOM 4371 N N . ASP B 1 253 ? 10.609 -34.719 -2.26 1 96.75 253 ASP B N 1
ATOM 4372 C CA . ASP B 1 253 ? 11.883 -34.094 -2.588 1 96.75 253 ASP B CA 1
ATOM 4373 C C . ASP B 1 253 ? 11.68 -32.656 -3.07 1 96.75 253 ASP B C 1
ATOM 4375 O O . ASP B 1 253 ? 12.414 -31.766 -2.664 1 96.75 253 ASP B O 1
ATOM 4379 N N . MET B 1 254 ? 10.727 -32.438 -3.945 1 97.06 254 MET B N 1
ATOM 4380 C CA . MET B 1 254 ? 10.398 -31.094 -4.426 1 97.06 254 MET B CA 1
ATOM 4381 C C . MET B 1 254 ? 9.906 -30.219 -3.285 1 97.06 254 MET B C 1
ATOM 4383 O O . MET B 1 254 ? 10.312 -29.062 -3.172 1 97.06 254 MET B O 1
ATOM 4387 N N . ALA B 1 255 ? 9.125 -30.812 -2.451 1 97.62 255 ALA B N 1
ATOM 4388 C CA . ALA B 1 255 ? 8.586 -30.062 -1.316 1 97.62 255 ALA B CA 1
ATOM 4389 C C . ALA B 1 255 ? 9.703 -29.547 -0.416 1 97.62 255 ALA B C 1
ATOM 4391 O O . ALA B 1 255 ? 9.648 -28.422 0.079 1 97.62 255 ALA B O 1
ATOM 4392 N N . ALA B 1 256 ? 10.672 -30.375 -0.235 1 97.62 256 ALA B N 1
ATOM 4393 C CA . ALA B 1 256 ? 11.797 -29.984 0.613 1 97.62 256 ALA B CA 1
ATOM 4394 C C . ALA B 1 256 ? 12.578 -28.828 -0.006 1 97.62 256 ALA B C 1
ATOM 4396 O O . ALA B 1 256 ? 12.969 -27.891 0.692 1 97.62 256 ALA B O 1
ATOM 4397 N N . ARG B 1 257 ? 12.797 -28.891 -1.274 1 97.31 257 ARG B N 1
ATOM 4398 C CA . ARG B 1 257 ? 13.523 -27.844 -1.972 1 97.31 257 ARG B CA 1
ATOM 4399 C C . ARG B 1 257 ? 12.742 -26.531 -1.952 1 97.31 257 ARG B C 1
ATOM 4401 O O . ARG B 1 257 ? 13.32 -25.453 -1.742 1 97.31 257 ARG B O 1
ATOM 4408 N N . LEU B 1 258 ? 11.484 -26.672 -2.166 1 97.94 258 LEU B N 1
ATOM 4409 C CA . LEU B 1 258 ? 10.617 -25.516 -2.133 1 97.94 258 LEU B CA 1
ATOM 4410 C C . LEU B 1 258 ? 10.617 -24.859 -0.751 1 97.94 258 LEU B C 1
ATOM 4412 O O . LEU B 1 258 ? 10.656 -23.641 -0.633 1 97.94 258 LEU B O 1
ATOM 4416 N N . ALA B 1 259 ? 10.609 -25.688 0.235 1 98.12 259 ALA B N 1
ATOM 4417 C CA . ALA B 1 259 ? 10.594 -25.188 1.608 1 98.12 259 ALA B CA 1
ATOM 4418 C C . ALA B 1 259 ? 11.852 -24.375 1.915 1 98.12 259 ALA B C 1
ATOM 4420 O O . ALA B 1 259 ? 11.781 -23.344 2.594 1 98.12 259 ALA B O 1
ATOM 4421 N N . GLU B 1 260 ? 12.914 -24.828 1.447 1 96.88 260 GLU B N 1
ATOM 4422 C CA . GLU B 1 260 ? 14.172 -24.109 1.664 1 96.88 260 GLU B CA 1
ATOM 4423 C C . GLU B 1 260 ? 14.133 -22.734 1.019 1 96.88 260 GLU B C 1
ATOM 4425 O O . GLU B 1 260 ? 14.523 -21.734 1.641 1 96.88 260 GLU B O 1
ATOM 4430 N N . VAL B 1 261 ? 13.672 -22.688 -0.194 1 96.25 261 VAL B N 1
ATOM 4431 C CA . VAL B 1 261 ? 13.609 -21.438 -0.941 1 96.25 261 VAL B CA 1
ATOM 4432 C C . VAL B 1 261 ? 12.617 -20.484 -0.274 1 96.25 261 VAL B C 1
ATOM 4434 O O . VAL B 1 261 ? 12.922 -19.312 -0.051 1 96.25 261 VAL B O 1
ATOM 4437 N N . ALA B 1 262 ? 11.469 -21 0.096 1 97.44 262 ALA B N 1
ATOM 4438 C CA . ALA B 1 262 ? 10.406 -20.188 0.683 1 97.44 262 ALA B CA 1
ATOM 4439 C C . ALA B 1 262 ? 10.828 -19.641 2.043 1 97.44 262 ALA B C 1
ATOM 4441 O O . ALA B 1 262 ? 10.625 -18.453 2.332 1 97.44 262 ALA B O 1
ATOM 4442 N N . SER B 1 263 ? 11.438 -20.484 2.826 1 96.81 263 SER B N 1
ATOM 4443 C CA . SER B 1 263 ? 11.883 -20.078 4.152 1 96.81 263 SER B CA 1
ATOM 4444 C C . SER B 1 263 ? 12.961 -19 4.062 1 96.81 263 SER B C 1
ATOM 4446 O O . SER B 1 263 ? 12.945 -18.031 4.824 1 96.81 263 SER B O 1
ATOM 4448 N N . SER B 1 264 ? 13.836 -19.219 3.164 1 94.44 264 SER B N 1
ATOM 4449 C CA . SER B 1 264 ? 14.906 -18.234 2.98 1 94.44 264 SER B CA 1
ATOM 4450 C C . SER B 1 264 ? 14.352 -16.891 2.539 1 94.44 264 SER B C 1
ATOM 4452 O O . SER B 1 264 ? 14.797 -15.844 3.021 1 94.44 264 SER B O 1
ATOM 4454 N N . ALA B 1 265 ? 13.414 -16.922 1.606 1 95.19 265 ALA B N 1
ATOM 4455 C CA . ALA B 1 265 ? 12.805 -15.688 1.119 1 95.19 265 ALA B CA 1
ATOM 4456 C C . ALA B 1 265 ? 12.078 -14.961 2.24 1 95.19 265 ALA B C 1
ATOM 4458 O O . ALA B 1 265 ? 12.227 -13.75 2.402 1 95.19 265 ALA B O 1
ATOM 4459 N N . SER B 1 266 ? 11.289 -15.703 3.006 1 95.25 266 SER B N 1
ATOM 4460 C CA . SER B 1 266 ? 10.539 -15.109 4.113 1 95.25 266 SER B CA 1
ATOM 4461 C C . SER B 1 266 ? 11.477 -14.492 5.148 1 95.25 266 SER B C 1
ATOM 4463 O O . SER B 1 266 ? 11.195 -13.422 5.684 1 95.25 266 SER B O 1
ATOM 4465 N N . ARG B 1 267 ? 12.633 -15.102 5.371 1 92.19 267 ARG B N 1
ATOM 4466 C CA . ARG B 1 267 ? 13.609 -14.594 6.328 1 92.19 267 ARG B CA 1
ATOM 4467 C C . ARG B 1 267 ? 14.289 -13.328 5.801 1 92.19 267 ARG B C 1
ATOM 4469 O O . ARG B 1 267 ? 14.484 -12.367 6.547 1 92.19 267 ARG B O 1
ATOM 4476 N N . ALA B 1 268 ? 14.625 -13.391 4.578 1 91.12 268 ALA B N 1
ATOM 4477 C CA . ALA B 1 268 ? 15.344 -12.266 3.982 1 91.12 268 ALA B CA 1
ATOM 4478 C C . ALA B 1 268 ? 14.516 -10.984 4.055 1 91.12 268 ALA B C 1
ATOM 4480 O O . ALA B 1 268 ? 15.055 -9.898 4.285 1 91.12 268 ALA B O 1
ATOM 4481 N N . ILE B 1 269 ? 13.25 -11.148 3.869 1 93.31 269 ILE B N 1
ATOM 4482 C CA . ILE B 1 269 ? 12.375 -9.977 3.844 1 93.31 269 ILE B CA 1
ATOM 4483 C C . ILE B 1 269 ? 11.883 -9.672 5.254 1 93.31 269 ILE B C 1
ATOM 4485 O O . ILE B 1 269 ? 11.578 -8.523 5.578 1 93.31 269 ILE B O 1
ATOM 4489 N N . GLY B 1 270 ? 11.797 -10.656 6.09 1 93.06 270 GLY B N 1
ATOM 4490 C CA . GLY B 1 270 ? 11.297 -10.516 7.449 1 93.06 270 GLY B CA 1
ATOM 4491 C C . GLY B 1 270 ? 9.805 -10.727 7.566 1 93.06 270 GLY B C 1
ATOM 4492 O O . GLY B 1 270 ? 9.141 -10.078 8.383 1 93.06 270 GLY B O 1
ATOM 4493 N N . MET B 1 271 ? 9.266 -11.602 6.723 1 95.5 271 MET B N 1
ATOM 4494 C CA . MET B 1 271 ? 7.828 -11.875 6.746 1 95.5 271 MET B CA 1
ATOM 4495 C C . MET B 1 271 ? 7.504 -12.961 7.77 1 95.5 271 MET B C 1
ATOM 4497 O O . MET B 1 271 ? 8.25 -13.93 7.91 1 95.5 271 MET B O 1
ATOM 4501 N N . CYS B 1 272 ? 6.406 -12.828 8.453 1 96.38 272 CYS B N 1
ATOM 4502 C CA . CYS B 1 272 ? 5.965 -13.82 9.422 1 96.38 272 CYS B CA 1
ATOM 4503 C C . CYS B 1 272 ? 4.914 -14.742 8.82 1 96.38 272 CYS B C 1
ATOM 4505 O O . CYS B 1 272 ? 5.043 -15.969 8.891 1 96.38 272 CYS B O 1
ATOM 4507 N N . PHE B 1 273 ? 3.891 -14.227 8.305 1 98.38 273 PHE B N 1
ATOM 4508 C CA . PHE B 1 273 ? 2.799 -14.945 7.66 1 98.38 273 PHE B CA 1
ATOM 4509 C C . PHE B 1 273 ? 2.631 -14.5 6.215 1 98.38 273 PHE B C 1
ATOM 4511 O O . PHE B 1 273 ? 2.125 -13.406 5.953 1 98.38 273 PHE B O 1
ATOM 4518 N N . CYS B 1 274 ? 2.996 -15.367 5.242 1 98.31 274 CYS B N 1
ATOM 4519 C CA . CYS B 1 274 ? 3.02 -14.961 3.844 1 98.31 274 CYS B CA 1
ATOM 4520 C C . CYS B 1 274 ? 2.936 -16.172 2.922 1 98.31 274 CYS B C 1
ATOM 4522 O O . CYS B 1 274 ? 2.977 -17.312 3.385 1 98.31 274 CYS B O 1
ATOM 4524 N N . SER B 1 275 ? 2.699 -15.922 1.685 1 97.69 275 SER B N 1
ATOM 4525 C CA . SER B 1 275 ? 2.783 -16.938 0.639 1 97.69 275 SER B CA 1
ATOM 4526 C C . SER B 1 275 ? 3.902 -16.625 -0.348 1 97.69 275 SER B C 1
ATOM 4528 O O . SER B 1 275 ? 4.062 -15.469 -0.764 1 97.69 275 SER B O 1
ATOM 4530 N N . VAL B 1 276 ? 4.699 -17.609 -0.667 1 97.19 276 VAL B N 1
ATOM 4531 C CA . VAL B 1 276 ? 5.801 -17.469 -1.61 1 97.19 276 VAL B CA 1
ATOM 4532 C C . VAL B 1 276 ? 5.5 -18.25 -2.883 1 97.19 276 VAL B C 1
ATOM 4534 O O . VAL B 1 276 ? 5.281 -19.469 -2.832 1 97.19 276 VAL B O 1
ATOM 4537 N N . ASP B 1 277 ? 5.457 -17.562 -3.984 1 95.81 277 ASP B N 1
ATOM 4538 C CA . ASP B 1 277 ? 5.301 -18.203 -5.281 1 95.81 277 ASP B CA 1
ATOM 4539 C C . ASP B 1 277 ? 6.66 -18.516 -5.906 1 95.81 277 ASP B C 1
ATOM 4541 O O . ASP B 1 277 ? 7.445 -17.609 -6.18 1 95.81 277 ASP B O 1
ATOM 4545 N N . ILE B 1 278 ? 6.84 -19.766 -6.113 1 96.81 278 ILE B N 1
ATOM 4546 C CA . ILE B 1 278 ? 8.109 -20.25 -6.629 1 96.81 278 ILE B CA 1
ATOM 4547 C C . ILE B 1 278 ? 7.895 -20.938 -7.977 1 96.81 278 ILE B C 1
ATOM 4549 O O . ILE B 1 278 ? 6.984 -21.766 -8.117 1 96.81 278 ILE B O 1
ATOM 4553 N N . ILE B 1 279 ? 8.75 -20.562 -8.891 1 95.06 279 ILE B N 1
ATOM 4554 C CA . ILE B 1 279 ? 8.664 -21.188 -10.203 1 95.06 279 ILE B CA 1
ATOM 4555 C C . ILE B 1 279 ? 9.859 -22.125 -10.414 1 95.06 279 ILE B C 1
ATOM 4557 O O . ILE B 1 279 ? 10.961 -21.844 -9.93 1 95.06 279 ILE B O 1
ATOM 4561 N N . GLU B 1 280 ? 9.578 -23.156 -11.047 1 94.62 280 GLU B N 1
ATOM 4562 C CA . GLU B 1 280 ? 10.625 -24 -11.617 1 94.62 280 GLU B CA 1
ATOM 4563 C C . GLU B 1 280 ? 10.906 -23.625 -13.07 1 94.62 280 GLU B C 1
ATOM 4565 O O . GLU B 1 280 ? 10.008 -23.703 -13.914 1 94.62 280 GLU B O 1
ATOM 4570 N N . VAL B 1 281 ? 12.094 -23.203 -13.289 1 92.31 281 VAL B N 1
ATOM 4571 C CA . VAL B 1 281 ? 12.461 -22.734 -14.633 1 92.31 281 VAL B CA 1
ATOM 4572 C C . VAL B 1 281 ? 13.352 -23.781 -15.305 1 92.31 281 VAL B C 1
ATOM 4574 O O . VAL B 1 281 ? 14.273 -24.312 -14.688 1 92.31 281 VAL B O 1
ATOM 4577 N N . GLU B 1 282 ? 13.039 -24 -16.578 1 90.75 282 GLU B N 1
ATOM 4578 C CA . GLU B 1 282 ? 13.812 -24.969 -17.344 1 90.75 282 GLU B CA 1
ATOM 4579 C C . GLU B 1 282 ? 15.305 -24.641 -17.312 1 90.75 282 GLU B C 1
ATOM 4581 O O . GLU B 1 282 ? 15.703 -23.531 -17.656 1 90.75 282 GLU B O 1
ATOM 4586 N N . LYS B 1 283 ? 16.141 -25.484 -16.781 1 89.25 283 LYS B N 1
ATOM 4587 C CA . LYS B 1 283 ? 17.594 -25.469 -16.781 1 89.25 283 LYS B CA 1
ATOM 4588 C C . LYS B 1 283 ? 18.125 -24.406 -15.82 1 89.25 283 LYS B C 1
ATOM 4590 O O . LYS B 1 283 ? 19.344 -24.172 -15.758 1 89.25 283 LYS B O 1
ATOM 4595 N N . GLU B 1 284 ? 17.328 -23.688 -15.094 1 89.44 284 GLU B N 1
ATOM 4596 C CA . GLU B 1 284 ? 17.781 -22.656 -14.172 1 89.44 284 GLU B CA 1
ATOM 4597 C C . GLU B 1 284 ? 17.438 -23 -12.734 1 89.44 284 GLU B C 1
ATOM 4599 O O . GLU B 1 284 ? 18.016 -22.438 -11.797 1 89.44 284 GLU B O 1
ATOM 4604 N N . GLY B 1 285 ? 16.406 -23.922 -12.555 1 92.44 285 GLY B N 1
ATOM 4605 C CA . GLY B 1 285 ? 16.047 -24.328 -11.211 1 92.44 285 GLY B CA 1
ATOM 4606 C C . GLY B 1 285 ? 14.914 -23.516 -10.609 1 92.44 285 GLY B C 1
ATOM 4607 O O . GLY B 1 285 ? 14.031 -23.047 -11.336 1 92.44 285 GLY B O 1
ATOM 4608 N N . LEU B 1 286 ? 14.875 -23.469 -9.242 1 94.94 286 LEU B N 1
ATOM 4609 C CA . LEU B 1 286 ? 13.789 -22.812 -8.531 1 94.94 286 LEU B CA 1
ATOM 4610 C C . LEU B 1 286 ? 14.109 -21.328 -8.32 1 94.94 286 LEU B C 1
ATOM 4612 O O . LEU B 1 286 ? 15.234 -20.969 -7.98 1 94.94 286 LEU B O 1
ATOM 4616 N N . MET B 1 287 ? 13.109 -20.469 -8.539 1 93.88 287 MET B N 1
ATOM 4617 C CA . MET B 1 287 ? 13.234 -19.031 -8.32 1 93.88 287 MET B CA 1
ATOM 4618 C C . MET B 1 287 ? 11.977 -18.469 -7.68 1 93.88 287 MET B C 1
ATOM 4620 O O . MET B 1 287 ? 10.859 -18.891 -8.008 1 93.88 287 MET B O 1
ATOM 4624 N N . VAL B 1 288 ? 12.164 -17.516 -6.836 1 95.25 288 VAL B N 1
ATOM 4625 C CA . VAL B 1 288 ? 11.016 -16.828 -6.242 1 95.25 288 VAL B CA 1
ATOM 4626 C C . VAL B 1 288 ? 10.445 -15.828 -7.23 1 95.25 288 VAL B C 1
ATOM 4628 O O . VAL B 1 288 ? 11.156 -14.938 -7.707 1 95.25 288 VAL B O 1
ATOM 4631 N N . MET B 1 289 ? 9.25 -15.977 -7.535 1 91.56 289 MET B N 1
ATOM 4632 C CA . MET B 1 289 ? 8.57 -15.055 -8.438 1 91.56 289 MET B CA 1
ATOM 4633 C C . MET B 1 289 ? 7.961 -13.883 -7.664 1 91.56 289 MET B C 1
ATOM 4635 O O . MET B 1 289 ? 8.031 -12.742 -8.109 1 91.56 289 MET B O 1
ATOM 4639 N N . GLU B 1 290 ? 7.367 -14.219 -6.566 1 91.62 290 GLU B N 1
ATOM 4640 C CA . GLU B 1 290 ? 6.688 -13.211 -5.758 1 91.62 290 GLU B CA 1
ATOM 4641 C C . GLU B 1 290 ? 6.504 -13.688 -4.32 1 91.62 290 GLU B C 1
ATOM 4643 O O . GLU B 1 290 ? 6.375 -14.883 -4.066 1 91.62 290 GLU B O 1
ATOM 4648 N N . VAL B 1 291 ? 6.57 -12.766 -3.447 1 94.75 291 VAL B N 1
ATOM 4649 C CA . VAL B 1 291 ? 6.172 -12.992 -2.062 1 94.75 291 VAL B CA 1
ATOM 4650 C C . VAL B 1 291 ? 4.945 -12.148 -1.731 1 94.75 291 VAL B C 1
ATOM 4652 O O . VAL B 1 291 ? 4.961 -10.93 -1.901 1 94.75 291 VAL B O 1
ATOM 4655 N N . ASN B 1 292 ? 3.92 -12.797 -1.283 1 94.62 292 ASN B N 1
ATOM 4656 C CA . ASN B 1 292 ? 2.674 -12.102 -0.967 1 94.62 292 ASN B CA 1
ATOM 4657 C C . ASN B 1 292 ? 2.482 -11.953 0.54 1 94.62 292 ASN B C 1
ATOM 4659 O O . ASN B 1 292 ? 2.398 -12.953 1.26 1 94.62 292 ASN B O 1
ATOM 4663 N N . GLY B 1 293 ? 2.338 -10.695 0.938 1 95.06 293 GLY B N 1
ATOM 4664 C CA . GLY B 1 293 ? 2.064 -10.438 2.344 1 95.06 293 GLY B CA 1
ATOM 4665 C C . GLY B 1 293 ? 0.623 -10.711 2.729 1 95.06 293 GLY B C 1
ATOM 4666 O O . GLY B 1 293 ? 0.312 -10.883 3.908 1 95.06 293 GLY B O 1
ATOM 4667 N N . GLY B 1 294 ? -0.273 -10.648 1.783 1 95 294 GLY B N 1
ATOM 4668 C CA . GLY B 1 294 ? -1.639 -11.117 1.959 1 95 294 GLY B CA 1
ATOM 4669 C C . GLY B 1 294 ? -1.823 -12.57 1.578 1 95 294 GLY B C 1
ATOM 4670 O O . GLY B 1 294 ? -1.527 -12.969 0.448 1 95 294 GLY B O 1
ATOM 4671 N N . VAL B 1 295 ? -2.32 -13.359 2.504 1 96.5 295 VAL B N 1
ATOM 4672 C CA . VAL B 1 295 ? -2.502 -14.789 2.246 1 96.5 295 VAL B CA 1
ATOM 4673 C C . VAL B 1 295 ? -3.947 -15.055 1.829 1 96.5 295 VAL B C 1
ATOM 4675 O O . VAL B 1 295 ? -4.84 -15.133 2.676 1 96.5 295 VAL B O 1
ATOM 4678 N N . MET B 1 296 ? -4.156 -15.188 0.55 1 93.38 296 MET B N 1
ATOM 4679 C CA . MET B 1 296 ? -5.48 -15.453 -0.008 1 93.38 296 MET B CA 1
ATOM 4680 C C . MET B 1 296 ? -5.66 -16.938 -0.295 1 93.38 296 MET B C 1
ATOM 4682 O O . MET B 1 296 ? -4.875 -17.531 -1.035 1 93.38 296 MET B O 1
ATOM 4686 N N . MET B 1 297 ? -6.656 -17.531 0.312 1 95.19 297 MET B N 1
ATOM 4687 C CA . MET B 1 297 ? -6.883 -18.953 0.096 1 95.19 297 MET B CA 1
ATOM 4688 C C . MET B 1 297 ? -8.305 -19.219 -0.399 1 95.19 297 MET B C 1
ATOM 4690 O O . MET B 1 297 ? -8.828 -20.312 -0.244 1 95.19 297 MET B O 1
ATOM 4694 N N . ASP B 1 298 ? -8.914 -18.156 -0.964 1 91.5 298 ASP B N 1
ATOM 4695 C CA . ASP B 1 298 ? -10.297 -18.266 -1.422 1 91.5 298 ASP B CA 1
ATOM 4696 C C . ASP B 1 298 ? -10.438 -19.297 -2.531 1 91.5 298 ASP B C 1
ATOM 4698 O O . ASP B 1 298 ? -11.328 -20.156 -2.486 1 91.5 298 ASP B O 1
ATOM 4702 N N . SER B 1 299 ? -9.555 -19.234 -3.539 1 88.88 299 SER B N 1
ATOM 4703 C CA . SER B 1 299 ? -9.609 -20.203 -4.633 1 88.88 299 SER B CA 1
ATOM 4704 C C . SER B 1 299 ? -9.367 -21.625 -4.133 1 88.88 299 SER B C 1
ATOM 4706 O O . SER B 1 299 ? -10.008 -22.562 -4.594 1 88.88 299 SER B O 1
ATOM 4708 N N . LEU B 1 300 ? -8.422 -21.734 -3.209 1 92.94 300 LEU B N 1
ATOM 4709 C CA . LEU B 1 300 ? -8.141 -23.047 -2.629 1 92.94 300 LEU B CA 1
ATOM 4710 C C . LEU B 1 300 ? -9.375 -23.594 -1.915 1 92.94 300 LEU B C 1
ATOM 4712 O O . LEU B 1 300 ? -9.742 -24.75 -2.109 1 92.94 300 LEU B O 1
ATOM 4716 N N . MET B 1 301 ? -10.047 -22.797 -1.09 1 94.06 301 MET B N 1
ATOM 4717 C CA . MET B 1 301 ? -11.25 -23.219 -0.364 1 94.06 301 MET B CA 1
ATOM 4718 C C . MET B 1 301 ? -12.367 -23.594 -1.329 1 94.06 301 MET B C 1
ATOM 4720 O O . MET B 1 301 ? -13.07 -24.578 -1.11 1 94.06 301 MET B O 1
ATOM 4724 N N . GLU B 1 302 ? -12.477 -22.828 -2.363 1 88.25 302 GLU B N 1
ATOM 4725 C CA . GLU B 1 302 ? -13.531 -23.094 -3.34 1 88.25 302 GLU B CA 1
ATOM 4726 C C . GLU B 1 302 ? -13.281 -24.391 -4.086 1 88.25 302 GLU B C 1
ATOM 4728 O O . GLU B 1 302 ? -14.203 -25.188 -4.305 1 88.25 302 GLU B O 1
ATOM 4733 N N . GLN B 1 303 ? -12.102 -24.641 -4.461 1 89.31 303 GLN B N 1
ATOM 4734 C CA . GLN B 1 303 ? -11.773 -25.797 -5.285 1 89.31 303 GLN B CA 1
ATOM 4735 C C . GLN B 1 303 ? -11.758 -27.078 -4.453 1 89.31 303 GLN B C 1
ATOM 4737 O O . GLN B 1 303 ? -12.156 -28.141 -4.934 1 89.31 303 GLN B O 1
ATOM 4742 N N . LEU B 1 304 ? -11.359 -26.984 -3.174 1 94.12 304 LEU B N 1
ATOM 4743 C CA . LEU B 1 304 ? -11.156 -28.188 -2.373 1 94.12 304 LEU B CA 1
ATOM 4744 C C . LEU B 1 304 ? -12.32 -28.391 -1.403 1 94.12 304 LEU B C 1
ATOM 4746 O O . LEU B 1 304 ? -12.367 -29.391 -0.693 1 94.12 304 LEU B O 1
ATOM 4750 N N . GLY B 1 305 ? -13.227 -27.438 -1.338 1 93.62 305 GLY B N 1
ATOM 4751 C CA . GLY B 1 305 ? -14.391 -27.562 -0.472 1 93.62 305 GLY B CA 1
ATOM 4752 C C . GLY B 1 305 ? -14.031 -27.625 1.001 1 93.62 305 GLY B C 1
ATOM 4753 O O . GLY B 1 305 ? -13.281 -26.781 1.496 1 93.62 305 GLY B O 1
ATOM 4754 N N . ASP B 1 306 ? -14.531 -28.641 1.627 1 95.44 306 ASP B N 1
ATOM 4755 C CA . ASP B 1 306 ? -14.391 -28.734 3.076 1 95.44 306 ASP B CA 1
ATOM 4756 C C . ASP B 1 306 ? -12.93 -28.938 3.471 1 95.44 306 ASP B C 1
ATOM 4758 O O . ASP B 1 306 ? -12.477 -28.391 4.48 1 95.44 306 ASP B O 1
ATOM 4762 N N . SER B 1 307 ? -12.266 -29.688 2.699 1 95.69 307 SER B N 1
ATOM 4763 C CA . SER B 1 307 ? -10.852 -29.906 2.994 1 95.69 307 SER B CA 1
ATOM 4764 C C . SER B 1 307 ? -10.062 -28.609 2.875 1 95.69 307 SER B C 1
ATOM 4766 O O . SER B 1 307 ? -9.18 -28.344 3.686 1 95.69 307 SER B O 1
ATOM 4768 N N . GLY B 1 308 ? -10.383 -27.812 1.867 1 96.5 308 GLY B N 1
ATOM 4769 C CA . GLY B 1 308 ? -9.75 -26.5 1.708 1 96.5 308 GLY B CA 1
ATOM 4770 C C . GLY B 1 308 ? -10.078 -25.547 2.836 1 96.5 308 GLY B C 1
ATOM 4771 O O . GLY B 1 308 ? -9.195 -24.828 3.314 1 96.5 308 GLY B O 1
ATOM 4772 N N . LYS B 1 309 ? -11.289 -25.609 3.234 1 96.88 309 LYS B N 1
ATOM 4773 C CA . LYS B 1 309 ? -11.734 -24.75 4.328 1 96.88 309 LYS B CA 1
ATOM 4774 C C . LYS B 1 309 ? -11.023 -25.109 5.633 1 96.88 309 LYS B C 1
ATOM 4776 O O . LYS B 1 309 ? -10.664 -24.234 6.418 1 96.88 309 LYS B O 1
ATOM 4781 N N . ALA B 1 310 ? -10.852 -26.391 5.812 1 97.31 310 ALA B N 1
ATOM 4782 C CA . ALA B 1 310 ? -10.148 -26.828 7.012 1 97.31 310 ALA B CA 1
ATOM 4783 C C . ALA B 1 310 ? -8.695 -26.359 7.004 1 97.31 310 ALA B C 1
ATOM 4785 O O . ALA B 1 310 ? -8.164 -25.953 8.039 1 97.31 310 ALA B O 1
ATOM 4786 N N . LEU B 1 311 ? -8.078 -26.469 5.848 1 97.25 311 LEU B N 1
ATOM 4787 C CA . LEU B 1 311 ? -6.703 -26 5.707 1 97.25 311 LEU B CA 1
ATOM 4788 C C . LEU B 1 311 ? -6.613 -24.5 5.969 1 97.25 311 LEU B C 1
ATOM 4790 O O . LEU B 1 311 ? -5.734 -24.047 6.707 1 97.25 311 LEU B O 1
ATOM 4794 N N . ALA B 1 312 ? -7.5 -23.766 5.395 1 97.88 312 ALA B N 1
ATOM 4795 C CA . ALA B 1 312 ? -7.523 -22.312 5.57 1 97.88 312 ALA B CA 1
ATOM 4796 C C . ALA B 1 312 ? -7.746 -21.938 7.031 1 97.88 312 ALA B C 1
ATOM 4798 O O . ALA B 1 312 ? -7.09 -21.031 7.555 1 97.88 312 ALA B O 1
ATOM 4799 N N . PHE B 1 313 ? -8.68 -22.656 7.648 1 98.31 313 PHE B N 1
ATOM 4800 C CA . PHE B 1 313 ? -8.961 -22.375 9.055 1 98.31 313 PHE B CA 1
ATOM 4801 C C . PHE B 1 313 ? -7.699 -22.531 9.898 1 98.31 313 PHE B C 1
ATOM 4803 O O . PHE B 1 313 ? -7.379 -21.656 10.703 1 98.31 313 PHE B O 1
ATOM 4810 N N . ARG B 1 314 ? -7 -23.578 9.68 1 98.19 314 ARG B N 1
ATOM 4811 C CA . ARG B 1 314 ? -5.793 -23.844 10.453 1 98.19 314 ARG B CA 1
ATOM 4812 C C . ARG B 1 314 ? -4.758 -22.75 10.266 1 98.19 314 ARG B C 1
ATOM 4814 O O . ARG B 1 314 ? -4.156 -22.281 11.234 1 98.19 314 ARG B O 1
ATOM 4821 N N . LEU B 1 315 ? -4.547 -22.328 9.055 1 98.25 315 LEU B N 1
ATOM 4822 C CA . LEU B 1 315 ? -3.512 -21.344 8.75 1 98.25 315 LEU B CA 1
ATOM 4823 C C . LEU B 1 315 ? -3.926 -19.953 9.219 1 98.25 315 LEU B C 1
ATOM 4825 O O . LEU B 1 315 ? -3.117 -19.219 9.797 1 98.25 315 LEU B O 1
ATOM 4829 N N . TYR B 1 316 ? -5.195 -19.562 8.992 1 98.31 316 TYR B N 1
ATOM 4830 C CA . TYR B 1 316 ? -5.68 -18.25 9.422 1 98.31 316 TYR B CA 1
ATOM 4831 C C . TYR B 1 316 ? -5.723 -18.156 10.945 1 98.31 316 TYR B C 1
ATOM 4833 O O . TYR B 1 316 ? -5.469 -17.094 11.516 1 98.31 316 TYR B O 1
ATOM 4841 N N . GLU B 1 317 ? -6.098 -19.328 11.602 1 98.31 317 GLU B N 1
ATOM 4842 C CA . GLU B 1 317 ? -6.047 -19.375 13.055 1 98.31 317 GLU B CA 1
ATOM 4843 C C . GLU B 1 317 ? -4.641 -19.062 13.57 1 98.31 317 GLU B C 1
ATOM 4845 O O . GLU B 1 317 ? -4.469 -18.234 14.453 1 98.31 317 GLU B O 1
ATOM 4850 N N . ALA B 1 318 ? -3.678 -19.734 12.969 1 97.44 318 ALA B N 1
ATOM 4851 C CA . ALA B 1 318 ? -2.291 -19.5 13.367 1 97.44 318 ALA B CA 1
ATOM 4852 C C . ALA B 1 318 ? -1.877 -18.062 13.117 1 97.44 318 ALA B C 1
ATOM 4854 O O . ALA B 1 318 ? -1.164 -17.453 13.93 1 97.44 318 ALA B O 1
ATOM 4855 N N . GLY B 1 319 ? -2.305 -17.469 11.984 1 97.19 319 GLY B N 1
ATOM 4856 C CA . GLY B 1 319 ? -2 -16.078 11.656 1 97.19 319 GLY B CA 1
ATOM 4857 C C . GLY B 1 319 ? -2.58 -15.094 12.648 1 97.19 319 GLY B C 1
ATOM 4858 O O . GLY B 1 319 ? -1.899 -14.156 13.07 1 97.19 319 GLY B O 1
ATOM 4859 N N . VAL B 1 320 ? -3.838 -15.344 13.078 1 97.5 320 VAL B N 1
ATOM 4860 C CA . VAL B 1 320 ? -4.527 -14.469 14.016 1 97.5 320 VAL B CA 1
ATOM 4861 C C . VAL B 1 320 ? -3.875 -14.562 15.391 1 97.5 320 VAL B C 1
ATOM 4863 O O . VAL B 1 320 ? -3.598 -13.539 16.031 1 97.5 320 VAL B O 1
ATOM 4866 N N . LEU B 1 321 ? -3.6 -15.789 15.828 1 96.88 321 LEU B N 1
ATOM 4867 C CA . LEU B 1 321 ? -3.004 -15.984 17.141 1 96.88 321 LEU B CA 1
ATOM 4868 C C . LEU B 1 321 ? -1.603 -15.391 17.203 1 96.88 321 LEU B C 1
ATOM 4870 O O . LEU B 1 321 ? -1.218 -14.789 18.203 1 96.88 321 LEU B O 1
ATOM 4874 N N . LYS B 1 322 ? -0.878 -15.508 16.125 1 95.75 322 LYS B N 1
ATOM 4875 C CA . LYS B 1 322 ? 0.441 -14.883 16.047 1 95.75 322 LYS B CA 1
ATOM 4876 C C . LYS B 1 322 ? 0.337 -13.367 16.141 1 95.75 322 LYS B C 1
ATOM 4878 O O . LYS B 1 322 ? 1.132 -12.719 16.828 1 95.75 322 LYS B O 1
ATOM 4883 N N . ALA B 1 323 ? -0.62 -12.789 15.438 1 95.31 323 ALA B N 1
ATOM 4884 C CA . ALA B 1 323 ? -0.815 -11.344 15.43 1 95.31 323 ALA B CA 1
ATOM 4885 C C . ALA B 1 323 ? -1.162 -10.828 16.828 1 95.31 323 ALA B C 1
ATOM 4887 O O . ALA B 1 323 ? -0.803 -9.703 17.188 1 95.31 323 ALA B O 1
ATOM 4888 N N . LEU B 1 324 ? -1.805 -11.711 17.609 1 94.44 324 LEU B N 1
ATOM 4889 C CA . LEU B 1 324 ? -2.221 -11.328 18.953 1 94.44 324 LEU B CA 1
ATOM 4890 C C . LEU B 1 324 ? -1.129 -11.648 19.969 1 94.44 324 LEU B C 1
ATOM 4892 O O . LEU B 1 324 ? -1.259 -11.312 21.156 1 94.44 324 LEU B O 1
ATOM 4896 N N . GLY B 1 325 ? -0.016 -12.219 19.547 1 87.06 325 GLY B N 1
ATOM 4897 C CA . GLY B 1 325 ? 1.081 -12.578 20.438 1 87.06 325 GLY B CA 1
ATOM 4898 C C . GLY B 1 325 ? 0.81 -13.836 21.234 1 87.06 325 GLY B C 1
ATOM 4899 O O . GLY B 1 325 ? 1.278 -13.961 22.375 1 87.06 325 GLY B O 1
ATOM 4900 N N . ARG B 1 326 ? -0.056 -14.672 20.75 1 72.56 326 ARG B N 1
ATOM 4901 C CA . ARG B 1 326 ? -0.399 -15.922 21.406 1 72.56 326 ARG B CA 1
ATOM 4902 C C . ARG B 1 326 ? 0.283 -17.109 20.734 1 72.56 326 ARG B C 1
ATOM 4904 O O . ARG B 1 326 ? 0.56 -17.062 19.531 1 72.56 326 ARG B O 1
#

Foldseek 3Di:
DPLLPLCVLVLVLLVVLLVVVVWDWDADDSRQKIKTADPVVRFIWIDGNQFTLLWDDVLQVLQQFQQSLCVLLPPFAFHKDKFFACVDPVCVVVADPVGRVVVVVVQCVVQPDFKWKAARGDDDCPLIDGRGDDVRVVVSVVVNSVPHGMMIMGHDFAFPWKKKFKAAQLFTDAIWTWAADWFAAQAPAFRLVRLVVCLVPDDPVLNQLLCLQQVPPDPVNRRDHDHGGDIDGSHPDRDLVNNTDIGRPDDPVRVVVVSVSSSSSCVSSVTRTWMWMWTQGPPPGIHTRGIHSRDDQSSVCVRVPPVSSVSSSVSVSSSNCSSRVD/DPLLPQCVLVLVLLVVLLVVVVWDWDADDSRQKIKTADPVVRFIWIDGNQFTLLWDDVLQVLQQFQQSLCVLLPPFAFHKDKFFACVDPVCVVVADPVGGVVVVVVQCVVQPDFKWKAARGDDDCPLIDGRGDDVRVVVSVVVNSVPHGMMIMGHDFAFPWKKKFKAAQLFTDAIWTWAADWFAAQQPAFRLVRLVVCLVPDDPVLNQLLCLQQVPPDPVNRRDHDHGRDIDGSHPDRDLVNNTDIGRPDDPVRVVVVSVSSSSSCVSSVTRTWMWMWTQGPPPGIHTSGIHSRDDQSSVCVRVPPVSSVSSSVSVSSSNCSSRVD

Solvent-accessible surface area (backbone atoms only — not comparable to full-atom values): 33350 Å² total; per-residue (Å²): 116,61,48,69,53,78,51,37,69,58,52,51,42,54,49,50,44,26,56,76,70,68,31,49,72,48,69,38,82,85,62,38,34,36,37,43,29,37,77,86,82,64,43,59,33,36,30,40,71,48,22,41,28,43,19,28,24,13,30,37,55,34,34,49,23,52,30,50,38,17,60,67,44,44,87,51,24,55,67,38,44,70,47,54,22,69,84,33,83,80,37,28,47,58,41,56,94,83,47,59,60,59,61,51,47,51,52,44,66,71,64,36,74,44,27,32,42,28,47,30,57,77,65,93,63,61,75,53,38,82,19,71,46,66,70,49,42,50,50,48,51,54,55,41,52,66,52,33,59,35,32,26,41,28,65,60,70,68,63,74,45,38,33,42,34,34,28,49,74,40,36,65,76,45,60,33,34,36,40,50,44,61,41,68,18,73,54,74,48,25,44,44,55,45,47,50,55,52,47,74,73,39,52,72,69,53,32,50,29,51,50,53,24,38,64,78,58,44,72,69,56,34,61,36,60,38,48,66,73,30,75,42,69,39,37,92,63,52,48,53,93,42,39,18,39,86,39,71,85,60,55,69,71,59,48,52,55,49,39,54,54,43,23,50,51,26,56,66,57,47,44,28,47,29,30,31,33,34,31,33,32,73,95,73,43,76,30,38,72,44,46,34,40,45,58,80,53,61,66,51,24,66,75,49,39,68,62,25,42,51,52,46,41,56,53,52,40,53,44,51,36,47,33,58,73,93,116,60,48,71,52,78,50,37,69,58,53,51,43,54,48,49,43,26,56,76,69,68,32,48,72,50,68,38,81,84,63,36,33,33,38,43,30,36,78,87,82,64,43,60,33,37,27,39,70,47,22,42,28,43,19,27,24,12,31,36,55,33,33,48,24,51,29,52,37,17,60,68,44,45,89,50,24,55,66,38,43,71,47,53,22,68,83,33,82,81,39,28,46,59,40,55,95,82,47,58,58,59,61,49,48,50,52,43,64,73,64,35,74,44,27,32,40,26,46,30,58,76,64,95,63,60,73,52,39,82,19,71,47,67,70,49,42,51,48,48,51,53,55,41,52,65,53,32,60,3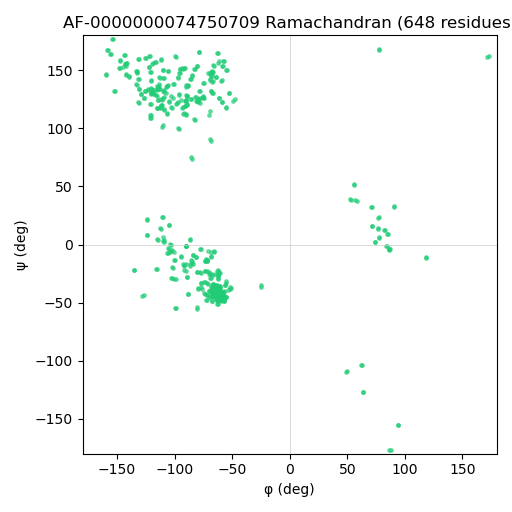6,32,26,41,28,65,59,71,66,64,74,46,40,32,41,32,35,28,48,74,42,35,66,76,44,59,33,34,36,41,51,43,61,42,69,19,72,53,75,47,23,43,45,54,47,46,51,55,52,47,73,73,39,51,73,69,53,33,51,30,52,49,54,23,38,65,78,58,47,71,70,57,35,60,36,60,38,48,65,72,32,76,42,68,38,38,94,62,51,47,52,93,43,38,18,41,85,38,71,84,58,55,68,71,58,46,52,54,48,38,54,54,43,21,49,50,27,55,65,56,46,44,27,47,29,29,30,33,34,31,33,31,73,96,73,44,77,30,38,71,46,45,34,40,44,60,78,53,62,66,51,22,66,74,49,40,69,63,24,43,51,52,47,39,55,53,53,40,52,44,51,34,46,33,58,74,94

Sequence (652 aa):
MAPQEARRNFVQTIASVAEKHGLEFSSHSHDWILQVRDKVSGKQCSIFGYTFDANPAAAVEICKEKAATSLVLDSHGVAHHVFLSPANPFTANYVPKGGMWAPVQEVVNKHGFPIVVKPLKGTGGLDVTKATCWREAEAAVQHIFSREYGLAVCPYKPVVDEYRCICLEHEVQLTYRKVRSSVTGDGERSVGALLGQRLSSASPQEAAGLVAAAAELRPEDLAKVPGKGEASALQWKHNLGQGASVDLKVPKDMAARLAEVASSASRAIGMCFCSVDIIEVEKEGLMVMEVNGGVMMDSLMEQLGDSGKALAFRLYEAGVLKALGRMAPQEARRNFVQTIASVAEKHGLEFSSHSHDWILQVRDKVSGKQCSIFGYTFDANPAAAVEICKEKAATSLVLDSHGVAHHVFLSPANPFTANYVPKGGMWAPVQEVVNKHGFPIVVKPLKGTGGLDVTKATCWREAEAAVQHIFSREYGLAVCPYKPVVDEYRCICLEHEVQLTYRKVRSSVTGDGERSVGALLGQRLSSASPQEAAGLVAAAAELRPEDLAKVPGKGEASALQWKHNLGQGASVDLKVPKDMAARLAEVASSASRAIGMCFCSVDIIEVEKEGLMVMEVNGGVMMDSLMEQLGDSGKALAFRLYEAGVLKALGR